Protein AF-0000000080572647 (afdb_homodimer)

Sequence (444 aa):
MIVVHHLNNSRSQRILWLLEELGLDYEIRKYQRDPKTMLAPPELRAVHPLGKSPVIQDGDTIVAESGAIVEYLVDRYGPALAPQPGTPERLRYTYFLHYAEGSAMPPLLLKLVFDEVEKSPAPFFVRPIAKAISNKVKSSYVLPQIRQHLAYLEGELGKHAWFAGDDFSAADIQISFPLEAAASRGGLDGQYPNLVAFLDKIHARPAYRRALERGGQYDFVKMIVVHHLNNSRSQRILWLLEELGLDYEIRKYQRDPKTMLAPPELRAVHPLGKSPVIQDGDTIVAESGAIVEYLVDRYGPALAPQPGTPERLRYTYFLHYAEGSAMPPLLLKLVFDEVEKSPAPFFVRPIAKAISNKVKSSYVLPQIRQHLAYLEGELGKHAWFAGDDFSAADIQISFPLEAAASRGGLDGQYPNLVAFLDKIHARPAYRRALERGGQYDFVK

Secondary structure (DSSP, 8-state):
-EEEEEETTSTHHHHHHHHHHHT--EEEEEE---TTT-PPPGGGGGTSTT--S-EEEETTEEEESHHHHHHHHHHHH-GGGSPPTTSHHHHHHHHHHHHIIIIIHHHHHHHHHHHHHHHS---TTTHHHHHHHHHHHIIIIIHHHHHHHHHHHHHHHHH-SBTTBSS--HHHHHHHHHHHHHHHHS--STT-HHHHHHHHHHHTSHHHHHHHHHH---TT--/-EEEEEETTSTHHHHHHHHHHHT--EEEEEE---TTT-PPPGGGGGTSTT--S-EEEETTEEEESHHHHHHHHHHHH-GGGSPPTTSHHHHHHHHHHHHIIIIIHHHHHHHHHHHHHHHS---TTTHHHHHHHHHHHIIIIIHHHHHHHHHHHHHHHHH-SBTTBSS--HHHHHHHHHHHHHHHHS--STT-HHHHHHHHHHHTSHHHHHHHHHH---TT--

InterPro domains:
  IPR004045 Glutathione S-transferase, N-terminal [PF02798] (2-74)
  IPR004045 Glutathione S-transferase, N-terminal [PS50404] (1-81)
  IPR004046 Glutathione S-transferase, C-terminal [PF00043] (140-206)
  IPR010987 Glutathione S-transferase, C-terminal-like [PS50405] (86-222)
  IPR036249 Thioredoxin-like superfamily [SSF52833] (2-78)
  IPR036282 Glutathione S-transferase, C-terminal domain superfamily [SSF47616] (79-214)
  IPR040079 Glutathione transferase family [SFLDS00019] (1-219)

Structure (mmCIF, N/CA/C/O backbone):
data_AF-0000000080572647-model_v1
#
loop_
_entity.id
_entity.type
_entity.pdbx_description
1 polymer 'glutathione transferase'
#
loop_
_atom_site.group_PDB
_atom_site.id
_atom_site.type_symbol
_atom_site.label_atom_id
_atom_site.label_alt_id
_atom_site.label_comp_id
_atom_site.label_asym_id
_atom_site.label_entity_id
_atom_site.label_seq_id
_atom_site.pdbx_PDB_ins_code
_atom_site.Cartn_x
_atom_site.Cartn_y
_atom_site.Cartn_z
_atom_site.occupancy
_atom_site.B_iso_or_equiv
_atom_site.auth_seq_id
_atom_site.auth_comp_id
_atom_site.auth_asym_id
_atom_site.auth_atom_id
_atom_site.pdbx_PDB_model_num
ATOM 1 N N . MET A 1 1 ? -2.238 -4.949 -28.281 1 92 1 MET A N 1
ATOM 2 C CA . MET A 1 1 ? -1.166 -4.02 -27.922 1 92 1 MET A CA 1
ATOM 3 C C . MET A 1 1 ? -1.413 -3.402 -26.547 1 92 1 MET A C 1
ATOM 5 O O . MET A 1 1 ? -2.537 -3.004 -26.234 1 92 1 MET A O 1
ATOM 9 N N . ILE A 1 2 ? -0.461 -3.404 -25.703 1 98.5 2 ILE A N 1
ATOM 10 C CA . ILE A 1 2 ? -0.572 -2.855 -24.359 1 98.5 2 ILE A CA 1
ATOM 11 C C . ILE A 1 2 ? -0.45 -1.334 -24.406 1 98.5 2 ILE A C 1
ATOM 13 O O . ILE A 1 2 ? 0.427 -0.797 -25.078 1 98.5 2 ILE A O 1
ATOM 17 N N . VAL A 1 3 ? -1.394 -0.625 -23.734 1 98.88 3 VAL A N 1
ATOM 18 C CA . VAL A 1 3 ? -1.324 0.824 -23.578 1 98.88 3 VAL A CA 1
ATOM 19 C C . VAL A 1 3 ? -1.032 1.171 -22.125 1 98.88 3 VAL A C 1
ATOM 21 O O . VAL A 1 3 ? -1.719 0.695 -21.219 1 98.88 3 VAL A O 1
ATOM 24 N N . VAL A 1 4 ? 0.001 1.925 -21.891 1 98.88 4 VAL A N 1
ATOM 25 C CA . VAL A 1 4 ? 0.292 2.451 -20.562 1 98.88 4 VAL A CA 1
ATOM 26 C C . VAL A 1 4 ? -0.189 3.898 -20.469 1 98.88 4 VAL A C 1
ATOM 28 O O . VAL A 1 4 ? 0.259 4.762 -21.219 1 98.88 4 VAL A O 1
ATOM 31 N N . HIS A 1 5 ? -1.097 4.168 -19.625 1 98.81 5 HIS A N 1
ATOM 32 C CA . HIS A 1 5 ? -1.479 5.543 -19.312 1 98.81 5 HIS A CA 1
ATOM 33 C C . HIS A 1 5 ? -0.512 6.168 -18.312 1 98.81 5 HIS A C 1
ATOM 35 O O . HIS A 1 5 ? -0.61 5.926 -17.109 1 98.81 5 HIS A O 1
ATOM 41 N N . HIS A 1 6 ? 0.389 6.973 -18.812 1 98.5 6 HIS A N 1
ATOM 42 C CA . HIS A 1 6 ? 1.604 7.414 -18.125 1 98.5 6 HIS A CA 1
ATOM 43 C C . HIS A 1 6 ? 1.475 8.859 -17.656 1 98.5 6 HIS A C 1
ATOM 45 O O . HIS A 1 6 ? 1.285 9.766 -18.469 1 98.5 6 HIS A O 1
ATOM 51 N N . LEU A 1 7 ? 1.469 9.062 -16.422 1 98.06 7 LEU A N 1
ATOM 52 C CA . LEU A 1 7 ? 1.528 10.383 -15.797 1 98.06 7 LEU A CA 1
ATOM 53 C C . LEU A 1 7 ? 2.963 10.742 -15.422 1 98.06 7 LEU A C 1
ATOM 55 O O . LEU A 1 7 ? 3.703 9.898 -14.906 1 98.06 7 LEU A O 1
ATOM 59 N N . ASN A 1 8 ? 3.369 11.992 -15.617 1 95.88 8 ASN A N 1
ATOM 60 C CA . ASN A 1 8 ? 4.734 12.375 -15.273 1 95.88 8 ASN A CA 1
ATOM 61 C C . ASN A 1 8 ? 5 12.227 -13.781 1 95.88 8 ASN A C 1
ATOM 63 O O . ASN A 1 8 ? 4.133 12.531 -12.961 1 95.88 8 ASN A O 1
ATOM 67 N N . ASN A 1 9 ? 6.246 11.758 -13.484 1 94.62 9 ASN A N 1
ATOM 68 C CA . ASN A 1 9 ? 6.719 11.602 -12.117 1 94.62 9 ASN A CA 1
ATOM 69 C C . ASN A 1 9 ? 5.754 10.758 -11.289 1 94.62 9 ASN A C 1
ATOM 71 O O . ASN A 1 9 ? 5.336 11.172 -10.203 1 94.62 9 ASN A O 1
ATOM 75 N N . SER A 1 10 ? 5.434 9.648 -11.906 1 96.56 10 SER A N 1
ATOM 76 C CA . SER A 1 10 ? 4.504 8.742 -11.242 1 96.56 10 SER A CA 1
ATOM 77 C C . SER A 1 10 ? 5.031 7.312 -11.25 1 96.56 10 SER A C 1
ATOM 79 O O . SER A 1 10 ? 6.082 7.035 -11.828 1 96.56 10 SER A O 1
ATOM 81 N N . ARG A 1 11 ? 4.344 6.406 -10.586 1 98 11 ARG A N 1
ATOM 82 C CA . ARG A 1 11 ? 4.66 4.984 -10.484 1 98 11 ARG A CA 1
ATOM 83 C C . ARG A 1 11 ? 4.551 4.305 -11.844 1 98 11 ARG A C 1
ATOM 85 O O . ARG A 1 11 ? 5.023 3.178 -12.023 1 98 11 ARG A O 1
ATOM 92 N N . SER A 1 12 ? 4.004 4.988 -12.859 1 98.62 12 SER A N 1
ATOM 93 C CA . SER A 1 12 ? 3.885 4.371 -14.172 1 98.62 12 SER A CA 1
ATOM 94 C C . SER A 1 12 ? 5.25 4.199 -14.828 1 98.62 12 SER A C 1
ATOM 96 O O . SER A 1 12 ? 5.398 3.418 -15.773 1 98.62 12 SER A O 1
ATOM 98 N N . GLN A 1 13 ? 6.23 4.922 -14.328 1 98.62 13 GLN A N 1
ATOM 99 C CA . GLN A 1 13 ? 7.578 4.793 -14.867 1 98.62 13 GLN A CA 1
ATOM 100 C C . GLN A 1 13 ? 8.102 3.373 -14.703 1 98.62 13 GLN A C 1
ATOM 102 O O . GLN A 1 13 ? 8.742 2.832 -15.609 1 98.62 13 GLN A O 1
ATOM 107 N N . ARG A 1 14 ? 7.824 2.76 -13.586 1 98.81 14 ARG A N 1
ATOM 108 C CA . ARG A 1 14 ? 8.352 1.415 -13.367 1 98.81 14 ARG A CA 1
ATOM 109 C C . ARG A 1 14 ? 7.602 0.393 -14.219 1 98.81 14 ARG A C 1
ATOM 111 O O . ARG A 1 14 ? 8.125 -0.691 -14.5 1 98.81 14 ARG A O 1
ATOM 118 N N . ILE A 1 15 ? 6.363 0.704 -14.648 1 98.94 15 ILE A N 1
ATOM 119 C CA . ILE A 1 15 ? 5.625 -0.182 -15.547 1 98.94 15 ILE A CA 1
ATOM 120 C C . ILE A 1 15 ? 6.242 -0.139 -16.938 1 98.94 15 ILE A C 1
ATOM 122 O O . ILE A 1 15 ? 6.371 -1.172 -17.609 1 98.94 15 ILE A O 1
ATOM 126 N N . LEU A 1 16 ? 6.66 1.075 -17.375 1 98.94 16 LEU A N 1
ATOM 127 C CA . LEU A 1 16 ? 7.402 1.166 -18.625 1 98.94 16 LEU A CA 1
ATOM 128 C C . LEU A 1 16 ? 8.664 0.314 -18.578 1 98.94 16 LEU A C 1
ATOM 130 O O . LEU A 1 16 ? 8.953 -0.432 -19.516 1 98.94 16 LEU A O 1
ATOM 134 N N . TRP A 1 17 ? 9.375 0.422 -17.469 1 98.94 17 TRP A N 1
ATOM 135 C CA . TRP A 1 17 ? 10.594 -0.357 -17.297 1 98.94 17 TRP A CA 1
ATOM 136 C C . TRP A 1 17 ? 10.305 -1.852 -17.375 1 98.94 17 TRP A C 1
ATOM 138 O O . TRP A 1 17 ? 11 -2.588 -18.078 1 98.94 17 TRP A O 1
ATOM 148 N N . LEU A 1 18 ? 9.258 -2.316 -16.703 1 98.94 18 LEU A N 1
ATOM 149 C CA . LEU A 1 18 ? 8.891 -3.727 -16.734 1 98.94 18 LEU A CA 1
ATOM 150 C C . LEU A 1 18 ? 8.609 -4.188 -18.156 1 98.94 18 LEU A C 1
ATOM 152 O O . LEU A 1 18 ? 9.062 -5.258 -18.578 1 98.94 18 LEU A O 1
ATOM 156 N N . LEU A 1 19 ? 7.875 -3.385 -18.906 1 98.94 19 LEU A N 1
ATOM 157 C CA . LEU A 1 19 ? 7.531 -3.746 -20.266 1 98.94 19 LEU A CA 1
ATOM 158 C C . LEU A 1 19 ? 8.789 -3.859 -21.125 1 98.94 19 LEU A C 1
ATOM 160 O O . LEU A 1 19 ? 8.883 -4.754 -21.969 1 98.94 19 LEU A O 1
ATOM 164 N N . GLU A 1 20 ? 9.727 -2.967 -20.906 1 98.94 20 GLU A N 1
ATOM 165 C CA . GLU A 1 20 ? 10.992 -3.033 -21.609 1 98.94 20 GLU A CA 1
ATOM 166 C C . GLU A 1 20 ? 11.773 -4.293 -21.25 1 98.94 20 GLU A C 1
ATOM 168 O O . GLU A 1 20 ? 12.375 -4.934 -22.109 1 98.94 20 GLU A O 1
ATOM 173 N N . GLU A 1 21 ? 11.805 -4.641 -19.969 1 98.94 21 GLU A N 1
ATOM 174 C CA . GLU A 1 21 ? 12.469 -5.867 -19.531 1 98.94 21 GLU A CA 1
ATOM 175 C C . GLU A 1 21 ? 11.852 -7.094 -20.188 1 98.94 21 GLU A C 1
ATOM 177 O O . GLU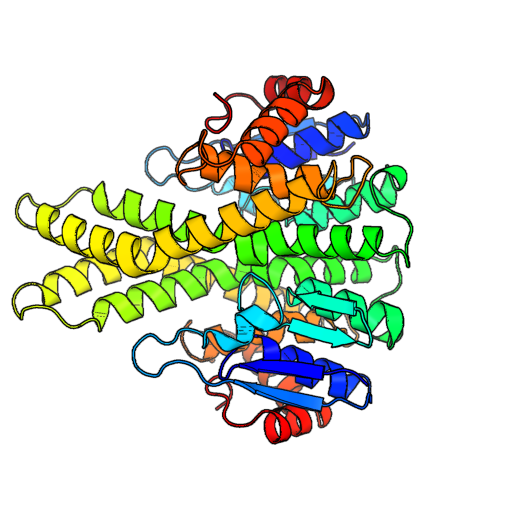 A 1 21 ? 12.547 -8.07 -20.484 1 98.94 21 GLU A O 1
ATOM 182 N N . LEU A 1 22 ? 10.562 -7.027 -20.391 1 98.81 22 LEU A N 1
ATOM 183 C CA . LEU A 1 22 ? 9.828 -8.164 -20.938 1 98.81 22 LEU A CA 1
ATOM 184 C C . LEU A 1 22 ? 9.93 -8.188 -22.469 1 98.81 22 LEU A C 1
ATOM 186 O O . LEU A 1 22 ? 9.539 -9.172 -23.094 1 98.81 22 LEU A O 1
ATOM 190 N N . GLY A 1 23 ? 10.398 -7.152 -23.062 1 98.5 23 GLY A N 1
ATOM 191 C CA . GLY A 1 23 ? 10.539 -7.074 -24.516 1 98.5 23 GLY A CA 1
ATOM 192 C C . GLY A 1 23 ? 9.203 -6.961 -25.234 1 98.5 23 GLY A C 1
ATOM 193 O O . GLY A 1 23 ? 9.055 -7.461 -26.344 1 98.5 23 GLY A O 1
ATOM 194 N N . LEU A 1 24 ? 8.258 -6.375 -24.547 1 98.56 24 LEU A N 1
ATOM 195 C CA . LEU A 1 24 ? 6.922 -6.258 -25.125 1 98.56 24 LEU A CA 1
ATOM 196 C C . LEU A 1 24 ? 6.754 -4.918 -25.828 1 98.56 24 LEU A C 1
ATOM 198 O O . LEU A 1 24 ? 7.254 -3.895 -25.359 1 98.56 24 LEU A O 1
ATOM 202 N N . ASP A 1 25 ? 6.07 -5.004 -26.891 1 98.19 25 ASP A N 1
ATOM 203 C CA . ASP A 1 25 ? 5.621 -3.762 -27.516 1 98.19 25 ASP A CA 1
ATOM 204 C C . ASP A 1 25 ? 4.504 -3.117 -26.688 1 98.19 25 ASP A C 1
ATOM 206 O O . ASP A 1 25 ? 3.633 -3.811 -26.156 1 98.19 25 ASP A O 1
ATOM 210 N N . TYR A 1 26 ? 4.551 -1.786 -26.625 1 98.81 26 TYR A N 1
ATOM 211 C CA . TYR A 1 26 ? 3.508 -1.053 -25.922 1 98.81 26 TYR A CA 1
ATOM 212 C C . TYR A 1 26 ? 3.395 0.375 -26.438 1 98.81 26 TYR A C 1
ATOM 214 O O . TYR A 1 26 ? 4.32 0.886 -27.078 1 98.81 26 TYR A O 1
ATOM 222 N N . GLU A 1 27 ? 2.262 0.942 -26.188 1 98.75 27 GLU A N 1
ATOM 223 C CA . GLU A 1 27 ? 1.986 2.35 -26.469 1 98.75 27 GLU A CA 1
ATOM 224 C C . GLU A 1 27 ? 1.902 3.154 -25.172 1 98.75 27 GLU A C 1
ATOM 226 O O . GLU A 1 27 ? 1.429 2.65 -24.156 1 98.75 27 GLU A O 1
ATOM 231 N N . ILE A 1 28 ? 2.379 4.379 -25.266 1 98.75 28 ILE A N 1
ATOM 232 C CA . ILE A 1 28 ? 2.287 5.273 -24.109 1 98.75 28 ILE A CA 1
ATOM 233 C C . ILE A 1 28 ? 1.271 6.375 -24.406 1 98.75 28 ILE A C 1
ATOM 235 O O . ILE A 1 28 ? 1.367 7.07 -25.406 1 98.75 28 ILE A O 1
ATOM 239 N N . ARG A 1 29 ? 0.303 6.465 -23.641 1 98.56 29 ARG A N 1
ATOM 240 C CA . ARG A 1 29 ? -0.539 7.652 -23.578 1 98.56 29 ARG A CA 1
ATOM 241 C C . ARG A 1 29 ? -0.11 8.57 -22.438 1 98.56 29 ARG A C 1
ATOM 243 O O . ARG A 1 29 ? -0.308 8.25 -21.266 1 98.56 29 ARG A O 1
ATOM 250 N N . LYS A 1 30 ? 0.392 9.688 -22.781 1 97.94 30 LYS A N 1
ATOM 251 C CA . LYS A 1 30 ? 1.021 10.57 -21.797 1 97.94 30 LYS A CA 1
ATOM 252 C C . LYS A 1 30 ? 0.009 11.539 -21.203 1 97.94 30 LYS A C 1
ATOM 254 O O . LYS A 1 30 ? -0.839 12.078 -21.906 1 97.94 30 LYS A O 1
ATOM 259 N N . TYR A 1 31 ? 0.028 11.727 -19.922 1 97.88 31 TYR A N 1
ATOM 260 C CA . TYR A 1 31 ? -0.72 12.711 -19.156 1 97.88 31 TYR A CA 1
ATOM 261 C C . TYR A 1 31 ? 0.22 13.609 -18.359 1 97.88 31 TYR A C 1
ATOM 263 O O . TYR A 1 31 ? 1.302 13.172 -17.953 1 97.88 31 TYR A O 1
ATOM 271 N N . GLN A 1 32 ? -0.198 14.82 -18.141 1 96.44 32 GLN A N 1
ATOM 272 C CA . GLN A 1 32 ? 0.601 15.766 -17.359 1 96.44 32 GLN A CA 1
ATOM 273 C C . GLN A 1 32 ? -0.164 16.25 -16.141 1 96.44 32 GLN A C 1
ATOM 275 O O . GLN A 1 32 ? -1.364 16.516 -16.219 1 96.44 32 GLN A O 1
ATOM 280 N N . ARG A 1 33 ? 0.57 16.297 -15.031 1 95.5 33 ARG A N 1
ATOM 281 C CA . ARG A 1 33 ? -0.007 16.859 -13.82 1 95.5 33 ARG A CA 1
ATOM 282 C C . ARG A 1 33 ? -0.336 18.344 -14.008 1 95.5 33 ARG A C 1
ATOM 284 O O . ARG A 1 33 ? 0.359 19.047 -14.742 1 95.5 33 ARG A O 1
ATOM 291 N N . ASP A 1 34 ? -1.461 18.688 -13.266 1 93.19 34 ASP A N 1
ATOM 292 C CA . ASP A 1 34 ? -1.695 20.125 -13.148 1 93.19 34 ASP A CA 1
ATOM 293 C C . ASP A 1 34 ? -0.548 20.812 -12.414 1 93.19 34 ASP A C 1
ATOM 295 O O . ASP A 1 34 ? -0.197 20.422 -11.297 1 93.19 34 ASP A O 1
ATOM 299 N N . PRO A 1 35 ? 0.033 21.766 -13.008 1 88.69 35 PRO A N 1
ATOM 300 C CA . PRO A 1 35 ? 1.236 22.344 -12.406 1 88.69 35 PRO A CA 1
ATOM 301 C C . PRO A 1 35 ? 0.955 23.031 -11.07 1 88.69 35 PRO A C 1
ATOM 303 O O . PRO A 1 35 ? 1.87 23.219 -10.266 1 88.69 35 PRO A O 1
ATOM 306 N N . LYS A 1 36 ? -0.278 23.453 -10.883 1 85.88 36 LYS A N 1
ATOM 307 C CA . LYS A 1 36 ? -0.626 24.141 -9.641 1 85.88 36 LYS A CA 1
ATOM 308 C C . LYS A 1 36 ? -1.014 23.141 -8.547 1 85.88 36 LYS A C 1
ATOM 310 O O . LYS A 1 36 ? -0.522 23.234 -7.422 1 85.88 36 LYS A O 1
ATOM 315 N N . THR A 1 37 ? -1.754 22.141 -8.906 1 86.94 37 THR A N 1
ATOM 316 C CA . THR A 1 37 ? -2.297 21.234 -7.898 1 86.94 37 THR A CA 1
ATOM 317 C C . THR A 1 37 ? -1.479 19.953 -7.82 1 86.94 37 THR A C 1
ATOM 319 O O . THR A 1 37 ? -1.614 19.172 -6.867 1 86.94 37 THR A O 1
ATOM 322 N N . MET A 1 38 ? -0.697 19.672 -8.836 1 88.25 38 MET A N 1
ATOM 323 C CA . MET A 1 38 ? 0.123 18.469 -8.953 1 88.25 38 MET A CA 1
ATOM 324 C C . MET A 1 38 ? -0.751 17.219 -9.094 1 88.25 38 MET A C 1
ATOM 326 O O . MET A 1 38 ? -0.263 16.094 -8.969 1 88.25 38 MET A O 1
ATOM 330 N N . LEU A 1 39 ? -2.029 17.453 -9.367 1 91.94 39 LEU A N 1
ATOM 331 C CA . LEU A 1 39 ? -2.959 16.344 -9.508 1 91.94 39 LEU A CA 1
ATOM 332 C C . LEU A 1 39 ? -3.033 15.875 -10.961 1 91.94 39 LEU A C 1
ATOM 334 O O . LEU A 1 39 ? -2.723 16.641 -11.875 1 91.94 39 LEU A O 1
ATOM 338 N N . ALA A 1 40 ? -3.361 14.586 -11.102 1 96.12 40 ALA A N 1
ATOM 339 C CA . ALA A 1 40 ? -3.596 14.047 -12.438 1 96.12 40 ALA A CA 1
ATOM 340 C C . ALA A 1 40 ? -4.766 14.742 -13.117 1 96.12 40 ALA A C 1
ATOM 342 O O . ALA A 1 40 ? -5.707 15.188 -12.453 1 96.12 40 ALA A O 1
ATOM 343 N N . PRO A 1 41 ? -4.715 14.859 -14.438 1 96.75 41 PRO A N 1
ATOM 344 C CA . PRO A 1 41 ? -5.832 15.484 -15.156 1 96.75 41 PRO A CA 1
ATOM 345 C C . PRO A 1 41 ? -7.086 14.617 -15.172 1 96.75 41 PRO A C 1
ATOM 347 O O . PRO A 1 41 ? -6.992 13.391 -15.039 1 96.75 41 PRO A O 1
ATOM 350 N N . PRO A 1 42 ? -8.25 15.203 -15.297 1 95.12 42 PRO A N 1
ATOM 351 C CA . PRO A 1 42 ? -9.508 14.461 -15.211 1 95.12 42 PRO A CA 1
ATOM 352 C C . PRO A 1 42 ? -9.664 13.422 -16.312 1 95.12 42 PRO A C 1
ATOM 354 O O . PRO A 1 42 ? -10.453 12.484 -16.188 1 95.12 42 PRO A O 1
ATOM 357 N N . GLU A 1 43 ? -8.898 13.523 -17.406 1 96.94 43 GLU A N 1
ATOM 358 C CA . GLU A 1 43 ? -8.984 12.602 -18.531 1 96.94 43 GLU A CA 1
ATOM 359 C C . GLU A 1 43 ? -8.656 11.172 -18.109 1 96.94 43 GLU A C 1
ATOM 361 O O . GLU A 1 43 ? -9.164 10.211 -18.688 1 96.94 43 GLU A O 1
ATOM 366 N N . LEU A 1 44 ? -7.855 11.094 -17.109 1 97.5 44 LEU A N 1
ATOM 367 C CA . LEU A 1 44 ? -7.457 9.766 -16.656 1 97.5 44 LEU A CA 1
ATOM 368 C C . LEU A 1 44 ? -8.641 9.008 -16.062 1 97.5 44 LEU A C 1
ATOM 370 O O . LEU A 1 44 ? -8.617 7.777 -15.984 1 97.5 44 LEU A O 1
ATOM 374 N N . ARG A 1 45 ? -9.656 9.711 -15.656 1 96.69 45 ARG A N 1
ATOM 375 C CA . ARG A 1 45 ? -10.844 9.078 -15.086 1 96.69 45 ARG A CA 1
ATOM 376 C C . ARG A 1 45 ? -11.625 8.32 -16.156 1 96.69 45 ARG A C 1
ATOM 378 O O . ARG A 1 45 ? -12.461 7.477 -15.828 1 96.69 45 ARG A O 1
ATOM 385 N N . ALA A 1 46 ? -11.367 8.617 -17.359 1 96.75 46 ALA A N 1
ATOM 386 C CA . ALA A 1 46 ? -12.016 7.898 -18.453 1 96.75 46 ALA A CA 1
ATOM 387 C C . ALA A 1 46 ? -11.477 6.473 -18.562 1 96.75 46 ALA A C 1
ATOM 389 O O . ALA A 1 46 ? -12.141 5.598 -19.125 1 96.75 46 ALA A O 1
ATOM 390 N N . VAL A 1 47 ? -10.281 6.289 -18.016 1 97.31 47 VAL A N 1
ATOM 391 C CA . VAL A 1 47 ? -9.648 4.977 -18.094 1 97.31 47 VAL A CA 1
ATOM 392 C C . VAL A 1 47 ? -10.031 4.145 -16.875 1 97.31 47 VAL A C 1
ATOM 394 O O . VAL A 1 47 ? -10.375 2.965 -17 1 97.31 47 VAL A O 1
ATOM 397 N N . HIS A 1 48 ? -10 4.777 -15.758 1 97.62 48 HIS A N 1
ATOM 398 C CA . HIS A 1 48 ? -10.359 4.164 -14.484 1 97.62 48 HIS A CA 1
ATOM 399 C C . HIS A 1 48 ? -10.984 5.184 -13.539 1 97.62 48 HIS A C 1
ATOM 401 O O . HIS A 1 48 ? -10.508 6.316 -13.438 1 97.62 48 HIS A O 1
ATOM 407 N N . PRO A 1 49 ? -11.945 4.785 -12.719 1 96.88 49 PRO A N 1
ATOM 408 C CA . PRO A 1 49 ? -12.727 5.75 -11.938 1 96.88 49 PRO A CA 1
ATOM 409 C C . PRO A 1 49 ? -11.875 6.535 -10.945 1 96.88 49 PRO A C 1
ATOM 411 O O . PRO A 1 49 ? -12.219 7.668 -10.594 1 96.88 49 PRO A O 1
ATOM 414 N N . LEU A 1 50 ? -10.781 6.035 -10.547 1 97.81 50 LEU A N 1
ATOM 415 C CA . LEU A 1 50 ? -9.953 6.715 -9.562 1 97.81 50 LEU A CA 1
ATOM 416 C C . LEU A 1 50 ? -9.047 7.742 -10.227 1 97.81 50 LEU A C 1
ATOM 418 O O . LEU A 1 50 ? -8.469 8.594 -9.555 1 97.81 50 LEU A O 1
ATOM 422 N N . GLY A 1 51 ? -8.922 7.672 -11.5 1 97.56 51 GLY A N 1
ATOM 423 C CA . GLY A 1 51 ? -8.203 8.688 -12.258 1 97.56 51 GLY A CA 1
ATOM 424 C C . GLY A 1 51 ? -6.742 8.789 -11.867 1 97.56 51 GLY A C 1
ATOM 425 O O . GLY A 1 51 ? -6.184 9.891 -11.82 1 97.56 51 GLY A O 1
ATOM 426 N N . LYS A 1 52 ? -6.145 7.637 -11.594 1 96.38 52 LYS A N 1
ATOM 427 C CA . LYS A 1 52 ? -4.75 7.633 -11.164 1 96.38 52 LYS A CA 1
ATOM 428 C C . LYS A 1 52 ? -3.877 6.848 -12.133 1 96.38 52 LYS A C 1
ATOM 430 O O . LYS A 1 52 ? -4.387 6.145 -13.008 1 96.38 52 LYS A O 1
ATOM 435 N N . SER A 1 53 ? -2.656 7.062 -12.062 1 97.88 53 SER A N 1
ATOM 436 C CA . SER A 1 53 ? -1.604 6.309 -12.742 1 97.88 53 SER A CA 1
ATOM 437 C C . SER A 1 53 ? -0.667 5.648 -11.734 1 97.88 53 SER A C 1
ATOM 439 O O . SER A 1 53 ? -0.308 6.254 -10.719 1 97.88 53 SER A O 1
ATOM 441 N N . PRO A 1 54 ? -0.342 4.375 -11.969 1 98.25 54 PRO A N 1
ATOM 442 C CA . PRO A 1 54 ? -0.349 3.654 -13.25 1 98.25 54 PRO A CA 1
ATOM 443 C C . PRO A 1 54 ? -1.672 2.939 -13.516 1 98.25 54 PRO A C 1
ATOM 445 O O . PRO A 1 54 ? -2.352 2.52 -12.578 1 98.25 54 PRO A O 1
ATOM 448 N N . VAL A 1 55 ? -2.016 2.855 -14.719 1 98.81 55 VAL A N 1
ATOM 449 C CA . VAL A 1 55 ? -3.094 2.031 -15.25 1 98.81 55 VAL A CA 1
ATOM 450 C C . VAL A 1 55 ? -2.771 1.623 -16.688 1 98.81 55 VAL A C 1
ATOM 452 O O . VAL A 1 55 ? -2.266 2.43 -17.469 1 98.81 55 VAL A O 1
ATOM 455 N N . ILE A 1 56 ? -2.977 0.331 -17 1 98.88 56 ILE A N 1
ATOM 456 C CA . ILE A 1 56 ? -2.705 -0.153 -18.359 1 98.88 56 ILE A CA 1
ATOM 457 C C . ILE A 1 56 ? -3.979 -0.741 -18.953 1 98.88 56 ILE A C 1
ATOM 459 O O . ILE A 1 56 ? -4.91 -1.094 -18.234 1 98.88 56 ILE A O 1
ATOM 463 N N . GLN A 1 57 ? -3.994 -0.775 -20.219 1 98.69 57 GLN A N 1
ATOM 464 C CA . GLN A 1 57 ? -5.008 -1.467 -21.016 1 98.69 57 GLN A CA 1
ATOM 465 C C . GLN A 1 57 ? -4.379 -2.531 -21.906 1 98.69 57 GLN A C 1
ATOM 467 O O . GLN A 1 57 ? -3.48 -2.234 -22.703 1 98.69 57 GLN A O 1
ATOM 472 N N . ASP A 1 58 ? -4.68 -3.75 -21.766 1 98.31 58 ASP A N 1
ATOM 473 C CA . ASP A 1 58 ? -4.301 -4.887 -22.594 1 98.31 58 ASP A CA 1
ATOM 474 C C . ASP A 1 58 ? -5.523 -5.523 -23.25 1 98.31 58 ASP A C 1
ATOM 476 O O . ASP A 1 58 ? -6.133 -6.434 -22.688 1 98.31 58 ASP A O 1
ATOM 480 N N . GLY A 1 59 ? -5.793 -5.152 -24.484 1 96.31 59 GLY A N 1
ATOM 481 C CA . GLY A 1 59 ? -7.094 -5.473 -25.062 1 96.31 59 GLY A CA 1
ATOM 482 C C . GLY A 1 59 ? -8.25 -4.867 -24.281 1 96.31 59 GLY A C 1
ATOM 483 O O . GLY A 1 59 ? -8.273 -3.658 -24.047 1 96.31 59 GLY A O 1
ATOM 484 N N . ASP A 1 60 ? -9.102 -5.695 -23.828 1 95.69 60 ASP A N 1
ATOM 485 C CA . ASP A 1 60 ? -10.273 -5.215 -23.094 1 95.69 60 ASP A CA 1
ATOM 486 C C . ASP A 1 60 ? -10.016 -5.184 -21.594 1 95.69 60 ASP A C 1
ATOM 488 O O . ASP A 1 60 ? -10.852 -4.723 -20.812 1 95.69 60 ASP A O 1
ATOM 492 N N . THR A 1 61 ? -8.852 -5.559 -21.25 1 97.5 61 THR A N 1
ATOM 493 C CA . THR A 1 61 ? -8.531 -5.664 -19.828 1 97.5 61 THR A CA 1
ATOM 494 C C . THR A 1 61 ? -7.848 -4.391 -19.328 1 97.5 61 THR A C 1
ATOM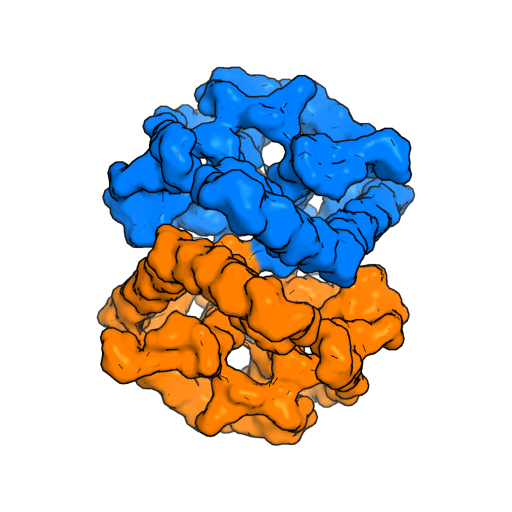 496 O O . THR A 1 61 ? -6.828 -3.977 -19.875 1 97.5 61 THR A O 1
ATOM 499 N N . ILE A 1 62 ? -8.43 -3.734 -18.312 1 98.25 62 ILE A N 1
ATOM 500 C CA . ILE A 1 62 ? -7.84 -2.584 -17.641 1 98.25 62 ILE A CA 1
ATOM 501 C C . ILE A 1 62 ? -7.289 -3.012 -16.281 1 98.25 62 ILE A C 1
ATOM 503 O O . ILE A 1 62 ? -7.992 -3.658 -15.492 1 98.25 62 ILE A O 1
ATOM 507 N N . VAL A 1 63 ? -6.066 -2.719 -16.016 1 98.56 63 VAL A N 1
ATOM 508 C CA . VAL A 1 63 ? -5.434 -3.084 -14.75 1 98.56 63 VAL A CA 1
ATOM 509 C C . VAL A 1 63 ? -4.793 -1.852 -14.117 1 98.56 63 VAL A C 1
ATOM 511 O O . VAL A 1 63 ? -3.988 -1.168 -14.75 1 98.56 63 VAL A O 1
ATOM 514 N N . ALA A 1 64 ? -5.172 -1.584 -12.883 1 98.44 64 ALA A N 1
ATOM 515 C CA . ALA A 1 64 ? -4.566 -0.515 -12.094 1 98.44 64 ALA A CA 1
ATOM 516 C C . ALA A 1 64 ? -3.789 -1.081 -10.906 1 98.44 64 ALA A C 1
ATOM 518 O O . ALA A 1 64 ? -3.777 -2.295 -10.688 1 98.44 64 ALA A O 1
ATOM 519 N N . GLU A 1 65 ? -3.201 -0.234 -10.125 1 98.31 65 GLU A N 1
ATOM 520 C CA . GLU A 1 65 ? -2.336 -0.621 -9.016 1 98.31 65 GLU A CA 1
ATOM 521 C C . GLU A 1 65 ? -1.018 -1.203 -9.523 1 98.31 65 GLU A C 1
ATOM 523 O O . GLU A 1 65 ? -1.01 -2.215 -10.227 1 98.31 65 GLU A O 1
ATOM 528 N N . SER A 1 66 ? 0.116 -0.58 -9.086 1 98.56 66 SER A N 1
ATOM 529 C CA . SER A 1 66 ? 1.426 -0.983 -9.594 1 98.56 66 SER A CA 1
ATOM 530 C C . SER A 1 66 ? 1.68 -2.467 -9.344 1 98.56 66 SER A C 1
ATOM 532 O O . SER A 1 66 ? 2.049 -3.199 -10.266 1 98.56 66 SER A O 1
ATOM 534 N N . GLY A 1 67 ? 1.423 -2.938 -8.094 1 98.75 67 GLY A N 1
ATOM 535 C CA . GLY A 1 67 ? 1.649 -4.34 -7.781 1 98.75 67 GLY A CA 1
ATOM 536 C C . GLY A 1 67 ? 0.797 -5.281 -8.609 1 98.75 67 GLY A C 1
ATOM 537 O O . GLY A 1 67 ? 1.278 -6.316 -9.07 1 98.75 67 GLY A O 1
ATOM 538 N N . ALA A 1 68 ? -0.464 -4.938 -8.852 1 98.88 68 ALA A N 1
ATOM 539 C CA . ALA A 1 68 ? -1.372 -5.758 -9.648 1 98.88 68 ALA A CA 1
ATOM 540 C C . ALA A 1 68 ? -0.937 -5.789 -11.117 1 98.88 68 ALA A C 1
ATOM 542 O O . ALA A 1 68 ? -1.008 -6.836 -11.766 1 98.88 68 ALA A O 1
ATOM 543 N N . ILE A 1 69 ? -0.51 -4.648 -11.641 1 98.94 69 ILE A N 1
ATOM 544 C CA . ILE A 1 69 ? -0.039 -4.574 -13.016 1 98.94 69 ILE A CA 1
ATOM 545 C C . ILE A 1 69 ? 1.188 -5.465 -13.195 1 98.94 69 ILE A C 1
ATOM 547 O O . ILE A 1 69 ? 1.285 -6.215 -14.172 1 98.94 69 ILE A O 1
ATOM 551 N N . VAL A 1 70 ? 2.1 -5.371 -12.227 1 98.94 70 VAL A N 1
ATOM 552 C CA . VAL A 1 70 ? 3.316 -6.176 -12.281 1 98.94 70 VAL A CA 1
ATOM 553 C C . VAL A 1 70 ? 2.957 -7.66 -12.289 1 98.94 70 VAL A C 1
ATOM 555 O O . VAL A 1 70 ? 3.451 -8.422 -13.133 1 98.94 70 VAL A O 1
ATOM 558 N N . GLU A 1 71 ? 2.068 -8.055 -11.375 1 98.75 71 GLU A N 1
ATOM 559 C CA . GLU A 1 71 ? 1.664 -9.461 -11.336 1 98.75 71 GLU A CA 1
ATOM 560 C C . GLU A 1 71 ? 0.99 -9.875 -12.641 1 98.75 71 GLU A C 1
ATOM 562 O O . GLU A 1 71 ? 1.27 -10.945 -13.18 1 98.75 71 GLU A O 1
ATOM 567 N N . TYR A 1 72 ? 0.145 -9.039 -13.148 1 98.69 72 TYR A N 1
ATOM 568 C CA . TYR A 1 72 ? -0.566 -9.32 -14.391 1 98.69 72 TYR A CA 1
ATOM 569 C C . TYR A 1 72 ? 0.411 -9.547 -15.539 1 98.69 72 TYR A C 1
ATOM 571 O O . TYR A 1 72 ? 0.338 -10.562 -16.234 1 98.69 72 TYR A O 1
ATOM 579 N N . LEU A 1 73 ? 1.338 -8.672 -15.734 1 98.88 73 LEU A N 1
ATOM 580 C CA . LEU A 1 73 ? 2.268 -8.719 -16.859 1 98.88 73 LEU A CA 1
ATOM 581 C C . LEU A 1 73 ? 3.234 -9.883 -16.719 1 98.88 73 LEU A C 1
ATOM 583 O O . LEU A 1 73 ? 3.533 -10.57 -17.703 1 98.88 73 LEU A O 1
ATOM 587 N N . VAL A 1 74 ? 3.715 -10.109 -15.531 1 98.75 74 VAL A N 1
ATOM 588 C CA . VAL A 1 74 ? 4.68 -11.18 -15.305 1 98.75 74 VAL A CA 1
ATOM 589 C C . VAL A 1 74 ? 4.004 -12.531 -15.523 1 98.75 74 VAL A C 1
ATOM 591 O O . VAL A 1 74 ? 4.562 -13.414 -16.188 1 98.75 74 VAL A O 1
ATOM 594 N N . ASP A 1 75 ? 2.797 -12.695 -14.969 1 97.62 75 ASP A N 1
ATOM 595 C CA . ASP A 1 75 ? 2.082 -13.961 -15.109 1 97.62 75 ASP A CA 1
ATOM 596 C C . ASP A 1 75 ? 1.807 -14.273 -16.578 1 97.62 75 ASP A C 1
ATOM 598 O O . ASP A 1 75 ? 1.899 -15.43 -17 1 97.62 75 ASP A O 1
ATOM 602 N N . ARG A 1 76 ? 1.553 -13.32 -17.328 1 97.44 76 ARG A N 1
ATOM 603 C CA . ARG A 1 76 ? 1.083 -13.531 -18.688 1 97.44 76 ARG A CA 1
ATOM 604 C C . ARG A 1 76 ? 2.25 -13.562 -19.672 1 97.44 76 ARG A C 1
ATOM 606 O O . ARG A 1 76 ? 2.234 -14.328 -20.641 1 97.44 76 ARG A O 1
ATOM 613 N N . TYR A 1 77 ? 3.291 -12.727 -19.391 1 98.06 77 TYR A N 1
ATOM 614 C CA . TYR A 1 77 ? 4.234 -12.492 -20.484 1 98.06 77 TYR A CA 1
ATOM 615 C C . TYR A 1 77 ? 5.656 -12.828 -20.047 1 98.06 77 TYR A C 1
ATOM 617 O O . TYR A 1 77 ? 6.555 -12.961 -20.891 1 98.06 77 TYR A O 1
ATOM 625 N N . GLY A 1 78 ? 5.902 -12.945 -18.797 1 97.94 78 GLY A N 1
ATOM 626 C CA . GLY A 1 78 ? 7.277 -13.141 -18.375 1 97.94 78 GLY A CA 1
ATOM 627 C C . GLY A 1 78 ? 7.398 -13.82 -17.016 1 97.94 78 GLY A C 1
ATOM 628 O O . GLY A 1 78 ? 7.992 -13.273 -16.094 1 97.94 78 GLY A O 1
ATOM 629 N N . PRO A 1 79 ? 6.867 -15.062 -16.922 1 96.19 79 PRO A N 1
ATOM 630 C CA . PRO A 1 79 ? 6.895 -15.773 -15.641 1 96.19 79 PRO A CA 1
ATOM 631 C C . PRO A 1 79 ? 8.305 -15.953 -15.094 1 96.19 79 PRO A C 1
ATOM 633 O O . PRO A 1 79 ? 8.484 -16.203 -13.898 1 96.19 79 PRO A O 1
ATOM 636 N N . ALA A 1 80 ? 9.328 -15.75 -15.938 1 97.38 80 ALA A N 1
ATOM 637 C CA . ALA A 1 80 ? 10.719 -15.914 -15.523 1 97.38 80 ALA A CA 1
ATOM 638 C C . ALA A 1 80 ? 11.148 -14.781 -14.586 1 97.38 80 ALA A C 1
ATOM 640 O O . ALA A 1 80 ? 12.172 -14.883 -13.914 1 97.38 80 ALA A O 1
ATOM 641 N N . LEU A 1 81 ? 10.391 -13.68 -14.547 1 98.69 81 LEU A N 1
ATOM 642 C CA . LEU A 1 81 ? 10.719 -12.547 -13.688 1 98.69 81 LEU A CA 1
ATOM 643 C C . LEU A 1 81 ? 10.148 -12.75 -12.289 1 98.69 81 LEU A C 1
ATOM 645 O O . LEU A 1 81 ? 10.258 -11.859 -11.438 1 98.69 81 LEU A O 1
ATOM 649 N N . ALA A 1 82 ? 9.539 -13.852 -12.023 1 98.69 82 ALA A N 1
ATOM 650 C CA . ALA A 1 82 ? 9.117 -14.258 -10.688 1 98.69 82 ALA A CA 1
ATOM 651 C C . ALA A 1 82 ? 9.812 -15.547 -10.266 1 98.69 82 ALA A C 1
ATOM 653 O O . ALA A 1 82 ? 9.938 -16.484 -11.062 1 98.69 82 ALA A O 1
ATOM 654 N N . PRO A 1 83 ? 10.273 -15.594 -8.992 1 98.56 83 PRO A N 1
ATOM 655 C CA . PRO A 1 83 ? 10.828 -16.859 -8.508 1 98.56 83 PRO A CA 1
ATOM 656 C C . PRO A 1 83 ? 9.812 -17.984 -8.523 1 98.56 83 PRO A C 1
ATOM 658 O O . PRO A 1 83 ? 8.609 -17.75 -8.562 1 98.56 83 PRO A O 1
ATOM 661 N N . GLN A 1 84 ? 10.305 -19.203 -8.469 1 97.38 84 GLN A N 1
ATOM 662 C CA . GLN A 1 84 ? 9.461 -20.391 -8.5 1 97.38 84 GLN A CA 1
ATOM 663 C C . GLN A 1 84 ? 8.523 -20.438 -7.297 1 97.38 84 GLN A C 1
ATOM 665 O O . GLN A 1 84 ? 8.938 -20.141 -6.176 1 97.38 84 GLN A O 1
ATOM 670 N N . PRO A 1 85 ? 7.227 -20.781 -7.59 1 95.19 85 PRO A N 1
ATOM 671 C CA . PRO A 1 85 ? 6.289 -20.906 -6.469 1 95.19 85 PRO A CA 1
ATOM 672 C C . PRO A 1 85 ? 6.777 -21.891 -5.406 1 95.19 85 PRO A C 1
ATOM 674 O O . PRO A 1 85 ? 7.387 -22.906 -5.738 1 95.19 85 PRO A O 1
ATOM 677 N N . GLY A 1 86 ? 6.516 -21.609 -4.207 1 94.38 86 GLY A N 1
ATOM 678 C CA . GLY A 1 86 ? 6.828 -22.516 -3.117 1 94.38 86 GLY A CA 1
ATOM 679 C C . GLY A 1 86 ? 8.234 -22.328 -2.57 1 94.38 86 GLY A C 1
ATOM 680 O O . GLY A 1 86 ? 8.625 -23.016 -1.621 1 94.38 86 GLY A O 1
ATOM 681 N N . THR A 1 87 ? 9.016 -21.422 -3.143 1 97.25 87 THR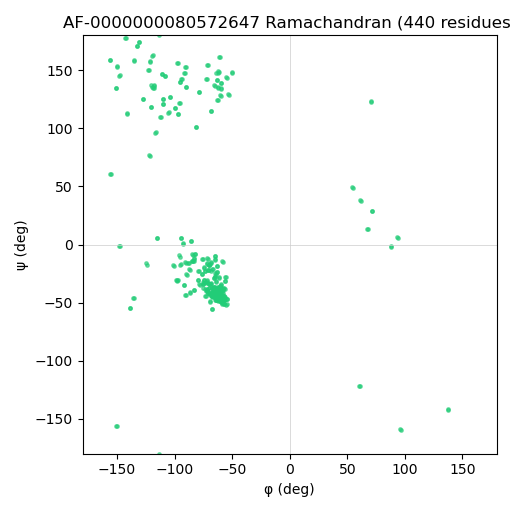 A N 1
ATOM 682 C CA . THR A 1 87 ? 10.375 -21.172 -2.686 1 97.25 87 THR A CA 1
ATOM 683 C C . THR A 1 87 ? 10.422 -19.984 -1.739 1 97.25 87 THR A C 1
ATOM 685 O O . THR A 1 87 ? 9.516 -19.141 -1.747 1 97.25 87 THR A O 1
ATOM 688 N N . PRO A 1 88 ? 11.43 -19.906 -0.878 1 97.12 88 PRO A N 1
ATOM 689 C CA . PRO A 1 88 ? 11.609 -18.719 -0.057 1 97.12 88 PRO A CA 1
ATOM 690 C C . PRO A 1 88 ? 11.734 -17.438 -0.89 1 97.12 88 PRO A C 1
ATOM 692 O O . PRO A 1 88 ? 11.289 -16.375 -0.465 1 97.12 88 PRO A O 1
ATOM 695 N N . GLU A 1 89 ? 12.305 -17.594 -2.088 1 98.5 89 GLU A N 1
ATOM 696 C CA . GLU A 1 89 ? 12.453 -16.453 -2.988 1 98.5 89 GLU A CA 1
ATOM 697 C C . GLU A 1 89 ? 11.102 -15.938 -3.459 1 98.5 89 GLU A C 1
ATOM 699 O O . GLU A 1 89 ? 10.898 -14.727 -3.592 1 98.5 89 GLU A O 1
ATOM 704 N N . ARG A 1 90 ? 10.18 -16.891 -3.703 1 98.56 90 ARG A N 1
ATOM 705 C CA . ARG A 1 90 ? 8.836 -16.484 -4.109 1 98.56 90 ARG A CA 1
ATOM 706 C C . ARG A 1 90 ? 8.125 -15.734 -2.988 1 98.56 90 ARG A C 1
ATOM 708 O O . ARG A 1 90 ? 7.391 -14.781 -3.242 1 98.56 90 ARG A O 1
ATOM 715 N N . LEU A 1 91 ? 8.352 -16.156 -1.769 1 98.38 91 LEU A N 1
ATOM 716 C CA . LEU A 1 91 ? 7.766 -15.477 -0.619 1 98.38 91 LEU A CA 1
ATOM 717 C C . LEU A 1 91 ? 8.297 -14.055 -0.502 1 98.38 91 LEU A C 1
ATOM 719 O O . LEU A 1 91 ? 7.531 -13.109 -0.274 1 98.38 91 LEU A O 1
ATOM 723 N N . ARG A 1 92 ? 9.602 -13.891 -0.682 1 98.62 92 ARG A N 1
ATOM 724 C CA . ARG A 1 92 ? 10.211 -12.562 -0.665 1 98.62 92 ARG A CA 1
ATOM 725 C C . ARG A 1 92 ? 9.664 -11.695 -1.789 1 98.62 92 ARG A C 1
ATOM 727 O O . ARG A 1 92 ? 9.352 -10.523 -1.576 1 98.62 92 ARG A O 1
ATOM 734 N N . TYR A 1 93 ? 9.547 -12.328 -2.93 1 98.88 93 TYR A N 1
ATOM 735 C CA . TYR A 1 93 ? 8.984 -11.656 -4.098 1 98.88 93 TYR A CA 1
ATOM 736 C C . TYR A 1 93 ? 7.609 -11.078 -3.795 1 98.88 93 TYR A C 1
ATOM 738 O O . TYR A 1 93 ? 7.375 -9.883 -3.979 1 98.88 93 TYR A O 1
ATOM 746 N N . THR A 1 94 ? 6.734 -11.891 -3.262 1 98.88 94 THR A N 1
ATOM 747 C CA . THR A 1 94 ? 5.375 -11.477 -2.932 1 98.88 94 THR A CA 1
ATOM 748 C C . THR A 1 94 ? 5.387 -10.398 -1.852 1 98.88 94 THR A C 1
ATOM 750 O O . THR A 1 94 ? 4.66 -9.406 -1.95 1 98.88 94 THR A O 1
ATOM 753 N N . TYR A 1 95 ? 6.238 -10.586 -0.872 1 98.81 95 TYR A N 1
ATOM 754 C CA . TYR A 1 95 ? 6.371 -9.617 0.207 1 98.81 95 TYR A CA 1
ATOM 755 C C . TYR A 1 95 ? 6.707 -8.234 -0.343 1 98.81 95 TYR A C 1
ATOM 757 O O . TYR A 1 95 ? 6.039 -7.25 -0.019 1 98.81 95 TYR A O 1
ATOM 765 N N . PHE A 1 96 ? 7.672 -8.141 -1.224 1 98.94 96 PHE A N 1
ATOM 766 C CA . PHE A 1 96 ? 8.172 -6.848 -1.671 1 98.94 96 PHE A CA 1
ATOM 767 C C . PHE A 1 96 ? 7.199 -6.203 -2.654 1 98.94 96 PHE A C 1
ATOM 769 O O . PHE A 1 96 ? 7.133 -4.977 -2.76 1 98.94 96 PHE A O 1
ATOM 776 N N . LEU A 1 97 ? 6.387 -7.039 -3.363 1 98.94 97 LEU A N 1
ATOM 777 C CA . LEU A 1 97 ? 5.328 -6.484 -4.199 1 98.94 97 LEU A CA 1
ATOM 778 C C . LEU A 1 97 ? 4.316 -5.719 -3.359 1 98.94 97 LEU A C 1
ATOM 780 O O . LEU A 1 97 ? 3.838 -4.656 -3.771 1 98.94 97 LEU A O 1
ATOM 784 N N . HIS A 1 98 ? 4.027 -6.242 -2.191 1 98.94 98 HIS A N 1
ATOM 785 C CA . HIS A 1 98 ? 3.076 -5.574 -1.308 1 98.94 98 HIS A CA 1
ATOM 786 C C . HIS A 1 98 ? 3.754 -4.477 -0.498 1 98.94 98 HIS A C 1
ATOM 788 O O . HIS A 1 98 ? 3.182 -3.398 -0.307 1 98.94 98 HIS A O 1
ATOM 794 N N . TYR A 1 99 ? 4.992 -4.715 -0.035 1 98.88 99 TYR A N 1
ATOM 795 C CA . TYR A 1 99 ? 5.758 -3.84 0.842 1 98.88 99 TYR A CA 1
ATOM 796 C C . TYR A 1 99 ? 5.949 -2.465 0.21 1 98.88 99 TYR A C 1
ATOM 798 O O . TYR A 1 99 ? 5.895 -1.444 0.9 1 98.88 99 TYR A O 1
ATOM 806 N N . ALA A 1 100 ? 6.145 -2.463 -1.079 1 98.88 100 ALA A N 1
ATOM 807 C CA . ALA A 1 100 ? 6.465 -1.222 -1.781 1 98.88 100 ALA A CA 1
ATOM 808 C C . ALA A 1 100 ? 5.41 -0.152 -1.506 1 98.88 100 ALA A C 1
ATOM 810 O O . ALA A 1 100 ? 5.746 0.971 -1.119 1 98.88 100 ALA A O 1
ATOM 811 N N . GLU A 1 101 ? 4.172 -0.583 -1.62 1 98.69 101 GLU A N 1
ATOM 812 C CA . GLU A 1 101 ? 3.092 0.388 -1.46 1 98.69 101 GLU A CA 1
ATOM 813 C C . GLU A 1 101 ? 2.521 0.351 -0.045 1 98.69 101 GLU A C 1
ATOM 815 O O . GLU A 1 101 ? 2.061 1.371 0.471 1 98.69 101 GLU A O 1
ATOM 820 N N . GLY A 1 102 ? 2.57 -0.83 0.577 1 98.56 102 GLY A N 1
ATOM 821 C CA . GLY A 1 102 ? 1.935 -1.005 1.873 1 98.56 102 GLY A CA 1
ATOM 822 C C . GLY A 1 102 ? 2.758 -0.453 3.021 1 98.56 102 GLY A C 1
ATOM 823 O O . GLY A 1 102 ? 2.217 -0.12 4.078 1 98.56 102 GLY A O 1
ATOM 824 N N . SER A 1 103 ? 4.078 -0.318 2.811 1 98.69 103 SER A N 1
ATOM 825 C CA . SER A 1 103 ? 4.941 0.051 3.928 1 98.69 103 SER A CA 1
ATOM 826 C C . SER A 1 103 ? 5.945 1.124 3.52 1 98.69 103 SER A C 1
ATOM 828 O O . SER A 1 103 ? 6.094 2.139 4.207 1 98.69 103 SER A O 1
ATOM 830 N N . ALA A 1 104 ? 6.598 0.982 2.398 1 98.75 104 ALA A N 1
ATOM 831 C CA . ALA A 1 104 ? 7.688 1.873 2.012 1 98.75 104 ALA A CA 1
ATOM 832 C C . ALA A 1 104 ? 7.156 3.25 1.624 1 98.75 104 ALA A C 1
ATOM 834 O O . ALA A 1 104 ? 7.734 4.273 2.004 1 98.75 104 ALA A O 1
ATOM 835 N N . MET A 1 105 ? 6.047 3.324 0.929 1 98.75 105 MET A N 1
ATOM 836 C CA . MET A 1 105 ? 5.59 4.566 0.315 1 98.75 105 MET A CA 1
ATOM 837 C C . MET A 1 105 ? 4.906 5.465 1.344 1 98.75 105 MET A C 1
ATOM 839 O O . MET A 1 105 ? 5 6.691 1.265 1 98.75 105 MET A O 1
ATOM 843 N N . PRO A 1 106 ? 4.234 4.895 2.418 1 98.56 106 PRO A N 1
ATOM 844 C CA . PRO A 1 106 ? 3.432 5.762 3.287 1 98.56 106 PRO A CA 1
ATOM 845 C C . PRO A 1 106 ? 4.262 6.848 3.967 1 98.56 106 PRO A C 1
ATOM 847 O O . PRO A 1 106 ? 3.914 8.031 3.896 1 98.56 106 PRO A O 1
ATOM 850 N N . PRO A 1 107 ? 5.441 6.562 4.609 1 98.69 107 PRO A N 1
ATOM 851 C CA . PRO A 1 107 ? 6.191 7.672 5.203 1 98.69 107 PRO A CA 1
ATOM 852 C C . PRO A 1 107 ? 6.723 8.648 4.156 1 98.69 107 PRO A C 1
ATOM 854 O O . PRO A 1 107 ? 6.852 9.844 4.43 1 98.69 107 PRO A O 1
ATOM 857 N N . LEU A 1 108 ? 6.984 8.188 2.979 1 98.62 108 LEU A N 1
ATOM 858 C CA . LEU A 1 108 ? 7.445 9.062 1.906 1 98.62 108 LEU A CA 1
ATOM 859 C C . LEU A 1 108 ? 6.328 9.992 1.443 1 98.62 108 LEU A C 1
ATOM 861 O O . LEU A 1 108 ? 6.582 11.148 1.095 1 98.62 108 LEU A O 1
ATOM 865 N N . LEU A 1 109 ? 5.121 9.484 1.413 1 98.19 109 LEU A N 1
ATOM 866 C CA . LEU A 1 109 ? 3.961 10.305 1.085 1 98.19 109 LEU A CA 1
ATOM 867 C C . LEU A 1 109 ? 3.73 11.367 2.152 1 98.19 109 LEU A C 1
ATOM 869 O O . LEU A 1 109 ? 3.484 12.531 1.829 1 98.19 109 LEU A O 1
ATOM 873 N N . LEU A 1 110 ? 3.818 10.945 3.424 1 98.31 110 LEU A N 1
ATOM 874 C CA . LEU A 1 110 ? 3.664 11.906 4.512 1 98.31 110 LEU A CA 1
ATOM 875 C C . LEU A 1 110 ? 4.711 13.016 4.414 1 98.31 110 LEU A C 1
ATOM 877 O O . LEU A 1 110 ? 4.395 14.195 4.578 1 98.31 110 LEU A O 1
ATOM 881 N N . LYS A 1 111 ? 5.914 12.617 4.137 1 98.31 111 LYS A N 1
ATOM 882 C CA . LYS A 1 111 ? 6.973 13.609 3.971 1 98.31 111 LYS A CA 1
ATOM 883 C C . LYS A 1 111 ? 6.629 14.602 2.861 1 98.31 111 LYS A C 1
ATOM 885 O O . LYS A 1 111 ? 6.793 15.812 3.031 1 98.31 111 LYS A O 1
ATOM 890 N N . LEU A 1 112 ? 6.199 14.086 1.758 1 96.62 112 LEU A N 1
ATOM 891 C CA . LEU A 1 112 ? 5.836 14.93 0.625 1 96.62 112 LEU A CA 1
ATOM 892 C C . LEU A 1 112 ? 4.734 15.906 1.01 1 96.62 112 LEU A C 1
ATOM 894 O O . LEU A 1 112 ? 4.824 17.094 0.705 1 96.62 112 LEU A O 1
ATOM 898 N N . VAL A 1 113 ? 3.709 15.438 1.667 1 96.75 113 VAL A N 1
ATOM 899 C CA . VAL A 1 113 ? 2.553 16.25 2.023 1 96.75 113 VAL A CA 1
ATOM 900 C C . VAL A 1 113 ? 2.979 17.359 2.986 1 96.75 113 VAL A C 1
ATOM 902 O O . VAL A 1 113 ? 2.596 18.516 2.816 1 96.75 113 VAL A O 1
ATOM 905 N N . PHE A 1 114 ? 3.811 17.047 3.982 1 97.44 114 PHE A N 1
ATOM 906 C CA . PHE A 1 114 ? 4.215 18.047 4.965 1 97.44 114 PHE A CA 1
ATOM 907 C C . PHE A 1 114 ? 5.23 19.016 4.363 1 97.44 114 PHE A C 1
ATOM 909 O O . PHE A 1 114 ? 5.258 20.188 4.727 1 97.44 114 PHE A O 1
ATOM 916 N N . ASP A 1 115 ? 6.043 18.547 3.406 1 96.25 115 ASP A N 1
ATOM 917 C CA . ASP A 1 115 ? 6.875 19.469 2.645 1 96.25 115 ASP A CA 1
ATOM 918 C C . ASP A 1 115 ? 6.02 20.484 1.881 1 96.25 115 ASP A C 1
ATOM 920 O O . ASP A 1 115 ? 6.344 21.672 1.837 1 96.25 115 ASP A O 1
ATOM 924 N N . GLU A 1 116 ? 4.965 20.016 1.291 1 93.56 116 GLU A N 1
ATOM 925 C CA . GLU A 1 116 ? 4.074 20.875 0.519 1 93.56 116 GLU A CA 1
ATOM 926 C C . GLU A 1 116 ? 3.34 21.859 1.422 1 93.56 116 GLU A C 1
ATOM 928 O O . GLU A 1 116 ? 3.072 23 1.023 1 93.56 116 GLU A O 1
ATOM 933 N N . VAL A 1 117 ? 2.959 21.406 2.619 1 94.12 117 VAL A N 1
ATOM 934 C CA . VAL A 1 117 ? 2.328 22.297 3.598 1 94.12 117 VAL A CA 1
ATOM 935 C C . VAL A 1 117 ? 3.256 23.453 3.914 1 94.12 117 VAL A C 1
ATOM 937 O O . VAL A 1 117 ? 2.812 24.609 3.996 1 94.12 117 VAL A O 1
ATOM 940 N N . GLU A 1 118 ? 4.508 23.203 4.047 1 93.38 118 GLU A N 1
ATOM 941 C CA . GLU A 1 118 ? 5.496 24.219 4.355 1 93.38 118 GLU A CA 1
ATOM 942 C C . GLU A 1 118 ? 5.613 25.234 3.223 1 93.38 118 GLU A C 1
ATOM 944 O O . GLU A 1 118 ? 5.914 26.406 3.459 1 93.38 118 GLU A O 1
ATOM 949 N N . LYS A 1 119 ? 5.324 24.844 2.092 1 90.56 119 LYS A N 1
ATOM 950 C CA . LYS A 1 119 ? 5.52 25.672 0.915 1 90.56 119 LYS A CA 1
ATOM 951 C C . LYS A 1 119 ? 4.234 26.422 0.545 1 90.56 119 LYS A C 1
ATOM 953 O O . LYS A 1 119 ? 4.254 27.344 -0.272 1 90.56 119 LYS A O 1
ATOM 958 N N . SER A 1 120 ? 3.172 25.938 1.085 1 87.81 120 SER A N 1
ATOM 959 C CA . SER A 1 120 ? 1.879 26.516 0.72 1 87.81 120 SER A CA 1
ATOM 960 C C . SER A 1 120 ? 1.814 28 1.049 1 87.81 120 SER A C 1
ATOM 962 O O . SER A 1 120 ? 2.316 28.438 2.088 1 87.81 120 SER A O 1
ATOM 964 N N . PRO A 1 121 ? 1.224 28.734 0.114 1 87.12 121 PRO A N 1
ATOM 965 C CA . PRO A 1 121 ? 1.103 30.156 0.386 1 87.12 121 PRO A CA 1
ATOM 966 C C . PRO A 1 121 ? 0.295 30.453 1.647 1 87.12 121 PRO A C 1
ATOM 968 O O . PRO A 1 121 ? -0.747 29.844 1.878 1 87.12 121 PRO A O 1
ATOM 971 N N . ALA A 1 122 ? 0.812 31.266 2.598 1 87.94 122 ALA A N 1
ATOM 972 C CA . ALA A 1 122 ? 0.167 31.688 3.844 1 87.94 122 ALA A CA 1
ATOM 973 C C . ALA A 1 122 ? 0.649 33.062 4.281 1 87.94 122 ALA A C 1
ATOM 975 O O . ALA A 1 122 ? 1.722 33.5 3.871 1 87.94 122 ALA A O 1
ATOM 976 N N . PRO A 1 123 ? -0.227 33.75 5.023 1 89.88 123 PRO A N 1
ATOM 977 C CA . PRO A 1 123 ? 0.229 35.031 5.582 1 89.88 123 PRO A CA 1
ATOM 978 C C . PRO A 1 123 ? 1.567 34.906 6.305 1 89.88 123 PRO A C 1
ATOM 980 O O . PRO A 1 123 ? 1.876 33.844 6.875 1 89.88 123 PRO A O 1
ATOM 983 N N . PHE A 1 124 ? 2.338 35.969 6.27 1 89.12 124 PHE A N 1
ATOM 984 C CA . PHE A 1 124 ? 3.711 36 6.758 1 89.12 124 PHE A CA 1
ATOM 985 C C . PHE A 1 124 ? 3.777 35.562 8.219 1 89.12 124 PHE A C 1
ATOM 987 O O . PHE A 1 124 ? 4.762 34.969 8.641 1 89.12 124 PHE A O 1
ATOM 994 N N . PHE A 1 125 ? 2.713 35.781 8.953 1 88.5 125 PHE A N 1
ATOM 995 C CA . PHE A 1 125 ? 2.742 35.469 10.375 1 88.5 125 PHE A CA 1
ATOM 996 C C . PHE A 1 125 ? 2.334 34.031 10.625 1 88.5 125 PHE A C 1
ATOM 998 O O . PHE A 1 125 ? 2.541 33.5 11.719 1 88.5 125 PHE A O 1
ATOM 1005 N N . VAL A 1 126 ? 1.72 33.375 9.656 1 89.5 126 VAL A N 1
ATOM 1006 C CA . VAL A 1 126 ? 1.262 31.984 9.758 1 89.5 126 VAL A CA 1
ATOM 1007 C C . VAL A 1 126 ? 2.373 31.031 9.312 1 89.5 126 VAL A C 1
ATOM 1009 O O . VAL A 1 126 ? 2.48 29.922 9.812 1 89.5 126 VAL A O 1
ATOM 1012 N N . ARG A 1 127 ? 3.217 31.484 8.492 1 92.38 127 ARG A N 1
ATOM 1013 C CA . ARG A 1 127 ? 4.219 30.672 7.82 1 92.38 127 ARG A CA 1
ATOM 1014 C C . ARG A 1 127 ? 5.164 30.031 8.828 1 92.38 127 ARG A C 1
ATOM 1016 O O . ARG A 1 127 ? 5.438 28.828 8.758 1 92.38 127 ARG A O 1
ATOM 1023 N N . PRO A 1 128 ? 5.629 30.797 9.742 1 92.38 128 PRO A N 1
ATOM 1024 C CA . PRO A 1 128 ? 6.535 30.172 10.711 1 92.38 128 PRO A CA 1
ATOM 1025 C C . PRO A 1 128 ? 5.848 29.094 11.555 1 92.38 128 PRO A C 1
ATOM 1027 O O . PRO A 1 128 ? 6.484 28.109 11.953 1 92.38 128 PRO A O 1
ATOM 1030 N N . ILE A 1 129 ? 4.664 29.25 11.797 1 92.06 129 ILE A N 1
ATOM 1031 C CA . ILE A 1 129 ? 3.916 28.297 12.609 1 92.06 129 ILE A CA 1
ATOM 1032 C C . ILE A 1 129 ? 3.664 27.031 11.805 1 92.06 129 ILE A C 1
ATOM 1034 O O . ILE A 1 129 ? 3.84 25.922 12.312 1 92.06 129 ILE A O 1
ATOM 1038 N N . ALA A 1 130 ? 3.279 27.203 10.562 1 92.75 130 ALA A N 1
ATOM 1039 C CA . ALA A 1 130 ? 3.104 26.062 9.664 1 92.75 130 ALA A CA 1
ATOM 1040 C C . ALA A 1 130 ? 4.391 25.25 9.547 1 92.75 130 ALA A C 1
ATOM 1042 O O . ALA A 1 130 ? 4.363 24.031 9.586 1 92.75 130 ALA A O 1
ATOM 1043 N N . LYS A 1 131 ? 5.438 25.922 9.406 1 95.56 131 LYS A N 1
ATOM 1044 C CA . LYS A 1 131 ? 6.742 25.266 9.312 1 95.56 131 LYS A CA 1
ATOM 1045 C C . LYS A 1 131 ? 7.074 24.516 10.602 1 95.56 131 LYS A C 1
ATOM 1047 O O . LYS A 1 131 ? 7.609 23.406 10.562 1 95.56 131 LYS A O 1
ATOM 1052 N N . ALA A 1 132 ? 6.785 25.094 11.68 1 94.19 132 ALA A N 1
ATOM 1053 C CA . ALA A 1 132 ? 7.082 24.484 12.969 1 94.19 132 ALA A CA 1
ATOM 1054 C C . ALA A 1 132 ? 6.273 23.203 13.172 1 94.19 132 ALA A C 1
ATOM 1056 O O . ALA A 1 132 ? 6.801 22.188 13.648 1 94.19 132 ALA A O 1
ATOM 1057 N N . ILE A 1 133 ? 5.055 23.281 12.852 1 93.75 133 ILE A N 1
ATOM 1058 C CA . ILE A 1 133 ? 4.176 22.125 12.977 1 93.75 133 ILE A CA 1
ATOM 1059 C C . ILE A 1 133 ? 4.656 21 12.055 1 93.75 133 ILE A C 1
ATOM 1061 O O . ILE A 1 133 ? 4.773 19.844 12.484 1 93.75 133 ILE A O 1
ATOM 1065 N N . SER A 1 134 ? 4.934 21.344 10.82 1 96.25 134 SER A N 1
ATOM 1066 C CA . SER A 1 134 ? 5.426 20.375 9.852 1 96.25 134 SER A CA 1
ATOM 1067 C C . SER A 1 134 ? 6.73 19.734 10.32 1 96.25 134 SER A C 1
ATOM 1069 O O . SER A 1 134 ? 6.887 18.516 10.266 1 96.25 134 SER A O 1
ATOM 1071 N N . ASN A 1 135 ? 7.613 20.562 10.766 1 96.06 135 ASN A N 1
ATOM 1072 C CA . ASN A 1 135 ? 8.898 20.062 11.227 1 96.06 135 ASN A CA 1
ATOM 1073 C C . ASN A 1 135 ? 8.742 19.109 12.422 1 96.06 135 ASN A C 1
ATOM 1075 O O . ASN A 1 135 ? 9.477 18.141 12.547 1 96.06 135 ASN A O 1
ATOM 1079 N N . LYS A 1 136 ? 7.836 19.422 13.25 1 94.5 136 LYS A N 1
ATOM 1080 C CA . LYS A 1 136 ? 7.602 18.578 14.422 1 94.5 136 LYS A CA 1
ATOM 1081 C C . LYS A 1 136 ? 7.105 17.203 14.008 1 94.5 136 LYS A C 1
ATOM 1083 O O . LYS A 1 136 ? 7.613 16.188 14.484 1 94.5 136 LYS A O 1
ATOM 1088 N N . VAL A 1 137 ? 6.129 17.141 13.133 1 95.44 137 VAL A N 1
ATOM 1089 C CA . VAL A 1 137 ? 5.594 15.867 12.656 1 95.44 137 VAL A CA 1
ATOM 1090 C C . VAL A 1 137 ? 6.688 15.094 11.922 1 95.44 137 VAL A C 1
ATOM 1092 O O . VAL A 1 137 ? 6.875 13.898 12.164 1 95.44 137 VAL A O 1
ATOM 1095 N N . LYS A 1 138 ? 7.391 15.766 11.062 1 97.62 138 LYS A N 1
ATOM 1096 C CA . LYS A 1 138 ? 8.438 15.117 10.281 1 97.62 138 LYS A CA 1
ATOM 1097 C C . LYS A 1 138 ? 9.531 14.555 11.195 1 97.62 138 LYS A C 1
ATOM 1099 O O . LYS A 1 138 ? 9.914 13.391 11.062 1 97.62 138 LYS A O 1
ATOM 1104 N N . SER A 1 139 ? 9.977 15.289 12.141 1 97 139 SER A N 1
ATOM 1105 C CA . SER A 1 139 ? 11.094 14.875 12.977 1 97 139 SER A CA 1
ATOM 1106 C C . SER A 1 139 ? 10.672 13.805 13.977 1 97 139 SER A C 1
ATOM 1108 O O . SER A 1 139 ? 11.461 12.938 14.344 1 97 139 SER A O 1
ATOM 1110 N N . SER A 1 140 ? 9.43 13.867 14.453 1 94.38 140 SER A N 1
ATOM 1111 C CA . SER A 1 140 ? 8.992 12.969 15.523 1 94.38 140 SER A CA 1
ATOM 1112 C C . SER A 1 140 ? 8.484 11.648 14.961 1 94.38 140 SER A C 1
ATOM 1114 O O . SER A 1 140 ? 8.516 10.625 15.648 1 94.38 140 SER A O 1
ATOM 1116 N N . TYR A 1 141 ? 8.094 11.633 13.703 1 95.12 141 TYR A N 1
ATOM 1117 C CA . TYR A 1 141 ? 7.434 10.43 13.211 1 95.12 141 TYR A CA 1
ATOM 1118 C C . TYR A 1 141 ? 7.918 10.07 11.812 1 95.12 141 TYR A C 1
ATOM 1120 O O . TYR A 1 141 ? 8.484 9 11.602 1 95.12 141 TYR A O 1
ATOM 1128 N N . VAL A 1 142 ? 7.836 10.977 10.875 1 98.06 142 VAL A N 1
ATOM 1129 C CA . VAL A 1 142 ? 7.992 10.68 9.453 1 98.06 142 VAL A CA 1
ATOM 1130 C C . VAL A 1 142 ? 9.438 10.266 9.172 1 98.06 142 VAL A C 1
ATOM 1132 O O . VAL A 1 142 ? 9.688 9.18 8.633 1 98.06 142 VAL A O 1
ATOM 1135 N N . LEU A 1 143 ? 10.367 11.109 9.531 1 98.25 143 LEU A N 1
ATOM 1136 C CA . LEU A 1 143 ? 11.766 10.867 9.203 1 98.25 143 LEU A CA 1
ATOM 1137 C C . LEU A 1 143 ? 12.297 9.641 9.93 1 98.25 143 LEU A C 1
ATOM 1139 O O . LEU A 1 143 ? 13.023 8.836 9.344 1 98.25 143 LEU A O 1
ATOM 1143 N N . PRO A 1 144 ? 11.953 9.43 11.195 1 97.31 144 PRO A N 1
ATOM 1144 C CA . PRO A 1 144 ? 12.367 8.18 11.844 1 97.31 144 PRO A CA 1
ATOM 1145 C C . PRO A 1 144 ? 11.836 6.945 11.117 1 97.31 144 PRO A C 1
ATOM 1147 O O . PRO A 1 144 ? 12.547 5.945 10.992 1 97.31 144 PRO A O 1
ATOM 1150 N N . GLN A 1 145 ? 10.617 6.984 10.633 1 97.81 145 GLN A N 1
ATOM 1151 C CA . GLN A 1 145 ? 10.07 5.871 9.859 1 97.81 145 GLN A CA 1
ATOM 1152 C C . GLN A 1 145 ? 10.867 5.648 8.578 1 97.81 145 GLN A C 1
ATOM 1154 O O . GLN A 1 145 ? 11.203 4.512 8.234 1 97.81 145 GLN A O 1
ATOM 1159 N N . ILE A 1 146 ? 11.117 6.723 7.848 1 98.69 146 ILE A N 1
ATOM 1160 C CA . ILE A 1 146 ? 11.867 6.602 6.602 1 98.69 146 ILE A CA 1
ATOM 1161 C C . ILE A 1 146 ? 13.227 5.977 6.875 1 98.69 146 ILE A C 1
ATOM 1163 O O . ILE A 1 146 ? 13.648 5.055 6.172 1 98.69 146 ILE A O 1
ATOM 1167 N N . ARG A 1 147 ? 13.914 6.418 7.914 1 98.44 147 ARG A N 1
ATOM 1168 C CA . ARG A 1 147 ? 15.227 5.879 8.266 1 98.44 147 ARG A CA 1
ATOM 1169 C C . ARG A 1 147 ? 15.133 4.395 8.602 1 98.44 147 ARG A C 1
ATOM 1171 O O . ARG A 1 147 ? 16 3.609 8.227 1 98.44 147 ARG A O 1
ATOM 1178 N N . GLN A 1 148 ? 14.133 4.016 9.328 1 98.06 148 GLN A N 1
ATOM 1179 C CA . GLN A 1 148 ? 13.93 2.611 9.672 1 98.06 148 GLN A CA 1
ATOM 1180 C C . GLN A 1 148 ? 13.758 1.757 8.422 1 98.06 148 GLN A C 1
ATOM 1182 O O . GLN A 1 148 ? 14.32 0.666 8.328 1 98.06 148 GLN A O 1
ATOM 1187 N N . HIS A 1 149 ? 12.992 2.221 7.496 1 98.75 149 HIS A N 1
ATOM 1188 C CA . HIS A 1 149 ? 12.766 1.482 6.258 1 98.75 149 HIS A CA 1
ATOM 1189 C C . HIS A 1 149 ? 14.039 1.41 5.422 1 98.75 149 HIS A C 1
ATOM 1191 O O . HIS A 1 149 ? 14.344 0.368 4.836 1 98.75 149 HIS A O 1
ATOM 1197 N N . LEU A 1 150 ? 14.734 2.543 5.316 1 98.81 150 LEU A N 1
ATOM 1198 C CA . LEU A 1 150 ? 15.984 2.531 4.574 1 98.81 150 LEU A CA 1
ATOM 1199 C C . LEU A 1 150 ? 16.984 1.563 5.203 1 98.81 150 LEU A C 1
ATOM 1201 O O . LEU A 1 150 ? 17.656 0.811 4.496 1 98.81 150 LEU A O 1
ATOM 1205 N N . ALA A 1 151 ? 17.047 1.552 6.496 1 98.75 151 ALA A N 1
ATOM 1206 C CA . ALA A 1 151 ? 17.938 0.627 7.195 1 98.75 151 ALA A CA 1
ATOM 1207 C C . ALA A 1 151 ? 17.547 -0.822 6.922 1 98.75 151 ALA A C 1
ATOM 1209 O O . ALA A 1 151 ? 18.406 -1.672 6.695 1 98.75 151 ALA A O 1
ATOM 1210 N N . TYR A 1 152 ? 16.312 -1.119 7.008 1 98.75 152 TYR A N 1
ATOM 1211 C CA . TYR A 1 152 ? 15.805 -2.461 6.734 1 98.75 152 TYR A CA 1
ATOM 1212 C C . TYR A 1 152 ? 16.188 -2.912 5.332 1 98.75 152 TYR A C 1
ATOM 1214 O O . TYR A 1 152 ? 16.766 -3.988 5.156 1 98.75 152 TYR A O 1
ATOM 1222 N N . LEU A 1 153 ? 15.906 -2.059 4.316 1 98.88 153 LEU A N 1
ATOM 1223 C CA . LEU A 1 153 ? 16.188 -2.391 2.922 1 98.88 153 LEU A CA 1
ATOM 1224 C C . LEU A 1 153 ? 17.688 -2.518 2.682 1 98.88 153 LEU A C 1
ATOM 1226 O O . LEU A 1 153 ? 18.125 -3.387 1.925 1 98.88 153 LEU A O 1
ATOM 1230 N N . GLU A 1 154 ? 18.422 -1.623 3.314 1 98.88 154 GLU A N 1
ATOM 1231 C CA . GLU A 1 154 ? 19.875 -1.711 3.254 1 98.88 154 GLU A CA 1
ATOM 1232 C C . GLU A 1 154 ? 20.359 -3.07 3.742 1 98.88 154 GLU A C 1
ATOM 1234 O O . GLU A 1 154 ? 21.234 -3.682 3.119 1 98.88 154 GLU A O 1
ATOM 1239 N N . GLY A 1 155 ? 19.812 -3.514 4.855 1 98.62 155 GLY A N 1
ATOM 1240 C CA . GLY A 1 155 ? 20.156 -4.816 5.402 1 98.62 155 GLY A CA 1
ATOM 1241 C C . GLY A 1 155 ? 19.781 -5.965 4.477 1 98.62 155 GLY A C 1
ATOM 1242 O O . GLY A 1 155 ? 20.547 -6.926 4.344 1 98.62 155 GLY A O 1
ATOM 1243 N N . GLU A 1 156 ? 18.641 -5.91 3.836 1 98.5 156 GLU A N 1
ATOM 1244 C CA . GLU A 1 156 ? 18.203 -6.965 2.928 1 98.5 156 GLU A CA 1
ATOM 1245 C C . GLU A 1 156 ? 19.172 -7.117 1.752 1 98.5 156 GLU A C 1
ATOM 1247 O O . GLU A 1 156 ? 19.5 -8.242 1.354 1 98.5 156 GLU A O 1
ATOM 1252 N N . LEU A 1 157 ? 19.594 -6.012 1.199 1 98.69 157 LEU A N 1
ATOM 1253 C CA . LEU A 1 157 ? 20.484 -6.051 0.045 1 98.69 157 LEU A CA 1
ATOM 1254 C C . LEU A 1 157 ? 21.906 -6.422 0.463 1 98.69 157 LEU A C 1
ATOM 1256 O O . LEU A 1 157 ? 22.766 -6.676 -0.388 1 98.69 157 LEU A O 1
ATOM 1260 N N . GLY A 1 158 ? 22.156 -6.391 1.755 1 98.25 158 GLY A N 1
ATOM 1261 C CA . GLY A 1 158 ? 23.391 -6.949 2.268 1 98.25 158 GLY A CA 1
ATOM 1262 C C . GLY A 1 158 ? 23.406 -8.469 2.277 1 98.25 158 GLY A C 1
ATOM 1263 O O . GLY A 1 158 ? 24.469 -9.086 2.262 1 98.25 158 GLY A O 1
ATOM 1264 N N . LYS A 1 159 ? 22.266 -9.086 2.24 1 97.69 159 LYS A N 1
ATOM 1265 C CA . LYS A 1 159 ? 22.109 -10.531 2.332 1 97.69 159 LYS A CA 1
ATOM 1266 C C . LYS A 1 159 ? 21.953 -11.156 0.948 1 97.69 159 LYS A C 1
ATOM 1268 O O . LYS A 1 159 ? 22.297 -12.32 0.742 1 97.69 159 LYS A O 1
ATOM 1273 N N . HIS A 1 160 ? 21.359 -10.422 0.032 1 97.56 160 HIS A N 1
ATOM 1274 C CA . HIS A 1 160 ? 21.047 -10.914 -1.306 1 97.56 160 HIS A CA 1
ATOM 1275 C C . HIS A 1 160 ? 21.422 -9.883 -2.371 1 97.56 160 HIS A C 1
ATOM 1277 O O . HIS A 1 160 ? 21.438 -8.68 -2.102 1 97.56 160 HIS A O 1
ATOM 1283 N N . ALA A 1 161 ? 21.609 -10.383 -3.572 1 97.94 161 ALA A N 1
ATOM 1284 C CA . ALA A 1 161 ? 21.953 -9.5 -4.68 1 97.94 161 ALA A CA 1
ATOM 1285 C C . ALA A 1 161 ? 20.75 -8.656 -5.105 1 97.94 161 ALA A C 1
ATOM 1287 O O . ALA A 1 161 ? 20.922 -7.539 -5.598 1 97.94 161 ALA A O 1
ATOM 1288 N N . TRP A 1 162 ? 19.609 -9.258 -4.977 1 98.81 162 TRP A N 1
ATOM 1289 C CA . TRP A 1 162 ? 18.344 -8.617 -5.312 1 98.81 162 TRP A CA 1
ATOM 1290 C C . TRP A 1 162 ? 17.328 -8.828 -4.207 1 98.81 162 TRP A C 1
ATOM 1292 O O . TRP A 1 162 ? 17.562 -9.578 -3.26 1 98.81 162 TRP A O 1
ATOM 1302 N N . PHE A 1 163 ? 16.203 -8.188 -4.242 1 98.81 163 PHE A N 1
ATOM 1303 C CA . PHE A 1 163 ? 15.273 -8.18 -3.125 1 98.81 163 PHE A CA 1
ATOM 1304 C C . PHE A 1 163 ? 14.602 -9.539 -2.967 1 98.81 163 PHE A C 1
ATOM 1306 O O . PHE A 1 163 ? 14.312 -9.969 -1.849 1 98.81 163 PHE A O 1
ATOM 1313 N N . ALA A 1 164 ? 14.375 -10.211 -4.074 1 98.62 164 ALA A N 1
ATOM 1314 C CA . ALA A 1 164 ? 13.727 -11.516 -3.965 1 98.62 164 ALA A CA 1
ATOM 1315 C C . ALA A 1 164 ? 14.758 -12.641 -3.91 1 98.62 164 ALA A C 1
ATOM 1317 O O . ALA A 1 164 ? 14.406 -13.82 -3.961 1 98.62 164 ALA A O 1
ATOM 1318 N N . GLY A 1 165 ? 16.047 -12.328 -3.842 1 97.88 165 GLY A N 1
ATOM 1319 C CA . GLY A 1 165 ? 17.094 -13.336 -3.816 1 97.88 165 GLY A CA 1
ATOM 1320 C C . GLY A 1 165 ? 18.281 -12.992 -4.703 1 97.88 165 GLY A C 1
ATOM 1321 O O . GLY A 1 165 ? 18.672 -11.828 -4.797 1 97.88 165 GLY A O 1
ATOM 1322 N N . ASP A 1 166 ? 18.812 -14 -5.312 1 97.25 166 ASP A N 1
ATOM 1323 C CA . ASP A 1 166 ? 20.078 -13.812 -6.027 1 97.25 166 ASP A CA 1
ATOM 1324 C C . ASP A 1 166 ? 19.828 -13.406 -7.48 1 97.25 166 ASP A C 1
ATOM 1326 O O . ASP A 1 166 ? 20.75 -12.945 -8.164 1 97.25 166 ASP A O 1
ATOM 1330 N N . ASP A 1 167 ? 18.641 -13.586 -7.941 1 98.06 167 ASP A N 1
ATOM 1331 C CA . ASP A 1 167 ? 18.328 -13.25 -9.32 1 98.06 167 ASP A CA 1
ATOM 1332 C C . ASP A 1 167 ? 17.391 -12.047 -9.391 1 98.06 167 ASP A C 1
ATOM 1334 O O . ASP A 1 167 ? 16.516 -11.875 -8.531 1 98.06 167 ASP A O 1
ATOM 1338 N N . PHE A 1 168 ? 17.578 -11.234 -10.461 1 98.69 168 PHE A N 1
ATOM 1339 C CA . PHE A 1 168 ? 16.703 -10.109 -10.758 1 98.69 168 PHE A CA 1
ATOM 1340 C C . PHE A 1 168 ? 15.266 -10.586 -10.961 1 98.69 168 PHE A C 1
ATOM 1342 O O . PHE A 1 168 ? 15.031 -11.617 -11.594 1 98.69 168 PHE A O 1
ATOM 1349 N N . SER A 1 169 ? 14.352 -9.945 -10.391 1 98.88 169 SER A N 1
ATOM 1350 C CA . SER A 1 169 ? 12.93 -10.234 -10.555 1 98.88 169 SER A CA 1
ATOM 1351 C C . SER A 1 169 ? 12.102 -8.953 -10.594 1 98.88 169 SER A C 1
ATOM 1353 O O . SER A 1 169 ? 12.633 -7.859 -10.414 1 98.88 169 SER A O 1
ATOM 1355 N N . ALA A 1 170 ? 10.797 -9.086 -10.781 1 98.94 170 ALA A N 1
ATOM 1356 C CA . ALA A 1 170 ? 9.906 -7.93 -10.836 1 98.94 170 ALA A CA 1
ATOM 1357 C C . ALA A 1 170 ? 9.742 -7.297 -9.453 1 98.94 170 ALA A C 1
ATOM 1359 O O . ALA A 1 170 ? 9.227 -6.184 -9.336 1 98.94 170 ALA A O 1
ATOM 1360 N N . ALA A 1 171 ? 10.18 -7.965 -8.375 1 98.94 171 ALA A N 1
ATOM 1361 C CA . ALA A 1 171 ? 10.227 -7.324 -7.062 1 98.94 171 ALA A CA 1
ATOM 1362 C C . ALA A 1 171 ? 11.156 -6.113 -7.078 1 98.94 171 ALA A C 1
ATOM 1364 O O . ALA A 1 171 ? 10.875 -5.098 -6.438 1 98.94 171 ALA A O 1
ATOM 1365 N N . ASP A 1 172 ? 12.234 -6.199 -7.805 1 98.94 172 ASP A N 1
ATOM 1366 C CA . ASP A 1 172 ? 13.203 -5.109 -7.914 1 98.94 172 ASP A CA 1
ATOM 1367 C C . ASP A 1 172 ? 12.617 -3.934 -8.695 1 98.94 172 ASP A C 1
ATOM 1369 O O . ASP A 1 172 ? 12.898 -2.773 -8.391 1 98.94 172 ASP A O 1
ATOM 1373 N N . ILE A 1 173 ? 11.805 -4.238 -9.641 1 98.94 173 ILE A N 1
ATOM 1374 C CA . ILE A 1 173 ? 11.117 -3.207 -10.406 1 98.94 173 ILE A CA 1
ATOM 1375 C C . ILE A 1 173 ? 10.086 -2.504 -9.523 1 98.94 173 ILE A C 1
ATOM 1377 O O . ILE A 1 173 ? 10.008 -1.273 -9.508 1 98.94 173 ILE A O 1
ATOM 1381 N N . GLN A 1 174 ? 9.391 -3.289 -8.766 1 98.94 174 GLN A N 1
ATOM 1382 C CA . GLN A 1 174 ? 8.359 -2.758 -7.887 1 98.94 174 GLN A CA 1
ATOM 1383 C C . GLN A 1 174 ? 8.953 -1.816 -6.844 1 98.94 174 GLN A C 1
ATOM 1385 O O . GLN A 1 174 ? 8.383 -0.758 -6.562 1 98.94 174 GLN A O 1
ATOM 1390 N N . ILE A 1 175 ? 10.102 -2.117 -6.309 1 98.81 175 ILE A N 1
ATOM 1391 C CA . ILE A 1 175 ? 10.688 -1.374 -5.199 1 98.81 175 ILE A CA 1
ATOM 1392 C C . ILE A 1 175 ? 11.453 -0.162 -5.734 1 98.81 175 ILE A C 1
ATOM 1394 O O . ILE A 1 175 ? 11.82 0.733 -4.973 1 98.81 175 ILE A O 1
ATOM 1398 N N . SER A 1 176 ? 11.617 -0.066 -7.012 1 98.75 176 SER A N 1
ATOM 1399 C CA . SER A 1 176 ? 12.438 0.983 -7.605 1 98.75 176 SER A CA 1
ATOM 1400 C C . SER A 1 176 ? 11.883 2.367 -7.285 1 98.75 176 SER A C 1
ATOM 1402 O O . SER A 1 176 ? 12.633 3.258 -6.871 1 98.75 176 SER A O 1
ATOM 1404 N N . PHE A 1 177 ? 10.602 2.5 -7.352 1 98.62 177 PHE A N 1
ATOM 1405 C CA . PHE A 1 177 ? 10.016 3.828 -7.211 1 98.62 177 PHE A CA 1
ATOM 1406 C C . PHE A 1 177 ? 10.18 4.344 -5.785 1 98.62 177 PHE A C 1
ATOM 1408 O O . PHE A 1 177 ? 10.648 5.465 -5.574 1 98.62 177 PHE A O 1
ATOM 1415 N N . PRO A 1 178 ? 9.836 3.541 -4.777 1 98.62 178 PRO A N 1
ATOM 1416 C CA . PRO A 1 178 ? 10.07 4.035 -3.42 1 98.62 178 PRO A CA 1
ATOM 1417 C C . PRO A 1 178 ? 11.531 4.418 -3.172 1 98.62 178 PRO A C 1
ATOM 1419 O O . PRO A 1 178 ? 11.805 5.402 -2.48 1 98.62 178 PRO A O 1
ATOM 1422 N N . LEU A 1 179 ? 12.414 3.688 -3.697 1 98.75 179 LEU A N 1
ATOM 1423 C CA . LEU A 1 179 ? 13.828 3.977 -3.457 1 98.75 179 LEU A CA 1
ATOM 1424 C C . LEU A 1 179 ? 14.258 5.234 -4.207 1 98.75 179 LEU A C 1
ATOM 1426 O O . LEU A 1 179 ? 15.039 6.031 -3.686 1 98.75 179 LEU A O 1
ATOM 1430 N N . GLU A 1 180 ? 13.766 5.414 -5.387 1 98.62 180 GLU A N 1
ATOM 1431 C CA . GLU A 1 180 ? 14.07 6.633 -6.133 1 98.62 180 GLU A CA 1
ATOM 1432 C C . GLU A 1 180 ? 13.453 7.855 -5.461 1 98.62 180 GLU A C 1
ATOM 1434 O O . GLU A 1 180 ? 14.07 8.922 -5.398 1 98.62 180 GLU A O 1
ATOM 1439 N N . ALA A 1 181 ? 12.242 7.68 -4.984 1 98.12 181 ALA A N 1
ATOM 1440 C CA . ALA A 1 181 ? 11.609 8.75 -4.223 1 98.12 181 ALA A CA 1
ATOM 1441 C C . ALA A 1 181 ? 12.414 9.086 -2.971 1 98.12 181 ALA A C 1
ATOM 1443 O O . ALA A 1 181 ? 12.594 10.258 -2.641 1 98.12 181 ALA A O 1
ATOM 1444 N N . ALA A 1 182 ? 12.891 8.055 -2.266 1 98.44 182 ALA A N 1
ATOM 1445 C CA . ALA A 1 182 ? 13.695 8.258 -1.063 1 98.44 182 ALA A CA 1
ATOM 1446 C C . ALA A 1 182 ? 15 8.977 -1.392 1 98.44 182 ALA A C 1
ATOM 1448 O O . ALA A 1 182 ? 15.477 9.797 -0.606 1 98.44 182 ALA A O 1
ATOM 1449 N N . ALA A 1 183 ? 15.555 8.648 -2.525 1 98.12 183 ALA A N 1
ATOM 1450 C CA . ALA A 1 183 ? 16.781 9.312 -2.955 1 98.12 183 ALA A CA 1
ATOM 1451 C C . ALA A 1 183 ? 16.516 10.781 -3.297 1 98.12 183 ALA A C 1
ATOM 1453 O O . ALA A 1 183 ? 17.375 11.641 -3.068 1 98.12 183 ALA A O 1
ATOM 1454 N N . SER A 1 184 ? 15.383 11.07 -3.805 1 96.62 184 SER A N 1
ATOM 1455 C CA . SER A 1 184 ? 15.023 12.422 -4.223 1 96.62 184 SER A CA 1
ATOM 1456 C C . SER A 1 184 ? 14.641 13.289 -3.025 1 96.62 184 SER A C 1
ATOM 1458 O O . SER A 1 184 ? 15 14.461 -2.959 1 96.62 184 SER A O 1
ATOM 1460 N N . ARG A 1 185 ? 13.992 12.617 -2.008 1 93.38 185 ARG A N 1
ATOM 1461 C CA . ARG A 1 185 ? 13.438 13.5 -0.986 1 93.38 185 ARG A CA 1
ATOM 1462 C C . ARG A 1 185 ? 13.477 12.836 0.389 1 93.38 185 ARG A C 1
ATOM 1464 O O . ARG A 1 185 ? 13.141 13.461 1.395 1 93.38 185 ARG A O 1
ATOM 1471 N N . GLY A 1 186 ? 13.961 11.586 0.46 1 92.81 186 GLY A N 1
ATOM 1472 C CA . GLY A 1 186 ? 13.773 10.852 1.7 1 92.81 186 GLY A CA 1
ATOM 1473 C C . GLY A 1 186 ? 15.078 10.539 2.408 1 92.81 186 GLY A C 1
ATOM 1474 O O . GLY A 1 186 ? 15.125 9.68 3.291 1 92.81 186 GLY A O 1
ATOM 1475 N N . GLY A 1 187 ? 16.125 11.039 1.89 1 94.56 187 GLY A N 1
ATOM 1476 C CA . GLY A 1 187 ? 17.359 10.898 2.646 1 94.56 187 GLY A CA 1
ATOM 1477 C C . GLY A 1 187 ? 18.156 9.68 2.258 1 94.56 187 GLY A C 1
ATOM 1478 O O . GLY A 1 187 ? 19.109 9.312 2.951 1 94.56 187 GLY A O 1
ATOM 1479 N N . LEU A 1 188 ? 17.734 8.984 1.239 1 97.62 188 LEU A N 1
ATOM 1480 C CA . LEU A 1 188 ? 18.609 7.93 0.723 1 97.62 188 LEU A CA 1
ATOM 1481 C C . LEU A 1 188 ? 19.844 8.523 0.076 1 97.62 188 LEU A C 1
ATOM 1483 O O . LEU A 1 188 ? 19.766 9.172 -0.969 1 97.62 188 LEU A O 1
ATOM 1487 N N . ASP A 1 189 ? 20.984 8.211 0.711 1 96.88 189 ASP A N 1
ATOM 1488 C CA . ASP A 1 189 ? 22.266 8.75 0.257 1 96.88 189 ASP A CA 1
ATOM 1489 C C . ASP A 1 189 ? 23.406 7.789 0.576 1 96.88 189 ASP A C 1
ATOM 1491 O O . ASP A 1 189 ? 23.203 6.574 0.648 1 96.88 189 ASP A O 1
ATOM 1495 N N . GLY A 1 190 ? 24.609 8.352 0.666 1 96.94 190 GLY A N 1
ATOM 1496 C CA . GLY A 1 190 ? 25.812 7.539 0.814 1 96.94 190 GLY A CA 1
ATOM 1497 C C . GLY A 1 190 ? 25.844 6.773 2.123 1 96.94 190 GLY A C 1
ATOM 1498 O O . GLY A 1 190 ? 26.641 5.844 2.279 1 96.94 190 GLY A O 1
ATOM 1499 N N . GLN A 1 191 ? 25 7.066 3.086 1 97.94 191 GLN A N 1
ATOM 1500 C CA . GLN A 1 191 ? 24.906 6.324 4.34 1 97.94 191 GLN A CA 1
ATOM 1501 C C . GLN A 1 191 ? 24.359 4.918 4.102 1 97.94 191 GLN A C 1
ATOM 1503 O O . GLN A 1 191 ? 24.469 4.051 4.969 1 97.94 191 GLN A O 1
ATOM 1508 N N . TYR A 1 192 ? 23.781 4.75 2.926 1 98.75 192 TYR A N 1
ATOM 1509 C CA . TYR A 1 192 ? 23.203 3.467 2.537 1 98.75 192 TYR A CA 1
ATOM 1510 C C . TYR A 1 192 ? 23.859 2.941 1.261 1 98.75 192 TYR A C 1
ATOM 1512 O O . TYR A 1 192 ? 23.219 2.895 0.207 1 98.75 192 TYR A O 1
ATOM 1520 N N . PRO A 1 193 ? 25 2.441 1.385 1 98.75 193 PRO A N 1
ATOM 1521 C CA . PRO A 1 193 ? 25.766 2.107 0.186 1 98.75 193 PRO A CA 1
ATOM 1522 C C . PRO A 1 193 ? 25.125 0.992 -0.637 1 98.75 193 PRO A C 1
ATOM 1524 O O . PRO A 1 193 ? 25.219 0.994 -1.867 1 98.75 193 PRO A O 1
ATOM 1527 N N . ASN A 1 194 ? 24.516 -0.017 -0.024 1 98.88 194 ASN A N 1
ATOM 1528 C CA . ASN A 1 194 ? 23.859 -1.08 -0.78 1 98.88 194 ASN A CA 1
ATOM 1529 C C . ASN A 1 194 ? 22.703 -0.547 -1.603 1 98.88 194 ASN A C 1
ATOM 1531 O O . ASN A 1 194 ? 22.484 -0.965 -2.744 1 98.88 194 ASN A O 1
ATOM 1535 N N . LEU A 1 195 ? 21.969 0.363 -1.022 1 98.88 195 LEU A N 1
ATOM 1536 C CA . LEU A 1 195 ? 20.828 0.926 -1.723 1 98.88 195 LEU A CA 1
ATOM 1537 C C . LEU A 1 195 ? 21.281 1.826 -2.869 1 98.88 195 LEU A C 1
ATOM 1539 O O . LEU A 1 195 ? 20.672 1.823 -3.941 1 98.88 195 LEU A O 1
ATOM 1543 N N . VAL A 1 196 ? 22.297 2.617 -2.594 1 98.56 196 VAL A N 1
ATOM 1544 C CA . VAL A 1 196 ? 22.844 3.457 -3.654 1 98.56 196 VAL A CA 1
ATOM 1545 C C . VAL A 1 196 ? 23.344 2.58 -4.805 1 98.56 196 VAL A C 1
ATOM 1547 O O . VAL A 1 196 ? 23.031 2.844 -5.969 1 98.56 196 VAL A O 1
ATOM 1550 N N . ALA A 1 197 ? 24.031 1.54 -4.488 1 98.69 197 ALA A N 1
ATOM 1551 C CA . ALA A 1 197 ? 24.531 0.614 -5.496 1 98.69 197 ALA A CA 1
ATOM 1552 C C . ALA A 1 197 ? 23.391 -0.041 -6.262 1 98.69 197 ALA A C 1
ATOM 1554 O O . ALA A 1 197 ? 23.484 -0.258 -7.473 1 98.69 197 ALA A O 1
ATOM 1555 N N . PHE A 1 198 ? 22.375 -0.389 -5.594 1 98.81 198 PHE A N 1
ATOM 1556 C CA . PHE A 1 198 ? 21.203 -0.981 -6.211 1 98.81 198 PHE A CA 1
ATOM 1557 C C . PHE A 1 198 ? 20.594 -0.032 -7.238 1 98.81 198 PHE A C 1
ATOM 1559 O O . PHE A 1 198 ? 20.281 -0.438 -8.359 1 98.81 198 PHE A O 1
ATOM 1566 N N . LEU A 1 199 ? 20.391 1.242 -6.809 1 98.69 199 LEU A N 1
ATOM 1567 C CA . LEU A 1 199 ? 19.828 2.229 -7.727 1 98.69 199 LEU A CA 1
ATOM 1568 C C . LEU A 1 199 ? 20.719 2.398 -8.953 1 98.69 199 LEU A C 1
ATOM 1570 O O . LEU A 1 199 ? 20.234 2.449 -10.078 1 98.69 199 LEU A O 1
ATOM 1574 N N . ASP A 1 200 ? 22.016 2.482 -8.734 1 98.38 200 ASP A N 1
ATOM 1575 C CA . ASP A 1 200 ? 22.953 2.566 -9.852 1 98.38 200 ASP A CA 1
ATOM 1576 C C . ASP A 1 200 ? 22.812 1.363 -10.781 1 98.38 200 ASP A C 1
ATOM 1578 O O . ASP A 1 200 ? 22.812 1.513 -12 1 98.38 200 ASP A O 1
ATOM 1582 N N . LYS A 1 201 ? 22.719 0.224 -10.195 1 98.5 201 LYS A N 1
ATOM 1583 C CA . LYS A 1 201 ? 22.625 -1.042 -10.914 1 98.5 201 LYS A CA 1
ATOM 1584 C C . LYS A 1 201 ? 21.359 -1.083 -11.781 1 98.5 201 LYS A C 1
ATOM 1586 O O . LYS A 1 201 ? 21.422 -1.48 -12.953 1 98.5 201 LYS A O 1
ATOM 1591 N N . ILE A 1 202 ? 20.234 -0.682 -11.25 1 98.56 202 ILE A N 1
ATOM 1592 C CA . ILE A 1 202 ? 19 -0.769 -12.031 1 98.56 202 ILE A CA 1
ATOM 1593 C C . ILE A 1 202 ? 18.984 0.347 -13.07 1 98.56 202 ILE A C 1
ATOM 1595 O O . ILE A 1 202 ? 18.469 0.157 -14.18 1 98.56 202 ILE A O 1
ATOM 1599 N N . HIS A 1 203 ? 19.531 1.519 -12.773 1 98.38 203 HIS A N 1
ATOM 1600 C CA . HIS A 1 203 ? 19.547 2.631 -13.719 1 98.38 203 HIS A CA 1
ATOM 1601 C C . HIS A 1 203 ? 20.469 2.336 -14.898 1 98.38 203 HIS A C 1
ATOM 1603 O O . HIS A 1 203 ? 20.312 2.918 -15.969 1 98.38 203 HIS A O 1
ATOM 1609 N N . ALA A 1 204 ? 21.406 1.465 -14.727 1 98.31 204 ALA A N 1
ATOM 1610 C CA . ALA A 1 204 ? 22.375 1.123 -15.766 1 98.31 204 ALA A CA 1
ATOM 1611 C C . ALA A 1 204 ? 21.797 0.082 -16.719 1 98.31 204 ALA A C 1
ATOM 1613 O O . ALA A 1 204 ? 22.359 -0.168 -17.797 1 98.31 204 ALA A O 1
ATOM 1614 N N . ARG A 1 205 ? 20.734 -0.568 -16.391 1 98.62 205 ARG A N 1
ATOM 1615 C CA . ARG A 1 205 ? 20.141 -1.585 -17.25 1 98.62 205 ARG A CA 1
ATOM 1616 C C . ARG A 1 205 ? 19.625 -0.968 -18.547 1 98.62 205 ARG A C 1
ATOM 1618 O O . ARG A 1 205 ? 18.922 0.044 -18.516 1 98.62 205 ARG A O 1
ATOM 1625 N N . PRO A 1 206 ? 19.859 -1.595 -19.672 1 98.75 206 PRO A N 1
ATOM 1626 C CA . PRO A 1 206 ? 19.422 -1.033 -20.953 1 98.75 206 PRO A CA 1
ATOM 1627 C C . PRO A 1 206 ? 17.906 -0.853 -21.031 1 98.75 206 PRO A C 1
ATOM 1629 O O . PRO A 1 206 ? 17.422 0.154 -21.547 1 98.75 206 PRO A O 1
ATOM 1632 N N . ALA A 1 207 ? 17.156 -1.79 -20.516 1 98.81 207 ALA A N 1
ATOM 1633 C CA . ALA A 1 207 ? 15.703 -1.706 -20.531 1 98.81 207 ALA A CA 1
ATOM 1634 C C . ALA A 1 207 ? 15.219 -0.498 -19.734 1 98.81 207 ALA A C 1
ATOM 1636 O O . ALA A 1 207 ? 14.258 0.17 -20.125 1 98.81 207 ALA A O 1
ATOM 1637 N N . TYR A 1 208 ? 15.898 -0.214 -18.641 1 98.75 208 TYR A N 1
ATOM 1638 C CA . TYR A 1 208 ? 15.555 0.946 -17.828 1 98.75 208 TYR A CA 1
ATOM 1639 C C . TYR A 1 208 ? 15.773 2.24 -18.594 1 98.75 208 TYR A C 1
ATOM 1641 O O . TYR A 1 208 ? 14.914 3.131 -18.578 1 98.75 208 TYR A O 1
ATOM 1649 N N . ARG A 1 209 ? 16.844 2.328 -19.25 1 98.38 209 ARG A N 1
ATOM 1650 C CA . ARG A 1 209 ? 17.188 3.525 -20 1 98.38 209 ARG A CA 1
ATOM 1651 C C . ARG A 1 209 ? 16.203 3.754 -21.141 1 98.38 209 ARG A C 1
ATOM 1653 O O . ARG A 1 209 ? 15.805 4.887 -21.406 1 98.38 209 ARG A O 1
ATOM 1660 N N . ARG A 1 210 ? 15.844 2.674 -21.797 1 98.62 210 ARG A N 1
ATOM 1661 C CA . ARG A 1 210 ? 14.852 2.799 -22.859 1 98.62 210 ARG A CA 1
ATOM 1662 C C . ARG A 1 210 ? 13.523 3.305 -22.312 1 98.62 210 ARG A C 1
ATOM 1664 O O . ARG A 1 210 ? 12.859 4.129 -22.938 1 98.62 210 ARG A O 1
ATOM 1671 N N . ALA A 1 211 ? 13.156 2.781 -21.156 1 98.75 211 ALA A N 1
ATOM 1672 C CA . ALA A 1 211 ? 11.906 3.203 -20.531 1 98.75 211 ALA A CA 1
ATOM 1673 C C . ALA A 1 211 ? 11.938 4.691 -20.188 1 98.75 211 ALA A C 1
ATOM 1675 O O . ALA A 1 211 ? 10.938 5.395 -20.375 1 98.75 211 ALA A O 1
ATOM 1676 N N . LEU A 1 212 ? 13.07 5.156 -19.672 1 97.88 212 LEU A N 1
ATOM 1677 C CA . LEU A 1 212 ? 13.227 6.57 -19.344 1 97.88 212 LEU A CA 1
ATOM 1678 C C . LEU A 1 212 ? 13.094 7.434 -20.594 1 97.88 212 LEU A C 1
ATOM 1680 O O . LEU A 1 212 ? 12.406 8.461 -20.578 1 97.88 212 LEU A O 1
ATOM 1684 N N . GLU A 1 213 ? 13.758 6.984 -21.594 1 97.56 213 GLU A N 1
ATOM 1685 C CA . GLU A 1 213 ? 13.719 7.73 -22.844 1 97.56 213 GLU A CA 1
ATOM 1686 C C . GLU A 1 213 ? 12.297 7.82 -23.391 1 97.56 213 GLU A C 1
ATOM 1688 O O . GLU A 1 213 ? 11.852 8.891 -23.812 1 97.56 213 GLU A O 1
ATOM 1693 N N . ARG A 1 214 ? 11.602 6.785 -23.344 1 97.94 214 ARG A N 1
ATOM 1694 C CA . ARG A 1 214 ? 10.258 6.734 -23.906 1 97.94 214 ARG A CA 1
ATOM 1695 C C . ARG A 1 214 ? 9.266 7.469 -23.016 1 97.94 214 ARG A C 1
ATOM 1697 O O . ARG A 1 214 ? 8.312 8.078 -23.5 1 97.94 214 ARG A O 1
ATOM 1704 N N . GLY A 1 215 ? 9.453 7.355 -21.703 1 97.38 215 GLY A N 1
ATOM 1705 C CA . GLY A 1 215 ? 8.531 7.926 -20.75 1 97.38 215 GLY A CA 1
ATOM 1706 C C . GLY A 1 215 ? 8.602 9.438 -20.672 1 97.38 215 GLY A C 1
ATOM 1707 O O . GLY A 1 215 ? 7.621 10.094 -20.312 1 97.38 215 GLY A O 1
ATOM 1708 N N . GLY A 1 216 ? 9.781 9.969 -20.922 1 94.94 216 GLY A N 1
ATOM 1709 C CA . GLY A 1 216 ? 9.961 11.406 -20.828 1 94.94 216 GLY A CA 1
ATOM 1710 C C . GLY A 1 216 ? 10.523 11.852 -19.5 1 94.94 216 GLY A C 1
ATOM 1711 O O . GLY A 1 216 ? 11.172 11.07 -18.797 1 94.94 216 GLY A O 1
ATOM 1712 N N . GLN A 1 217 ? 10.297 13.164 -19.219 1 89.38 217 GLN A N 1
ATOM 1713 C CA . GLN A 1 217 ? 10.867 13.773 -18.016 1 89.38 217 GLN A CA 1
ATOM 1714 C C . GLN A 1 217 ? 10.5 12.977 -16.766 1 89.38 217 GLN A C 1
ATOM 1716 O O . GLN A 1 217 ? 9.336 12.609 -16.578 1 89.38 217 GLN A O 1
ATOM 1721 N N . TYR A 1 218 ? 11.469 12.672 -15.992 1 94.75 218 TYR A N 1
ATOM 1722 C CA . TYR A 1 218 ? 11.344 11.922 -14.742 1 94.75 218 TYR A CA 1
ATOM 1723 C C . TYR A 1 218 ? 12.281 12.484 -13.68 1 94.75 218 TYR A C 1
ATOM 1725 O O . TYR A 1 218 ? 13.5 12.305 -13.758 1 94.75 218 TYR A O 1
ATOM 1733 N N . ASP A 1 219 ? 11.711 13.055 -12.648 1 92.62 219 ASP A N 1
ATOM 1734 C CA . ASP A 1 219 ? 12.461 13.891 -11.719 1 92.62 219 ASP A CA 1
ATOM 1735 C C . ASP A 1 219 ? 13.195 13.047 -10.688 1 92.62 219 ASP A C 1
ATOM 1737 O O . ASP A 1 219 ? 14.062 13.547 -9.969 1 92.62 219 ASP A O 1
ATOM 1741 N N . PHE A 1 220 ? 12.945 11.773 -10.648 1 92.5 220 PHE A N 1
ATOM 1742 C CA . PHE A 1 220 ? 13.453 10.969 -9.547 1 92.5 220 PHE A CA 1
ATOM 1743 C C . PHE A 1 220 ? 14.766 10.289 -9.938 1 92.5 220 PHE A C 1
ATOM 1745 O O . PHE A 1 220 ? 15.391 9.617 -9.117 1 92.5 220 PHE A O 1
ATOM 1752 N N . VAL A 1 221 ? 15.047 10.391 -11.125 1 84.25 221 VAL A N 1
ATOM 1753 C CA . VAL A 1 221 ? 16.344 9.906 -11.578 1 84.25 221 VAL A CA 1
ATOM 1754 C C . VAL A 1 221 ? 17.203 11.078 -12.039 1 84.25 221 VAL A C 1
ATOM 1756 O O . VAL A 1 221 ? 16.797 11.844 -12.914 1 84.25 221 VAL A O 1
ATOM 1759 N N . LYS A 1 222 ? 18.234 11.344 -11.234 1 67.94 222 LYS A N 1
ATOM 1760 C CA . LYS A 1 222 ? 19.125 12.438 -11.609 1 67.94 222 LYS A CA 1
ATOM 1761 C C . LYS A 1 222 ? 20.312 11.922 -12.414 1 67.94 222 LYS A C 1
ATOM 1763 O O . LYS A 1 222 ? 20.766 10.797 -12.211 1 67.94 222 LYS A O 1
ATOM 1768 N N . MET B 1 1 ? 2.293 -24.719 14.109 1 92.12 1 MET B N 1
ATOM 1769 C CA . MET B 1 1 ? 1.231 -23.844 14.602 1 92.12 1 MET B CA 1
ATOM 1770 C C . MET B 1 1 ? 1.485 -22.406 14.195 1 92.12 1 MET B C 1
ATOM 1772 O O . MET B 1 1 ? 2.613 -21.922 14.289 1 92.12 1 MET B O 1
ATOM 1776 N N . ILE B 1 2 ? 0.532 -21.75 13.656 1 98.5 2 ILE B N 1
ATOM 1777 C CA . ILE B 1 2 ? 0.652 -20.375 13.211 1 98.5 2 ILE B CA 1
ATOM 1778 C C . ILE B 1 2 ? 0.544 -19.422 14.414 1 98.5 2 ILE B C 1
ATOM 1780 O O . ILE B 1 2 ? -0.329 -19.594 15.266 1 98.5 2 ILE B O 1
ATOM 1784 N N . VAL B 1 3 ? 1.492 -18.469 14.516 1 98.88 3 VAL B N 1
ATOM 1785 C CA . VAL B 1 3 ? 1.436 -17.406 15.523 1 98.88 3 VAL B CA 1
ATOM 1786 C C . VAL B 1 3 ? 1.151 -16.078 14.852 1 98.88 3 VAL B C 1
ATOM 1788 O O . VAL B 1 3 ? 1.838 -15.688 13.906 1 98.88 3 VAL B O 1
ATOM 1791 N N . VAL B 1 4 ? 0.125 -15.406 15.289 1 98.94 4 VAL B N 1
ATOM 1792 C CA . VAL B 1 4 ? -0.157 -14.055 14.844 1 98.94 4 VAL B CA 1
ATOM 1793 C C . VAL B 1 4 ? 0.334 -13.047 15.883 1 98.94 4 VAL B C 1
ATOM 1795 O O . VAL B 1 4 ? -0.11 -13.07 17.031 1 98.94 4 VAL B O 1
ATOM 1798 N N . HIS B 1 5 ? 1.244 -12.234 15.539 1 98.81 5 HIS B N 1
ATOM 1799 C CA . HIS B 1 5 ? 1.637 -11.117 16.391 1 98.81 5 HIS B CA 1
ATOM 1800 C C . HIS B 1 5 ? 0.678 -9.938 16.234 1 98.81 5 HIS B C 1
ATOM 1802 O O . HIS B 1 5 ? 0.779 -9.172 15.273 1 98.81 5 HIS B O 1
ATOM 1808 N N . HIS B 1 6 ? -0.214 -9.789 17.172 1 98.56 6 HIS B N 1
ATOM 1809 C CA . HIS B 1 6 ? -1.423 -8.984 17.078 1 98.56 6 HIS B CA 1
ATOM 1810 C C . HIS B 1 6 ? -1.283 -7.691 17.891 1 98.56 6 HIS B C 1
ATOM 1812 O O . HIS B 1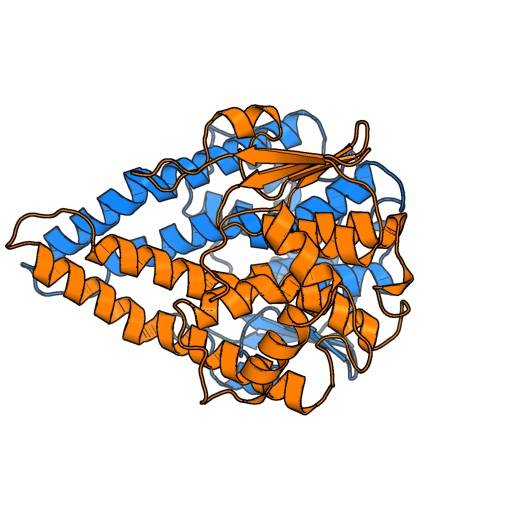 6 ? -1.097 -7.73 19.109 1 98.56 6 HIS B O 1
ATOM 1818 N N . LEU B 1 7 ? -1.261 -6.609 17.25 1 98.12 7 LEU B N 1
ATOM 1819 C CA . LEU B 1 7 ? -1.305 -5.285 17.859 1 98.12 7 LEU B CA 1
ATOM 1820 C C . LEU B 1 7 ? -2.732 -4.75 17.891 1 98.12 7 LEU B C 1
ATOM 1822 O O . LEU B 1 7 ? -3.475 -4.883 16.922 1 98.12 7 LEU B O 1
ATOM 1826 N N . ASN B 1 8 ? -3.135 -4.098 18.984 1 96 8 ASN B N 1
ATOM 1827 C CA . ASN B 1 8 ? -4.492 -3.574 19.047 1 96 8 ASN B CA 1
ATOM 1828 C C . ASN B 1 8 ? -4.746 -2.52 17.984 1 96 8 ASN B C 1
ATOM 1830 O O . ASN B 1 8 ? -3.865 -1.71 17.688 1 96 8 ASN B O 1
ATOM 1834 N N . ASN B 1 9 ? -5.992 -2.586 17.422 1 94.81 9 ASN B N 1
ATOM 1835 C CA . ASN B 1 9 ? -6.453 -1.635 16.422 1 94.81 9 ASN B CA 1
ATOM 1836 C C . ASN B 1 9 ? -5.496 -1.56 15.242 1 94.81 9 ASN B C 1
ATOM 1838 O O . ASN B 1 9 ? -5.059 -0.472 14.859 1 94.81 9 ASN B O 1
ATOM 1842 N N . SER B 1 10 ? -5.184 -2.742 14.789 1 96.69 10 SER B N 1
ATOM 1843 C CA . SER B 1 10 ? -4.266 -2.832 13.664 1 96.69 10 SER B CA 1
ATOM 1844 C C . SER B 1 10 ? -4.809 -3.76 12.578 1 96.69 10 SER B C 1
ATOM 1846 O O . SER B 1 10 ? -5.863 -4.375 12.758 1 96.69 10 SER B O 1
ATOM 1848 N N . ARG B 1 11 ? -4.141 -3.838 11.453 1 98.06 11 ARG B N 1
ATOM 1849 C CA . ARG B 1 11 ? -4.477 -4.676 10.305 1 98.06 11 ARG B CA 1
ATOM 1850 C C . ARG B 1 11 ? -4.371 -6.156 10.656 1 98.06 11 ARG B C 1
ATOM 1852 O O . ARG B 1 11 ? -4.855 -7.012 9.914 1 98.06 11 ARG B O 1
ATOM 1859 N N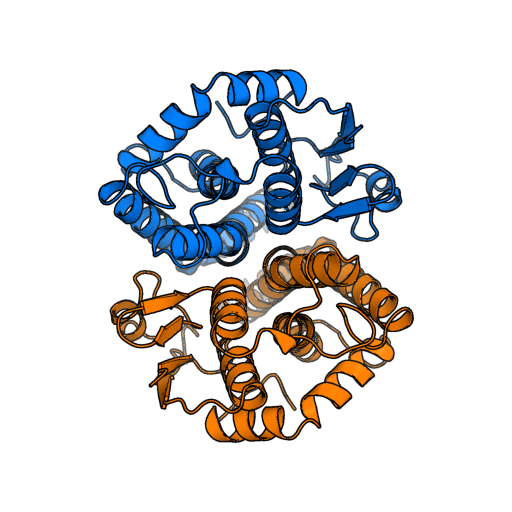 . SER B 1 12 ? -3.811 -6.492 11.828 1 98.62 12 SER B N 1
ATOM 1860 C CA . SER B 1 12 ? -3.703 -7.898 12.203 1 98.62 12 SER B CA 1
ATOM 1861 C C . SER B 1 12 ? -5.074 -8.5 12.508 1 98.62 12 SER B C 1
ATOM 1863 O O . SER B 1 12 ? -5.234 -9.719 12.516 1 98.62 12 SER B O 1
ATOM 1865 N N . GLN B 1 13 ? -6.051 -7.637 12.734 1 98.62 13 GLN B N 1
ATOM 1866 C CA . GLN B 1 13 ? -7.402 -8.117 12.992 1 98.62 13 GLN B CA 1
ATOM 1867 C C . GLN B 1 13 ? -7.945 -8.906 11.805 1 98.62 13 GLN B C 1
ATOM 1869 O O . GLN B 1 13 ? -8.586 -9.945 11.977 1 98.62 13 GLN B O 1
ATOM 1874 N N . ARG B 1 14 ? -7.664 -8.453 10.609 1 98.81 14 ARG B N 1
ATOM 1875 C CA . ARG B 1 14 ? -8.195 -9.156 9.453 1 98.81 14 ARG B CA 1
ATOM 1876 C C . ARG B 1 14 ? -7.465 -10.469 9.219 1 98.81 14 ARG B C 1
ATOM 1878 O O . ARG B 1 14 ? -7.996 -11.375 8.57 1 98.81 14 ARG B O 1
ATOM 1885 N N . ILE B 1 15 ? -6.227 -10.602 9.719 1 98.94 15 ILE B N 1
ATOM 1886 C CA . ILE B 1 15 ? -5.496 -11.859 9.609 1 98.94 15 ILE B CA 1
ATOM 1887 C C . ILE B 1 15 ? -6.121 -12.898 10.547 1 98.94 15 ILE B C 1
ATOM 1889 O O . ILE B 1 15 ? -6.262 -14.07 10.18 1 98.94 15 ILE B O 1
ATOM 1893 N N . LEU B 1 16 ? -6.527 -12.445 11.766 1 98.94 16 LEU B N 1
ATOM 1894 C CA . LEU B 1 16 ? -7.273 -13.344 12.641 1 98.94 16 LEU B CA 1
ATOM 1895 C C . LEU B 1 16 ? -8.547 -13.836 11.961 1 98.94 16 LEU B C 1
ATOM 1897 O O . LEU B 1 16 ? -8.844 -15.031 11.992 1 98.94 16 LEU B O 1
ATOM 1901 N N . TRP B 1 17 ? -9.25 -12.922 11.336 1 98.94 17 TRP B N 1
ATOM 1902 C CA . TRP B 1 17 ? -10.477 -13.281 10.633 1 98.94 17 TRP B CA 1
ATOM 1903 C C . TRP B 1 17 ? -10.203 -14.305 9.539 1 98.94 17 TRP B C 1
ATOM 1905 O O . TRP B 1 17 ? -10.906 -15.312 9.438 1 98.94 17 TRP B O 1
ATOM 1915 N N . LEU B 1 18 ? -9.164 -14.102 8.742 1 98.94 18 LEU B N 1
ATOM 1916 C CA . LEU B 1 18 ? -8.805 -15.031 7.684 1 98.94 18 LEU B CA 1
ATOM 1917 C C . LEU B 1 18 ? -8.523 -16.422 8.25 1 98.94 18 LEU B C 1
ATOM 1919 O O . LEU B 1 18 ? -8.992 -17.422 7.699 1 98.94 18 LEU B O 1
ATOM 1923 N N . LEU B 1 19 ? -7.785 -16.469 9.336 1 98.94 19 LEU B N 1
ATOM 1924 C CA . LEU B 1 19 ? -7.449 -17.75 9.938 1 98.94 19 LEU B CA 1
ATOM 1925 C C . LEU B 1 19 ? -8.703 -18.484 10.414 1 98.94 19 LEU B C 1
ATOM 1927 O O . LEU B 1 19 ? -8.812 -19.703 10.273 1 98.94 19 LEU B O 1
ATOM 1931 N N . GLU B 1 20 ? -9.641 -17.719 10.953 1 98.94 20 GLU B N 1
ATOM 1932 C CA . GLU B 1 20 ? -10.914 -18.297 11.367 1 98.94 20 GLU B CA 1
ATOM 1933 C C . GLU B 1 20 ? -11.695 -18.828 10.164 1 98.94 20 GLU B C 1
ATOM 1935 O O . GLU B 1 20 ? -12.305 -19.891 10.234 1 98.94 20 GLU B O 1
ATOM 1940 N N . GLU B 1 21 ? -11.727 -18.062 9.07 1 98.94 21 GLU B N 1
ATOM 1941 C CA . GLU B 1 21 ? -12.406 -18.516 7.859 1 98.94 21 GLU B CA 1
ATOM 1942 C C . GLU B 1 21 ? -11.797 -19.812 7.336 1 98.94 21 GLU B C 1
ATOM 1944 O O . GLU B 1 21 ? -12.5 -20.656 6.789 1 98.94 21 GLU B O 1
ATOM 1949 N N . LEU B 1 22 ? -10.5 -19.938 7.512 1 98.81 22 LEU B N 1
ATOM 1950 C CA . LEU B 1 22 ? -9.781 -21.094 6.996 1 98.81 22 LEU B CA 1
ATOM 1951 C C . LEU B 1 22 ? -9.891 -22.281 7.953 1 98.81 22 LEU B C 1
ATOM 1953 O O . LEU B 1 22 ? -9.508 -23.406 7.613 1 98.81 22 LEU B O 1
ATOM 1957 N N . GLY B 1 23 ? -10.352 -22.062 9.133 1 98.5 23 GLY B N 1
ATOM 1958 C CA . GLY B 1 23 ? -10.492 -23.125 10.125 1 98.5 23 GLY B CA 1
ATOM 1959 C C . GLY B 1 23 ? -9.156 -23.609 10.672 1 98.5 23 GLY B C 1
ATOM 1960 O O . GLY B 1 23 ? -9.016 -24.781 11 1 98.5 23 GLY B O 1
ATOM 1961 N N . LEU B 1 24 ? -8.211 -22.719 10.68 1 98.56 24 LEU B N 1
ATOM 1962 C CA . LEU B 1 24 ? -6.879 -23.094 11.133 1 98.56 24 LEU B CA 1
ATOM 1963 C C . LEU B 1 24 ? -6.699 -22.781 12.617 1 98.56 24 LEU B C 1
ATOM 1965 O O . LEU B 1 24 ? -7.188 -21.75 13.094 1 98.56 24 LEU B O 1
ATOM 1969 N N . ASP B 1 25 ? -6.023 -23.656 13.227 1 98.19 25 ASP B N 1
ATOM 1970 C CA . ASP B 1 25 ? -5.562 -23.328 14.57 1 98.19 25 ASP B CA 1
ATOM 1971 C C . ASP B 1 25 ? -4.434 -22.297 14.539 1 98.19 25 ASP B C 1
ATOM 1973 O O . ASP B 1 25 ? -3.57 -22.359 13.656 1 98.19 25 ASP B O 1
ATOM 1977 N N . TYR B 1 26 ? -4.469 -21.391 15.523 1 98.81 26 TYR B N 1
ATOM 1978 C CA . TYR B 1 26 ? -3.416 -20.375 15.617 1 98.81 26 TYR B CA 1
ATOM 1979 C C . TYR B 1 26 ? -3.289 -19.859 17.047 1 98.81 26 TYR B C 1
ATOM 1981 O O . TYR B 1 26 ? -4.215 -20.016 17.844 1 98.81 26 TYR B O 1
ATOM 1989 N N . GLU B 1 27 ? -2.156 -19.312 17.312 1 98.75 27 GLU B N 1
ATOM 1990 C CA . GLU B 1 27 ? -1.869 -18.625 18.562 1 98.75 27 GLU B CA 1
ATOM 1991 C C . GLU B 1 27 ? -1.776 -17.109 18.344 1 98.75 27 GLU B C 1
ATOM 1993 O O . GLU B 1 27 ? -1.304 -16.656 17.297 1 98.75 27 GLU B O 1
ATOM 1998 N N . ILE B 1 28 ? -2.236 -16.391 19.344 1 98.75 28 ILE B N 1
ATOM 1999 C CA . ILE B 1 28 ? -2.137 -14.938 19.281 1 98.75 28 ILE B CA 1
ATOM 2000 C C . ILE B 1 28 ? -1.112 -14.453 20.312 1 98.75 28 ILE B C 1
ATOM 2002 O O . ILE B 1 28 ? -1.201 -14.789 21.484 1 98.75 28 ILE B O 1
ATOM 2006 N N . ARG B 1 29 ? -0.14 -13.812 19.891 1 98.56 29 ARG B N 1
ATOM 2007 C CA . ARG B 1 29 ? 0.711 -13.008 20.75 1 98.56 29 ARG B CA 1
ATOM 2008 C C . ARG B 1 29 ? 0.29 -11.547 20.719 1 98.56 29 ARG B C 1
ATOM 2010 O O . ARG B 1 29 ? 0.495 -10.852 19.719 1 98.56 29 ARG B O 1
ATOM 2017 N N . LYS B 1 30 ? -0.208 -11.086 21.797 1 97.94 30 LYS B N 1
ATOM 2018 C CA . LYS B 1 30 ? -0.83 -9.766 21.844 1 97.94 30 LYS B CA 1
ATOM 2019 C C . LYS B 1 30 ? 0.189 -8.688 22.203 1 97.94 30 LYS B C 1
ATOM 2021 O O . LYS B 1 30 ? 1.038 -8.898 23.078 1 97.94 30 LYS B O 1
ATOM 2026 N N . TYR B 1 31 ? 0.172 -7.59 21.531 1 97.88 31 TYR B N 1
ATOM 2027 C CA . TYR B 1 31 ? 0.93 -6.371 21.797 1 97.88 31 TYR B CA 1
ATOM 2028 C C . TYR B 1 31 ? -0.001 -5.176 21.953 1 97.88 31 TYR B C 1
ATOM 2030 O O . TYR B 1 31 ? -1.083 -5.133 21.375 1 97.88 31 TYR B O 1
ATOM 2038 N N . GLN B 1 32 ? 0.418 -4.23 22.75 1 96.56 32 GLN B N 1
ATOM 2039 C CA . GLN B 1 32 ? -0.368 -3.02 22.984 1 96.56 32 GLN B CA 1
ATOM 2040 C C . GLN B 1 32 ? 0.406 -1.775 22.562 1 96.56 32 GLN B C 1
ATOM 2042 O O . GLN B 1 32 ? 1.609 -1.672 22.797 1 96.56 32 GLN B O 1
ATOM 2047 N N . ARG B 1 33 ? -0.308 -0.901 21.875 1 95.69 33 ARG B N 1
ATOM 2048 C CA . ARG B 1 33 ? 0.279 0.388 21.531 1 95.69 33 ARG B CA 1
ATOM 2049 C C . ARG B 1 33 ? 0.618 1.192 22.781 1 95.69 33 ARG B C 1
ATOM 2051 O O . ARG B 1 33 ? -0.075 1.094 23.797 1 95.69 33 ARG B O 1
ATOM 2058 N N . ASP B 1 34 ? 1.741 1.985 22.562 1 93.44 34 ASP B N 1
ATOM 2059 C CA . ASP B 1 34 ? 1.987 2.998 23.594 1 93.44 34 ASP B CA 1
ATOM 2060 C C . ASP B 1 34 ? 0.847 4.012 23.641 1 93.44 34 ASP B C 1
ATOM 2062 O O . ASP B 1 34 ? 0.501 4.617 22.625 1 93.44 34 ASP B O 1
ATOM 2066 N N . PRO B 1 35 ? 0.263 4.18 24.75 1 88.88 35 PRO B N 1
ATOM 2067 C CA . PRO B 1 35 ? -0.934 5.023 24.812 1 88.88 35 PRO B CA 1
ATOM 2068 C C . PRO B 1 35 ? -0.642 6.484 24.469 1 88.88 35 PRO B C 1
ATOM 2070 O O . PRO B 1 35 ? -1.551 7.227 24.094 1 88.88 35 PRO B O 1
ATOM 2073 N N . LYS B 1 36 ? 0.598 6.891 24.672 1 86.06 36 LYS B N 1
ATOM 2074 C CA . LYS B 1 36 ? 0.956 8.281 24.406 1 86.06 36 LYS B CA 1
ATOM 2075 C C . LYS B 1 36 ? 1.346 8.477 22.938 1 86.06 36 LYS B C 1
ATOM 2077 O O . LYS B 1 36 ? 0.858 9.391 22.281 1 86.06 36 LYS B O 1
ATOM 2082 N N . THR B 1 37 ? 2.082 7.539 22.406 1 87.19 37 THR B N 1
ATOM 2083 C CA . THR B 1 37 ? 2.623 7.734 21.062 1 87.19 37 THR B CA 1
ATOM 2084 C C . THR B 1 37 ? 1.796 6.973 20.031 1 87.19 37 THR B C 1
ATOM 2086 O O . THR B 1 37 ? 1.932 7.199 18.828 1 87.19 37 THR B O 1
ATOM 2089 N N . MET B 1 38 ? 1.013 6.016 20.469 1 88.56 38 MET B N 1
ATOM 2090 C CA . MET B 1 38 ? 0.182 5.156 19.625 1 88.56 38 MET B CA 1
ATOM 2091 C C . MET B 1 38 ? 1.045 4.238 18.766 1 88.56 38 MET B C 1
ATOM 2093 O O . MET B 1 38 ? 0.547 3.604 17.844 1 88.56 38 MET B O 1
ATOM 2097 N N . LEU B 1 39 ? 2.322 4.176 19.109 1 92.25 39 LEU B N 1
ATOM 2098 C CA . LEU B 1 39 ? 3.242 3.342 18.344 1 92.25 39 LEU B CA 1
ATOM 2099 C C . LEU B 1 39 ? 3.303 1.932 18.922 1 92.25 39 LEU B C 1
ATOM 2101 O O . LEU B 1 39 ? 2.988 1.722 20.094 1 92.25 39 LEU B O 1
ATOM 2105 N N . ALA B 1 40 ? 3.627 0.988 18.031 1 96.31 40 ALA B N 1
ATOM 2106 C CA . ALA B 1 40 ? 3.852 -0.386 18.484 1 96.31 40 ALA B CA 1
ATOM 2107 C C . ALA B 1 40 ? 5.027 -0.464 19.453 1 96.31 40 ALA B C 1
ATOM 2109 O O . ALA B 1 40 ? 5.969 0.326 19.359 1 96.31 40 ALA B O 1
ATOM 2110 N N . PRO B 1 41 ? 4.973 -1.404 20.375 1 96.88 41 PRO B N 1
ATOM 2111 C CA . PRO B 1 41 ? 6.09 -1.558 21.312 1 96.88 41 PRO B CA 1
ATOM 2112 C C . PRO B 1 41 ? 7.336 -2.143 20.656 1 96.88 41 PRO B C 1
ATOM 2114 O O . PRO B 1 41 ? 7.234 -2.826 19.641 1 96.88 41 PRO B O 1
ATOM 2117 N N . PRO B 1 42 ? 8.508 -1.872 21.188 1 95.25 42 PRO B N 1
ATOM 2118 C CA . PRO B 1 42 ? 9.766 -2.293 20.562 1 95.25 42 PRO B CA 1
ATOM 2119 C C . PRO B 1 42 ? 9.898 -3.812 20.484 1 95.25 42 PRO B C 1
ATOM 2121 O O . PRO B 1 42 ? 10.68 -4.32 19.672 1 95.25 42 PRO B O 1
ATOM 2124 N N . GLU B 1 43 ? 9.141 -4.57 21.25 1 97 43 GLU B N 1
ATOM 2125 C CA . GLU B 1 43 ? 9.211 -6.027 21.281 1 97 43 GLU B CA 1
ATOM 2126 C C . GLU B 1 43 ? 8.867 -6.617 19.906 1 97 43 GLU B C 1
ATOM 2128 O O . GLU B 1 43 ? 9.359 -7.684 19.547 1 97 43 GLU B O 1
ATOM 2133 N N . LEU B 1 44 ? 8.062 -5.895 19.219 1 97.56 44 LEU B N 1
ATOM 2134 C CA . LEU B 1 44 ? 7.656 -6.402 17.906 1 97.56 44 LEU B CA 1
ATOM 2135 C C . LEU B 1 44 ? 8.836 -6.449 16.938 1 97.56 44 LEU B C 1
ATOM 2137 O O . LEU B 1 44 ? 8.805 -7.18 15.953 1 97.56 44 LEU B O 1
ATOM 2141 N N . ARG B 1 45 ? 9.859 -5.688 17.219 1 96.75 45 ARG B N 1
ATOM 2142 C CA . ARG B 1 45 ? 11.047 -5.668 16.359 1 96.75 45 ARG B CA 1
ATOM 2143 C C . ARG B 1 45 ? 11.812 -6.977 16.469 1 96.75 45 ARG B C 1
ATOM 2145 O O . ARG B 1 45 ? 12.641 -7.285 15.602 1 96.75 45 ARG B O 1
ATOM 2152 N N . ALA B 1 46 ? 11.562 -7.703 17.469 1 96.81 46 ALA B N 1
ATOM 2153 C CA . ALA B 1 46 ? 12.195 -9.008 17.625 1 96.81 46 ALA B CA 1
ATOM 2154 C C . ALA B 1 46 ? 11.648 -10.008 16.609 1 96.81 46 ALA B C 1
ATOM 2156 O O . ALA B 1 46 ? 12.297 -11.008 16.297 1 96.81 46 ALA B O 1
ATOM 2157 N N . VAL B 1 47 ? 10.445 -9.695 16.125 1 97.38 47 VAL B N 1
ATOM 2158 C CA . VAL B 1 47 ? 9.797 -10.594 15.172 1 97.38 47 VAL B CA 1
ATOM 2159 C C . VAL B 1 47 ? 10.18 -10.203 13.742 1 97.38 47 VAL B C 1
ATOM 2161 O O . VAL B 1 47 ? 10.516 -11.062 12.922 1 97.38 47 VAL B O 1
ATOM 2164 N N . HIS B 1 48 ? 10.156 -8.945 13.5 1 97.69 48 HIS B N 1
ATOM 2165 C CA . HIS B 1 48 ? 10.516 -8.367 12.211 1 97.69 48 HIS B CA 1
ATOM 2166 C C . HIS B 1 48 ? 11.156 -6.996 12.383 1 97.69 48 HIS B C 1
ATOM 2168 O O . HIS B 1 48 ? 10.688 -6.18 13.18 1 97.69 48 HIS B O 1
ATOM 2174 N N . PRO B 1 49 ? 12.117 -6.637 11.539 1 97 49 PRO B N 1
ATOM 2175 C CA . PRO B 1 49 ? 12.914 -5.43 11.773 1 97 49 PRO B CA 1
ATOM 2176 C C . PRO B 1 49 ? 12.07 -4.152 11.742 1 97 49 PRO B C 1
ATOM 2178 O O . PRO B 1 49 ? 12.422 -3.16 12.383 1 97 49 PRO B O 1
ATOM 2181 N N . LEU B 1 50 ? 10.977 -4.156 11.102 1 97.88 50 LEU B N 1
ATOM 2182 C CA . LEU B 1 50 ? 10.156 -2.953 10.992 1 97.88 50 LEU B CA 1
ATOM 2183 C C . LEU B 1 50 ? 9.25 -2.801 12.211 1 97.88 50 LEU B C 1
ATOM 2185 O O . LEU B 1 50 ? 8.68 -1.731 12.43 1 97.88 50 LEU B O 1
ATOM 2189 N N . GLY B 1 51 ? 9.125 -3.816 12.977 1 97.62 51 GLY B N 1
ATOM 2190 C CA . GLY B 1 51 ? 8.406 -3.74 14.242 1 97.62 51 GLY B CA 1
ATOM 2191 C C . GLY B 1 51 ? 6.945 -3.367 14.078 1 97.62 51 GLY B C 1
ATOM 2192 O O . GLY B 1 51 ? 6.395 -2.625 14.891 1 97.62 51 GLY B O 1
ATOM 2193 N N . LYS B 1 52 ? 6.344 -3.898 13.023 1 96.56 52 LYS B N 1
ATOM 2194 C CA . LYS B 1 52 ? 4.953 -3.559 12.75 1 96.56 52 LYS B CA 1
ATOM 2195 C C . LYS B 1 52 ? 4.066 -4.801 12.781 1 96.56 52 LYS B C 1
ATOM 2197 O O . LYS B 1 52 ? 4.566 -5.926 12.805 1 96.56 52 LYS B O 1
ATOM 2202 N N . SER B 1 53 ? 2.855 -4.598 12.891 1 98 53 SER B N 1
ATOM 2203 C CA . SER B 1 53 ? 1.793 -5.586 12.758 1 98 53 SER B CA 1
ATOM 2204 C C . SER B 1 53 ? 0.853 -5.23 11.609 1 98 53 SER B C 1
ATOM 2206 O O . SER B 1 53 ? 0.504 -4.062 11.422 1 98 53 SER B O 1
ATOM 2208 N N . PRO B 1 54 ? 0.514 -6.234 10.781 1 98.31 54 PRO B N 1
ATOM 2209 C CA . PRO B 1 54 ? 0.515 -7.676 11.039 1 98.31 54 PRO B CA 1
ATOM 2210 C C . PRO B 1 54 ? 1.835 -8.344 10.664 1 98.31 54 PRO B C 1
ATOM 2212 O O . PRO B 1 54 ? 2.52 -7.895 9.742 1 98.31 54 PRO B O 1
ATOM 2215 N N . VAL B 1 55 ? 2.17 -9.328 11.375 1 98.81 55 VAL B N 1
ATOM 2216 C CA . VAL B 1 55 ? 3.24 -10.273 11.078 1 98.81 55 VAL B CA 1
ATOM 2217 C C . VAL B 1 55 ? 2.91 -11.633 11.688 1 98.81 55 VAL B C 1
ATOM 2219 O O . VAL B 1 55 ? 2.41 -11.711 12.812 1 98.81 55 VAL B O 1
ATOM 2222 N N . ILE B 1 56 ? 3.109 -12.711 10.906 1 98.88 56 ILE B N 1
ATOM 2223 C CA . ILE B 1 56 ? 2.83 -14.055 11.406 1 98.88 56 ILE B CA 1
ATOM 2224 C C . ILE B 1 56 ? 4.098 -14.906 11.344 1 98.88 56 ILE B C 1
ATOM 2226 O O . ILE B 1 56 ? 5.027 -14.586 10.602 1 98.88 56 ILE B O 1
ATOM 2230 N N . GLN B 1 57 ? 4.109 -15.891 12.133 1 98.69 57 GLN B N 1
ATOM 2231 C CA . GLN B 1 57 ? 5.117 -16.953 12.102 1 98.69 57 GLN B CA 1
ATOM 2232 C C . GLN B 1 57 ? 4.477 -18.312 11.867 1 98.69 57 GLN B C 1
ATOM 2234 O O . GLN B 1 57 ? 3.574 -18.719 12.602 1 98.69 57 GLN B O 1
ATOM 2239 N N . ASP B 1 58 ? 4.77 -19 10.844 1 98.38 58 ASP B N 1
ATOM 2240 C CA . ASP B 1 58 ? 4.379 -20.359 10.508 1 98.38 58 ASP B CA 1
ATOM 2241 C C . ASP B 1 58 ? 5.598 -21.281 10.43 1 98.38 58 ASP B C 1
ATOM 2243 O O . ASP B 1 58 ? 6.203 -21.422 9.367 1 98.38 58 ASP B O 1
ATOM 2247 N N . GLY B 1 59 ? 5.875 -21.984 11.516 1 96.38 59 GLY B N 1
ATOM 2248 C CA . GLY B 1 59 ? 7.172 -22.641 11.625 1 96.38 59 GLY B CA 1
ATOM 2249 C C . GLY B 1 59 ? 8.328 -21.656 11.586 1 96.38 59 GLY B C 1
ATOM 2250 O O . GLY B 1 59 ? 8.359 -20.688 12.352 1 96.38 59 GLY B O 1
ATOM 2251 N N . ASP B 1 60 ? 9.18 -21.844 10.656 1 95.69 60 ASP B N 1
ATOM 2252 C CA . ASP B 1 60 ? 10.359 -20.984 10.547 1 95.69 60 ASP B CA 1
ATOM 2253 C C . ASP B 1 60 ? 10.094 -19.812 9.602 1 95.69 60 ASP B C 1
ATOM 2255 O O . ASP B 1 60 ? 10.938 -18.922 9.453 1 95.69 60 ASP B O 1
ATOM 2259 N N . THR B 1 61 ? 8.93 -19.781 9.109 1 97.56 61 THR B N 1
ATOM 2260 C CA . THR B 1 61 ? 8.609 -18.766 8.117 1 97.56 61 THR B CA 1
ATOM 2261 C C . THR B 1 61 ? 7.938 -17.562 8.773 1 97.56 61 THR B C 1
ATOM 2263 O O . THR B 1 61 ? 6.918 -17.703 9.453 1 97.56 61 THR B O 1
ATOM 2266 N N . ILE B 1 62 ? 8.531 -16.359 8.617 1 98.31 62 ILE B N 1
ATOM 2267 C CA . ILE B 1 62 ? 7.949 -15.102 9.062 1 98.31 62 ILE B CA 1
ATOM 2268 C C . ILE B 1 62 ? 7.398 -14.336 7.867 1 98.31 62 ILE B C 1
ATOM 2270 O O . ILE B 1 62 ? 8.094 -14.148 6.863 1 98.31 62 ILE B O 1
ATOM 2274 N N . VAL B 1 63 ? 6.164 -13.938 7.93 1 98.62 63 VAL B N 1
ATOM 2275 C CA . VAL B 1 63 ? 5.535 -13.203 6.836 1 98.62 63 VAL B CA 1
ATOM 2276 C C . VAL B 1 63 ? 4.906 -11.922 7.375 1 98.62 63 VAL B C 1
ATOM 2278 O O . VAL B 1 63 ? 4.109 -11.953 8.312 1 98.62 63 VAL B O 1
ATOM 2281 N N . ALA B 1 64 ? 5.293 -10.797 6.781 1 98.44 64 ALA B N 1
ATOM 2282 C CA . ALA B 1 64 ? 4.695 -9.5 7.094 1 98.44 64 ALA B CA 1
ATOM 2283 C C . ALA B 1 64 ? 3.92 -8.953 5.902 1 98.44 64 ALA B C 1
ATOM 2285 O O . ALA B 1 64 ? 3.887 -9.57 4.836 1 98.44 64 ALA B O 1
ATOM 2286 N N . GLU B 1 65 ? 3.338 -7.797 6.051 1 98.44 65 GLU B N 1
ATOM 2287 C CA . GLU B 1 65 ? 2.469 -7.191 5.043 1 98.44 65 GLU B CA 1
ATOM 2288 C C . GLU B 1 65 ? 1.145 -7.941 4.938 1 98.44 65 GLU B C 1
ATOM 2290 O O . GLU B 1 65 ? 1.123 -9.133 4.617 1 98.44 65 GLU B O 1
ATOM 2295 N N . SER B 1 66 ? 0.023 -7.203 5.129 1 98.62 66 SER B N 1
ATOM 2296 C CA . SER B 1 66 ? -1.292 -7.836 5.145 1 98.62 66 SER B CA 1
ATOM 2297 C C . SER B 1 66 ? -1.554 -8.602 3.854 1 98.62 66 SER B C 1
ATOM 2299 O O . SER B 1 66 ? -1.929 -9.773 3.887 1 98.62 66 SER B O 1
ATOM 2301 N N . GLY B 1 67 ? -1.294 -7.957 2.691 1 98.81 67 GLY B N 1
ATOM 2302 C CA . GLY B 1 67 ? -1.531 -8.617 1.418 1 98.81 67 GLY B CA 1
ATOM 2303 C C . GLY B 1 67 ? -0.689 -9.867 1.229 1 98.81 67 GLY B C 1
ATOM 2304 O O . GLY B 1 67 ? -1.179 -10.883 0.733 1 98.81 67 GLY B O 1
ATOM 2305 N N . ALA B 1 68 ? 0.574 -9.836 1.635 1 98.88 68 ALA B N 1
ATOM 2306 C CA . ALA B 1 68 ? 1.473 -10.984 1.521 1 98.88 68 ALA B CA 1
ATOM 2307 C C . ALA B 1 68 ? 1.031 -12.117 2.439 1 98.88 68 ALA B C 1
ATOM 2309 O O . ALA B 1 68 ? 1.095 -13.289 2.061 1 98.88 68 ALA B O 1
ATOM 2310 N N . ILE B 1 69 ? 0.608 -11.781 3.654 1 98.94 69 ILE B N 1
ATOM 2311 C CA . ILE B 1 69 ? 0.134 -12.781 4.602 1 98.94 69 ILE B CA 1
ATOM 2312 C C . ILE B 1 69 ? -1.101 -13.477 4.035 1 98.94 69 ILE B C 1
ATOM 2314 O O . ILE B 1 69 ? -1.206 -14.711 4.09 1 98.94 69 ILE B O 1
ATOM 2318 N N . VAL B 1 70 ? -2.006 -12.68 3.486 1 98.94 70 VAL B N 1
ATOM 2319 C CA . VAL B 1 70 ? -3.229 -13.227 2.912 1 98.94 70 VAL B CA 1
ATOM 2320 C C . VAL B 1 70 ? -2.881 -14.195 1.783 1 98.94 70 VAL B C 1
ATOM 2322 O O . VAL B 1 70 ? -3.381 -15.32 1.744 1 98.94 70 VAL B O 1
ATOM 2325 N N . GLU B 1 71 ? -1.996 -13.758 0.886 1 98.81 71 GLU B N 1
ATOM 2326 C CA . GLU B 1 71 ? -1.6 -14.633 -0.212 1 98.81 71 GLU B CA 1
ATOM 2327 C C . GLU B 1 71 ? -0.936 -15.906 0.308 1 98.81 71 GLU B C 1
ATOM 2329 O O . GLU B 1 71 ? -1.228 -17 -0.168 1 98.81 71 GLU B O 1
ATOM 2334 N N . TYR B 1 72 ? -0.084 -15.766 1.266 1 98.69 72 TYR B N 1
ATOM 2335 C CA . TYR B 1 72 ? 0.622 -16.891 1.851 1 98.69 72 TYR B CA 1
ATOM 2336 C C . TYR B 1 72 ? -0.36 -17.906 2.424 1 98.69 72 TYR B C 1
ATOM 2338 O O . TYR B 1 72 ? -0.297 -19.094 2.094 1 98.69 72 TYR B O 1
ATOM 2346 N N . LEU B 1 73 ? -1.276 -17.5 3.219 1 98.88 73 LEU B N 1
ATOM 2347 C CA . LEU B 1 73 ? -2.209 -18.375 3.916 1 98.88 73 LEU B CA 1
ATOM 2348 C C . LEU B 1 73 ? -3.186 -19.016 2.936 1 98.88 73 LEU B C 1
ATOM 2350 O O . LEU B 1 73 ? -3.49 -20.203 3.047 1 98.88 73 LEU B O 1
ATOM 2354 N N . VAL B 1 74 ? -3.666 -18.25 1.999 1 98.75 74 VAL B N 1
ATOM 2355 C CA . VAL B 1 74 ? -4.637 -18.766 1.038 1 98.75 74 VAL B CA 1
ATOM 2356 C C . VAL B 1 74 ? -3.975 -19.797 0.137 1 98.75 74 VAL B C 1
ATOM 2358 O O . VAL B 1 74 ? -4.539 -20.859 -0.111 1 98.75 74 VAL B O 1
ATOM 2361 N N . ASP B 1 75 ? -2.766 -19.484 -0.346 1 97.62 75 ASP B N 1
ATOM 2362 C CA . ASP B 1 75 ? -2.062 -20.406 -1.228 1 97.62 75 ASP B CA 1
ATOM 2363 C C . ASP B 1 75 ? -1.792 -21.734 -0.526 1 97.62 75 ASP B C 1
ATOM 2365 O O . ASP B 1 75 ? -1.896 -22.797 -1.14 1 97.62 75 ASP B O 1
ATOM 2369 N N . ARG B 1 76 ? -1.532 -21.688 0.683 1 97.44 76 ARG B N 1
ATOM 2370 C CA . ARG B 1 76 ? -1.065 -22.875 1.399 1 97.44 76 ARG B CA 1
ATOM 2371 C C . ARG B 1 76 ? -2.232 -23.641 2.012 1 97.44 76 ARG B C 1
ATOM 2373 O O . ARG B 1 76 ? -2.225 -24.875 2.043 1 97.44 76 ARG B O 1
ATOM 2380 N N . TYR B 1 77 ? -3.27 -22.891 2.477 1 98.06 77 TYR B N 1
ATOM 2381 C CA . TYR B 1 77 ? -4.215 -23.562 3.359 1 98.06 77 TYR B CA 1
ATOM 2382 C C . TYR B 1 77 ? -5.637 -23.453 2.826 1 98.06 77 TYR B C 1
ATOM 2384 O O . TYR B 1 77 ? -6.531 -24.172 3.266 1 98.06 77 TYR B O 1
ATOM 2392 N N . GLY B 1 78 ? -5.875 -22.562 1.94 1 97.94 78 GLY B N 1
ATOM 2393 C CA . GLY B 1 78 ? -7.254 -22.344 1.523 1 97.94 78 GLY B CA 1
ATOM 2394 C C . GLY B 1 78 ? -7.371 -21.75 0.133 1 97.94 78 GLY B C 1
ATOM 2395 O O . GLY B 1 78 ? -7.961 -20.688 -0.044 1 97.94 78 GLY B O 1
ATOM 2396 N N . PRO B 1 79 ? -6.852 -22.484 -0.882 1 96.25 79 PRO B N 1
ATOM 2397 C CA . PRO B 1 79 ? -6.875 -21.953 -2.25 1 96.25 79 PRO B CA 1
ATOM 2398 C C . PRO B 1 79 ? -8.289 -21.656 -2.738 1 96.25 79 PRO B C 1
ATOM 2400 O O . PRO B 1 79 ? -8.461 -20.891 -3.691 1 96.25 79 PRO B O 1
ATOM 2403 N N . ALA B 1 80 ? -9.305 -22.156 -2.045 1 97.44 80 ALA B N 1
ATOM 2404 C CA . ALA B 1 80 ? -10.695 -21.922 -2.436 1 97.44 80 ALA B CA 1
ATOM 2405 C C . ALA B 1 80 ? -11.117 -20.484 -2.168 1 97.44 80 ALA B C 1
ATOM 2407 O O . ALA B 1 80 ? -12.141 -20.031 -2.674 1 97.44 80 ALA B O 1
ATOM 2408 N N . LEU B 1 81 ? -10.352 -19.75 -1.354 1 98.69 81 LEU B N 1
ATOM 2409 C CA . LEU B 1 81 ? -10.664 -18.359 -1.038 1 98.69 81 LEU B CA 1
ATOM 2410 C C . LEU B 1 81 ? -10.094 -17.422 -2.094 1 98.69 81 LEU B C 1
ATOM 2412 O O . LEU B 1 81 ? -10.188 -16.203 -1.958 1 98.69 81 LEU B O 1
ATOM 2416 N N . ALA B 1 82 ? -9.492 -17.922 -3.111 1 98.69 82 ALA B N 1
ATOM 2417 C CA . ALA B 1 82 ? -9.07 -17.172 -4.285 1 98.69 82 ALA B CA 1
ATOM 2418 C C . ALA B 1 82 ? -9.773 -17.672 -5.543 1 98.69 82 ALA B C 1
ATOM 2420 O O . ALA B 1 82 ? -9.898 -18.875 -5.746 1 98.69 82 ALA B O 1
ATOM 2421 N N . PRO B 1 83 ? -10.234 -16.719 -6.383 1 98.56 83 PRO B N 1
ATOM 2422 C CA . PRO B 1 83 ? -10.797 -17.156 -7.664 1 98.56 83 PRO B CA 1
ATOM 2423 C C . PRO B 1 83 ? -9.781 -17.906 -8.531 1 98.56 83 PRO B C 1
ATOM 2425 O O . PRO B 1 83 ? -8.57 -17.781 -8.32 1 98.56 83 PRO B O 1
ATOM 2428 N N . GLN B 1 84 ? -10.281 -18.641 -9.5 1 97.38 84 GLN B N 1
ATOM 2429 C CA . GLN B 1 84 ? -9.445 -19.438 -10.391 1 97.38 84 GLN B CA 1
ATOM 2430 C C . GLN B 1 84 ? -8.5 -18.547 -11.203 1 97.38 84 GLN B C 1
ATOM 2432 O O . GLN B 1 84 ? -8.906 -17.484 -11.695 1 97.38 84 GLN B O 1
ATOM 2437 N N . PRO B 1 85 ? -7.207 -18.984 -11.266 1 95.25 85 PRO B N 1
ATOM 2438 C CA . PRO B 1 85 ? -6.27 -18.219 -12.094 1 95.25 85 PRO B CA 1
ATOM 2439 C C . PRO B 1 85 ? -6.758 -18.047 -13.523 1 95.25 85 PRO B C 1
ATOM 2441 O O . PRO B 1 85 ? -7.367 -18.953 -14.094 1 95.25 85 PRO B O 1
ATOM 2444 N N . GLY B 1 86 ? -6.504 -16.953 -14.086 1 94.44 86 GLY B N 1
ATOM 2445 C CA . GLY B 1 86 ? -6.82 -16.703 -15.484 1 94.44 86 GLY B CA 1
ATOM 2446 C C . GLY B 1 86 ? -8.219 -16.156 -15.688 1 94.44 86 GLY B C 1
ATOM 2447 O O . GLY B 1 86 ? -8.617 -15.859 -16.812 1 94.44 86 GLY B O 1
ATOM 2448 N N . THR B 1 87 ? -8.992 -16 -14.625 1 97.25 87 THR B N 1
ATOM 2449 C CA . THR B 1 87 ? -10.352 -15.484 -14.727 1 97.25 87 THR B CA 1
ATOM 2450 C C . THR B 1 87 ? -10.391 -13.984 -14.414 1 97.25 87 THR B C 1
ATOM 2452 O O . THR B 1 87 ? -9.477 -13.461 -13.773 1 97.25 87 THR B O 1
ATOM 2455 N N . PRO B 1 88 ? -11.391 -13.273 -14.914 1 97.06 88 PRO B N 1
ATOM 2456 C CA . PRO B 1 88 ? -11.562 -11.875 -14.523 1 97.06 88 PRO B CA 1
ATOM 2457 C C . PRO B 1 88 ? -11.688 -11.688 -13.008 1 97.06 88 PRO B C 1
ATOM 2459 O O . PRO B 1 88 ? -11.234 -10.68 -12.469 1 97.06 88 PRO B O 1
ATOM 2462 N N . GLU B 1 89 ? -12.258 -12.703 -12.352 1 98.5 89 GLU B N 1
ATOM 2463 C CA . GLU B 1 89 ? -12.406 -12.656 -10.898 1 98.5 89 GLU B CA 1
ATOM 2464 C C . GLU B 1 89 ? -11.047 -12.695 -10.203 1 98.5 89 GLU B C 1
ATOM 2466 O O . GLU B 1 89 ? -10.844 -12.016 -9.195 1 98.5 89 GLU B O 1
ATOM 2471 N N . ARG B 1 90 ? -10.141 -13.5 -10.781 1 98.5 90 ARG B N 1
ATOM 2472 C CA . ARG B 1 90 ? -8.797 -13.555 -10.211 1 98.5 90 ARG B CA 1
ATOM 2473 C C . ARG B 1 90 ? -8.078 -12.219 -10.367 1 98.5 90 ARG B C 1
ATOM 2475 O O . ARG B 1 90 ? -7.332 -11.805 -9.477 1 98.5 90 ARG B O 1
ATOM 2482 N N . LEU B 1 91 ? -8.297 -11.555 -11.469 1 98.38 91 LEU B N 1
ATOM 2483 C CA . LEU B 1 91 ? -7.707 -10.242 -11.695 1 98.38 91 LEU B CA 1
ATOM 2484 C C . LEU B 1 91 ? -8.227 -9.234 -10.672 1 98.38 91 LEU B C 1
ATOM 2486 O O . LEU B 1 91 ? -7.457 -8.461 -10.109 1 98.38 91 LEU B O 1
ATOM 2490 N N . ARG B 1 92 ? -9.531 -9.258 -10.43 1 98.62 92 ARG B N 1
ATOM 2491 C CA . ARG B 1 92 ? -10.133 -8.391 -9.422 1 98.62 92 ARG B CA 1
ATOM 2492 C C . ARG B 1 92 ? -9.578 -8.695 -8.031 1 98.62 92 ARG B C 1
ATOM 2494 O O . ARG B 1 92 ? -9.25 -7.777 -7.273 1 98.62 92 ARG B O 1
ATOM 2501 N N . TYR B 1 93 ? -9.469 -9.977 -7.789 1 98.88 93 TYR B N 1
ATOM 2502 C CA . TYR B 1 93 ? -8.914 -10.445 -6.527 1 98.88 93 TYR B CA 1
ATOM 2503 C C . TYR B 1 93 ? -7.527 -9.852 -6.285 1 98.88 93 TYR B C 1
ATOM 2505 O O . TYR B 1 93 ? -7.285 -9.227 -5.25 1 98.88 93 TYR B O 1
ATOM 2513 N N . THR B 1 94 ? -6.652 -9.977 -7.246 1 98.81 94 THR B N 1
ATOM 2514 C CA . THR B 1 94 ? -5.289 -9.461 -7.145 1 98.81 94 THR B CA 1
ATOM 2515 C C . THR B 1 94 ? -5.289 -7.945 -7.012 1 98.81 94 THR B C 1
ATOM 2517 O O . THR B 1 94 ? -4.559 -7.387 -6.191 1 98.81 94 THR B O 1
ATOM 2520 N N . TYR B 1 95 ? -6.145 -7.312 -7.785 1 98.81 95 TYR B N 1
ATOM 2521 C CA . TYR B 1 95 ? -6.266 -5.859 -7.734 1 98.81 95 TYR B CA 1
ATOM 2522 C C . TYR B 1 95 ? -6.594 -5.391 -6.32 1 98.81 95 TYR B C 1
ATOM 2524 O O . TYR B 1 95 ? -5.914 -4.512 -5.781 1 98.81 95 TYR B O 1
ATOM 2532 N N . PHE B 1 96 ? -7.555 -6.004 -5.688 1 98.94 96 PHE B N 1
ATOM 2533 C CA . PHE B 1 96 ? -8.047 -5.508 -4.406 1 98.94 96 PHE B CA 1
ATOM 2534 C C . PHE B 1 96 ? -7.07 -5.855 -3.285 1 98.94 96 PHE B C 1
ATOM 2536 O O . PHE B 1 96 ? -7 -5.148 -2.277 1 98.94 96 PHE B O 1
ATOM 2543 N N . LEU B 1 97 ? -6.27 -6.934 -3.473 1 98.94 97 LEU B N 1
ATOM 2544 C CA . LEU B 1 97 ? -5.211 -7.223 -2.512 1 98.94 97 LEU B CA 1
ATOM 2545 C C . LEU B 1 97 ? -4.188 -6.094 -2.469 1 98.94 97 LEU B C 1
ATOM 2547 O O . LEU B 1 97 ? -3.705 -5.73 -1.396 1 98.94 97 LEU B O 1
ATOM 2551 N N . HIS B 1 98 ? -3.9 -5.535 -3.615 1 98.94 98 HIS B N 1
ATOM 2552 C CA . HIS B 1 98 ? -2.941 -4.441 -3.68 1 98.94 98 HIS B CA 1
ATOM 2553 C C . HIS B 1 98 ? -3.605 -3.105 -3.357 1 98.94 98 HIS B C 1
ATOM 2555 O O . HIS B 1 98 ? -3.027 -2.271 -2.656 1 98.94 98 HIS B O 1
ATOM 2561 N N . TYR B 1 99 ? -4.84 -2.895 -3.842 1 98.88 99 TYR B N 1
ATOM 2562 C CA . TYR B 1 99 ? -5.598 -1.654 -3.732 1 98.88 99 TYR B CA 1
ATOM 2563 C C . TYR B 1 99 ? -5.777 -1.251 -2.273 1 98.88 99 TYR B C 1
ATOM 2565 O O . TYR B 1 99 ? -5.711 -0.066 -1.938 1 98.88 99 TYR B O 1
ATOM 2573 N N . ALA B 1 100 ? -5.984 -2.234 -1.439 1 98.88 100 ALA B N 1
ATOM 2574 C CA . ALA B 1 100 ? -6.297 -1.969 -0.038 1 98.88 100 ALA B CA 1
ATOM 2575 C C . ALA B 1 100 ? -5.238 -1.078 0.602 1 98.88 100 ALA B C 1
ATOM 2577 O O . ALA B 1 100 ? -5.559 -0.055 1.21 1 98.88 100 ALA B O 1
ATOM 2578 N N . GLU B 1 101 ? -3.998 -1.46 0.347 1 98.69 101 GLU B N 1
ATOM 2579 C CA . GLU B 1 101 ? -2.91 -0.725 0.985 1 98.69 101 GLU B CA 1
ATOM 2580 C C . GLU B 1 101 ? -2.336 0.335 0.049 1 98.69 101 GLU B C 1
ATOM 2582 O O . GLU B 1 101 ? -1.875 1.385 0.501 1 98.69 101 GLU B O 1
ATOM 2587 N N . GLY B 1 102 ? -2.383 0.057 -1.254 1 98.56 102 GLY B N 1
ATOM 2588 C CA . GLY B 1 102 ? -1.739 0.936 -2.217 1 98.56 102 GLY B CA 1
ATOM 2589 C C . GLY B 1 102 ? -2.557 2.174 -2.533 1 98.56 102 GLY B C 1
ATOM 2590 O O . GLY B 1 102 ? -2.008 3.197 -2.951 1 98.56 102 GLY B O 1
ATOM 2591 N N . SER B 1 103 ? -3.877 2.109 -2.303 1 98.62 103 SER B N 1
ATOM 2592 C CA . SER B 1 103 ? -4.734 3.207 -2.738 1 98.62 103 SER B CA 1
ATOM 2593 C C . SER B 1 103 ? -5.73 3.594 -1.653 1 98.62 103 SER B C 1
ATOM 2595 O O . SER B 1 103 ? -5.879 4.773 -1.328 1 98.62 103 SER B O 1
ATOM 2597 N N . ALA B 1 104 ? -6.383 2.652 -1.029 1 98.75 104 ALA B N 1
ATOM 2598 C CA . ALA B 1 104 ? -7.469 2.941 -0.097 1 98.75 104 ALA B CA 1
ATOM 2599 C C . ALA B 1 104 ? -6.934 3.521 1.208 1 98.75 104 ALA B C 1
ATOM 2601 O O . ALA B 1 104 ? -7.496 4.477 1.748 1 98.75 104 ALA B O 1
ATOM 2602 N N . MET B 1 105 ? -5.832 3.021 1.711 1 98.69 105 MET B N 1
ATOM 2603 C CA . MET B 1 105 ? -5.367 3.344 3.059 1 98.69 105 MET B CA 1
ATOM 2604 C C . MET B 1 105 ? -4.672 4.699 3.086 1 98.69 105 MET B C 1
ATOM 2606 O O . MET B 1 105 ? -4.754 5.426 4.078 1 98.69 105 MET B O 1
ATOM 2610 N N . PRO B 1 106 ? -3.996 5.156 1.951 1 98.56 106 PRO B N 1
ATOM 2611 C CA . PRO B 1 106 ? -3.184 6.371 2.053 1 98.56 106 PRO B CA 1
ATOM 2612 C C . PRO B 1 106 ? -4.004 7.594 2.449 1 98.56 106 PRO B C 1
ATOM 2614 O O . PRO B 1 106 ? -3.65 8.297 3.396 1 98.56 106 PRO B O 1
ATOM 2617 N N . PRO B 1 107 ? -5.184 7.914 1.821 1 98.69 107 PRO B N 1
ATOM 2618 C CA . PRO B 1 107 ? -5.926 9.086 2.295 1 98.69 107 PRO B CA 1
ATOM 2619 C C . PRO B 1 107 ? -6.457 8.914 3.715 1 98.69 107 PRO B C 1
ATOM 2621 O O . PRO B 1 107 ? -6.574 9.898 4.457 1 98.69 107 PRO B O 1
ATOM 2624 N N . LEU B 1 108 ? -6.723 7.715 4.117 1 98.56 108 LEU B N 1
ATOM 2625 C CA . LEU B 1 108 ? -7.188 7.457 5.477 1 98.56 108 LEU B CA 1
ATOM 2626 C C . LEU B 1 108 ? -6.066 7.695 6.484 1 98.56 108 LEU B C 1
ATOM 2628 O O . LEU B 1 108 ? -6.312 8.172 7.594 1 98.56 108 LEU B O 1
ATOM 2632 N N . LEU B 1 109 ? -4.855 7.344 6.113 1 98.19 109 LEU B N 1
ATOM 2633 C CA . LEU B 1 109 ? -3.695 7.617 6.953 1 98.19 109 LEU B CA 1
ATOM 2634 C C . LEU B 1 109 ? -3.453 9.117 7.082 1 98.19 109 LEU B C 1
ATOM 2636 O O . LEU B 1 109 ? -3.203 9.617 8.18 1 98.19 109 LEU B O 1
ATOM 2640 N N . LEU B 1 110 ? -3.539 9.82 5.938 1 98.31 110 LEU B N 1
ATOM 2641 C CA . LEU B 1 110 ? -3.375 11.266 5.973 1 98.31 110 LEU B CA 1
ATOM 2642 C C . LEU B 1 110 ? -4.418 11.914 6.883 1 98.31 110 LEU B C 1
ATOM 2644 O O . LEU B 1 110 ? -4.094 12.797 7.676 1 98.31 110 LEU B O 1
ATOM 2648 N N . LYS B 1 111 ? -5.621 11.453 6.766 1 98.31 111 LYS B N 1
ATOM 2649 C CA . LYS B 1 111 ? -6.676 11.969 7.633 1 98.31 111 LYS B CA 1
ATOM 2650 C C . LYS B 1 111 ? -6.332 11.75 9.102 1 98.31 111 LYS B C 1
ATOM 2652 O O . LYS B 1 111 ? -6.484 12.664 9.922 1 98.31 111 LYS B O 1
ATOM 2657 N N . LEU B 1 112 ? -5.914 10.578 9.414 1 96.56 112 LEU B N 1
ATOM 2658 C CA . LEU B 1 112 ? -5.551 10.25 10.789 1 96.56 112 LEU B CA 1
ATOM 2659 C C . LEU B 1 112 ? -4.441 11.164 11.297 1 96.56 112 LEU B C 1
ATOM 2661 O O . LEU B 1 112 ? -4.523 11.695 12.406 1 96.56 112 LEU B O 1
ATOM 2665 N N . VAL B 1 113 ? -3.402 11.359 10.516 1 96.75 113 VAL B N 1
ATOM 2666 C CA . VAL B 1 113 ? -2.238 12.141 10.906 1 96.75 113 VAL B CA 1
ATOM 2667 C C . VAL B 1 113 ? -2.652 13.594 11.133 1 96.75 113 VAL B C 1
ATOM 2669 O O . VAL B 1 113 ? -2.262 14.211 12.133 1 96.75 113 VAL B O 1
ATOM 2672 N N . PHE B 1 114 ? -3.484 14.164 10.25 1 97.38 114 PHE B N 1
ATOM 2673 C CA . PHE B 1 114 ? -3.883 15.562 10.383 1 97.38 114 PHE B CA 1
ATOM 2674 C C . PHE B 1 114 ? -4.887 15.727 11.516 1 97.38 114 PHE B C 1
ATOM 2676 O O . PHE B 1 114 ? -4.91 16.766 12.188 1 97.38 114 PHE B O 1
ATOM 2683 N N . ASP B 1 115 ? -5.707 14.695 11.773 1 96.19 115 ASP B N 1
ATOM 2684 C CA . ASP B 1 115 ? -6.539 14.719 12.977 1 96.19 115 ASP B CA 1
ATOM 2685 C C . ASP B 1 115 ? -5.68 14.773 14.234 1 96.19 115 ASP B C 1
ATOM 2687 O O . ASP B 1 115 ? -5.992 15.508 15.172 1 96.19 115 ASP B O 1
ATOM 2691 N N . GLU B 1 116 ? -4.629 14.016 14.266 1 93.5 116 GLU B N 1
ATOM 2692 C CA . GLU B 1 116 ? -3.736 13.969 15.414 1 93.5 116 GLU B CA 1
ATOM 2693 C C . GLU B 1 116 ? -2.99 15.289 15.586 1 93.5 116 GLU B C 1
ATOM 2695 O O . GLU B 1 116 ? -2.717 15.711 16.719 1 93.5 116 GLU B O 1
ATOM 2700 N N . VAL B 1 117 ? -2.605 15.906 14.469 1 94.06 117 VAL B N 1
ATOM 2701 C CA . VAL B 1 117 ? -1.963 17.219 14.516 1 94.06 117 VAL B CA 1
ATOM 2702 C C . VAL B 1 117 ? -2.881 18.219 15.211 1 94.06 117 VAL B C 1
ATOM 2704 O O . VAL B 1 117 ? -2.43 19.016 16.031 1 94.06 117 VAL B O 1
ATOM 2707 N N . GLU B 1 118 ? -4.133 18.172 14.93 1 93.31 118 GLU B N 1
ATOM 2708 C CA . GLU B 1 118 ? -5.113 19.078 15.516 1 93.31 118 GLU B CA 1
ATOM 2709 C C . GLU B 1 118 ? -5.23 18.859 17.031 1 93.31 118 GLU B C 1
ATOM 2711 O O . GLU B 1 118 ? -5.52 19.797 17.766 1 93.31 118 GLU B O 1
ATOM 2716 N N . LYS B 1 119 ? -4.961 17.719 17.438 1 90.5 119 LYS B N 1
ATOM 2717 C CA . LYS B 1 119 ? -5.16 17.359 18.844 1 90.5 119 LYS B CA 1
ATOM 2718 C C . LYS B 1 119 ? -3.873 17.547 19.641 1 90.5 119 LYS B C 1
ATOM 2720 O O . LYS B 1 119 ? -3.893 17.516 20.875 1 90.5 119 LYS B O 1
ATOM 2725 N N . SER B 1 120 ? -2.803 17.641 18.938 1 87.75 120 SER B N 1
ATOM 2726 C CA . SER B 1 120 ? -1.508 17.719 19.594 1 87.75 120 SER B CA 1
ATOM 2727 C C . SER B 1 120 ? -1.431 18.938 20.516 1 87.75 120 SER B C 1
ATOM 2729 O O . SER B 1 120 ? -1.925 20.016 20.188 1 87.75 120 SER B O 1
ATOM 2731 N N . PRO B 1 121 ? -0.831 18.688 21.672 1 87.06 121 PRO B N 1
ATOM 2732 C CA . PRO B 1 121 ? -0.7 19.812 22.594 1 87.06 121 PRO B CA 1
ATOM 2733 C C . PRO B 1 121 ? 0.113 20.969 22 1 87.06 121 PRO B C 1
ATOM 2735 O O . PRO B 1 121 ? 1.148 20.734 21.375 1 87.06 121 PRO B O 1
ATOM 2738 N N . ALA B 1 122 ? -0.394 22.219 22.016 1 87.75 122 ALA B N 1
ATOM 2739 C CA . ALA B 1 122 ? 0.258 23.422 21.531 1 87.75 122 ALA B CA 1
ATOM 2740 C C . ALA B 1 122 ? -0.207 24.656 22.312 1 87.75 122 ALA B C 1
ATOM 2742 O O . ALA B 1 122 ? -1.273 24.641 22.922 1 87.75 122 ALA B O 1
ATOM 2743 N N . PRO B 1 123 ? 0.68 25.656 22.359 1 89.69 123 PRO B N 1
ATOM 2744 C CA . PRO B 1 123 ? 0.24 26.906 22.984 1 89.69 123 PRO B CA 1
ATOM 2745 C C . PRO B 1 123 ? -1.097 27.406 22.438 1 89.69 123 PRO B C 1
ATOM 2747 O O . PRO B 1 123 ? -1.413 27.172 21.266 1 89.69 123 PRO B O 1
ATOM 2750 N N . PHE B 1 124 ? -1.856 28.047 23.281 1 89.06 124 PHE B N 1
ATOM 2751 C CA . PHE B 1 124 ? -3.229 28.453 22.984 1 89.06 124 PHE B CA 1
ATOM 2752 C C . PHE B 1 124 ? -3.295 29.297 21.719 1 89.06 124 PHE B C 1
ATOM 2754 O O . PHE B 1 124 ? -4.285 29.234 20.984 1 89.06 124 PHE B O 1
ATOM 2761 N N . PHE B 1 125 ? -2.227 30 21.422 1 88.5 125 PHE B N 1
ATOM 2762 C CA . PHE B 1 125 ? -2.258 30.891 20.266 1 88.5 125 PHE B CA 1
ATOM 2763 C C . PHE B 1 125 ? -1.859 30.156 19 1 88.5 125 PHE B C 1
ATOM 2765 O O . PHE B 1 125 ? -2.078 30.656 17.891 1 88.5 125 PHE B O 1
ATOM 2772 N N . VAL B 1 126 ? -1.257 28.984 19.094 1 89.44 126 VAL B N 1
ATOM 2773 C CA . VAL B 1 126 ? -0.811 28.188 17.969 1 89.44 126 VAL B CA 1
ATOM 2774 C C . VAL B 1 126 ? -1.93 27.234 17.531 1 89.44 126 VAL B C 1
ATOM 2776 O O . VAL B 1 126 ? -2.047 26.906 16.344 1 89.44 126 VAL B O 1
ATOM 2779 N N . ARG B 1 127 ? -2.773 26.906 18.406 1 92.25 127 ARG B N 1
ATOM 2780 C CA . ARG B 1 127 ? -3.779 25.875 18.219 1 92.25 127 ARG B CA 1
ATOM 2781 C C . ARG B 1 127 ? -4.73 26.234 17.078 1 92.25 127 ARG B C 1
ATOM 2783 O O . ARG B 1 127 ? -5.012 25.406 16.203 1 92.25 127 ARG B O 1
ATOM 2790 N N . PRO B 1 128 ? -5.191 27.422 17.078 1 92.38 128 PRO B N 1
ATOM 2791 C CA . PRO B 1 128 ? -6.102 27.766 15.984 1 92.38 128 PRO B CA 1
ATOM 2792 C C . PRO B 1 128 ? -5.422 27.719 14.617 1 92.38 128 PRO B C 1
ATOM 2794 O O . PRO B 1 128 ? -6.066 27.406 13.617 1 92.38 128 PRO B O 1
ATOM 2797 N N . ILE B 1 129 ? -4.242 28.016 14.586 1 92.06 129 ILE B N 1
ATOM 2798 C CA . ILE B 1 129 ? -3.502 28.016 13.328 1 92.06 129 ILE B CA 1
ATOM 2799 C C . ILE B 1 129 ? -3.256 26.578 12.867 1 92.06 129 ILE B C 1
ATOM 2801 O O . ILE B 1 129 ? -3.439 26.266 11.695 1 92.06 129 ILE B O 1
ATOM 2805 N N . ALA B 1 130 ? -2.869 25.75 13.797 1 92.56 130 ALA B N 1
ATOM 2806 C CA . ALA B 1 130 ? -2.697 24.328 13.5 1 92.56 130 ALA B CA 1
ATOM 2807 C C . ALA B 1 130 ? -3.99 23.719 12.961 1 92.56 130 ALA B C 1
ATOM 2809 O O . ALA B 1 130 ? -3.969 22.953 11.992 1 92.56 130 ALA B O 1
ATOM 2810 N N . LYS B 1 131 ? -5.031 24.031 13.562 1 95.5 131 LYS B N 1
ATOM 2811 C CA . LYS B 1 131 ? -6.336 23.547 13.125 1 95.5 131 LYS B CA 1
ATOM 2812 C C . LYS B 1 131 ? -6.672 24.062 11.727 1 95.5 131 LYS B C 1
ATOM 2814 O O . LYS B 1 131 ? -7.215 23.312 10.906 1 95.5 131 LYS B O 1
ATOM 2819 N N . ALA B 1 132 ? -6.387 25.25 11.469 1 94.25 132 ALA B N 1
ATOM 2820 C CA . ALA B 1 132 ? -6.684 25.844 10.172 1 94.25 132 ALA B CA 1
ATOM 2821 C C . ALA B 1 132 ? -5.883 25.188 9.062 1 94.25 132 ALA B C 1
ATOM 2823 O O . ALA B 1 132 ? -6.414 24.891 7.988 1 94.25 132 ALA B O 1
ATOM 2824 N N . ILE B 1 133 ? -4.664 24.969 9.32 1 93.81 133 ILE B N 1
ATOM 2825 C CA . ILE B 1 133 ? -3.789 24.328 8.344 1 93.81 133 ILE B CA 1
ATOM 2826 C C . ILE B 1 133 ? -4.277 22.906 8.078 1 93.81 133 ILE B C 1
ATOM 2828 O O . ILE B 1 133 ? -4.402 22.484 6.926 1 93.81 133 ILE B O 1
ATOM 2832 N N . SER B 1 134 ? -4.555 22.188 9.148 1 96.31 134 SER B N 1
ATOM 2833 C CA . SER B 1 134 ? -5.055 20.812 9.031 1 96.31 134 SER B CA 1
ATOM 2834 C C . SER B 1 134 ? -6.359 20.766 8.25 1 96.31 134 SER B C 1
ATOM 2836 O O . SER B 1 134 ? -6.523 19.938 7.352 1 96.31 134 SER B O 1
ATOM 2838 N N . ASN B 1 135 ? -7.234 21.641 8.586 1 96.06 135 ASN B N 1
ATOM 2839 C CA . ASN B 1 135 ? -8.531 21.688 7.91 1 96.06 135 ASN B CA 1
ATOM 2840 C C . ASN B 1 135 ? -8.375 21.984 6.426 1 96.06 135 ASN B C 1
ATOM 2842 O O . ASN B 1 135 ? -9.117 21.453 5.598 1 96.06 135 ASN B O 1
ATOM 2846 N N . LYS B 1 136 ? -7.469 22.828 6.125 1 94.56 136 LYS B N 1
ATOM 2847 C CA . LYS B 1 136 ? -7.242 23.172 4.727 1 94.56 136 LYS B CA 1
ATOM 2848 C C . LYS B 1 136 ? -6.754 21.969 3.93 1 94.56 136 LYS B C 1
ATOM 2850 O O . LYS B 1 136 ? -7.266 21.688 2.846 1 94.56 136 LYS B O 1
ATOM 2855 N N . VAL B 1 137 ? -5.781 21.25 4.441 1 95.5 137 VAL B N 1
ATOM 2856 C CA . VAL B 1 137 ? -5.258 20.062 3.77 1 95.5 137 VAL B CA 1
ATOM 2857 C C . VAL B 1 137 ? -6.352 19.016 3.652 1 95.5 137 VAL B C 1
ATOM 2859 O O . VAL B 1 137 ? -6.551 18.422 2.586 1 95.5 137 VAL B O 1
ATOM 2862 N N . LYS B 1 138 ? -7.051 18.781 4.73 1 97.56 138 LYS B N 1
ATOM 2863 C CA . LYS B 1 138 ? -8.109 17.781 4.734 1 97.56 138 LYS B CA 1
ATOM 2864 C C . LYS B 1 138 ? -9.195 18.125 3.723 1 97.56 138 LYS B C 1
ATOM 2866 O O . LYS B 1 138 ? -9.594 17.266 2.92 1 97.56 138 LYS B O 1
ATOM 2871 N N . SER B 1 139 ? -9.641 19.312 3.676 1 97 139 SER B N 1
ATOM 2872 C CA . SER B 1 139 ? -10.766 19.688 2.824 1 97 139 SER B CA 1
ATOM 2873 C C . SER B 1 139 ? -10.344 19.781 1.36 1 97 139 SER B C 1
ATOM 2875 O O . SER B 1 139 ? -11.141 19.5 0.463 1 97 139 SER B O 1
ATOM 2877 N N . SER B 1 140 ? -9.102 20.172 1.088 1 94.31 140 SER B N 1
ATOM 2878 C CA . SER B 1 140 ? -8.68 20.406 -0.287 1 94.31 140 SER B CA 1
ATOM 2879 C C . SER B 1 140 ? -8.172 19.125 -0.939 1 94.31 140 SER B C 1
ATOM 2881 O O . SER B 1 140 ? -8.203 19 -2.164 1 94.31 140 SER B O 1
ATOM 2883 N N . TYR B 1 141 ? -7.785 18.156 -0.137 1 95.12 141 TYR B N 1
ATOM 2884 C CA . TYR B 1 141 ? -7.137 17 -0.751 1 95.12 141 TYR B CA 1
ATOM 2885 C C . TYR B 1 141 ? -7.625 15.703 -0.124 1 95.12 141 TYR B C 1
ATOM 2887 O O . TYR B 1 141 ? -8.195 14.852 -0.81 1 95.12 141 TYR B O 1
ATOM 2895 N N . VAL B 1 142 ? -7.539 15.562 1.178 1 98.06 142 VAL B N 1
ATOM 2896 C CA . VAL B 1 142 ? -7.703 14.289 1.859 1 98.06 142 VAL B CA 1
ATOM 2897 C C . VAL B 1 142 ? -9.148 13.812 1.732 1 98.06 142 VAL B C 1
ATOM 2899 O O . VAL B 1 142 ? -9.406 12.711 1.252 1 98.06 142 VAL B O 1
ATOM 2902 N N . LEU B 1 143 ? -10.062 14.641 2.152 1 98.25 143 LEU B N 1
ATOM 2903 C CA . LEU B 1 143 ? -11.469 14.242 2.191 1 98.25 143 LEU B CA 1
ATOM 2904 C C . LEU B 1 143 ? -12.008 14.008 0.784 1 98.25 143 LEU B C 1
ATOM 2906 O O . LEU B 1 143 ? -12.75 13.055 0.55 1 98.25 143 LEU B O 1
ATOM 2910 N N . PRO B 1 144 ? -11.672 14.852 -0.199 1 97.31 144 PRO B N 1
ATOM 2911 C CA . PRO B 1 144 ? -12.086 14.539 -1.568 1 97.31 144 PRO B CA 1
ATOM 2912 C C . PRO B 1 144 ? -11.57 13.188 -2.053 1 97.31 144 PRO B C 1
ATOM 2914 O O . PRO B 1 144 ? -12.289 12.461 -2.736 1 97.31 144 PRO B O 1
ATOM 2917 N N . GLN B 1 145 ? -10.352 12.828 -1.71 1 97.81 145 GLN B N 1
ATOM 2918 C CA . GLN B 1 145 ? -9.812 11.523 -2.072 1 97.81 145 GLN B CA 1
ATOM 2919 C C . GLN B 1 145 ? -10.609 10.398 -1.414 1 97.81 145 GLN B C 1
ATOM 2921 O O . GLN B 1 145 ? -10.953 9.414 -2.066 1 97.81 145 GLN B O 1
ATOM 2926 N N . ILE B 1 146 ? -10.859 10.531 -0.123 1 98.69 146 ILE B N 1
ATOM 2927 C CA . ILE B 1 146 ? -11.609 9.508 0.589 1 98.69 146 ILE B CA 1
ATOM 2928 C C . ILE B 1 146 ? -12.977 9.32 -0.063 1 98.69 146 ILE B C 1
ATOM 2930 O O . ILE B 1 146 ? -13.406 8.195 -0.313 1 98.69 146 ILE B O 1
ATOM 2934 N N . ARG B 1 147 ? -13.656 10.406 -0.391 1 98.44 147 ARG B N 1
ATOM 2935 C CA . ARG B 1 147 ? -14.969 10.336 -1.025 1 98.44 147 ARG B CA 1
ATOM 2936 C C . ARG B 1 147 ? -14.883 9.641 -2.381 1 98.44 147 ARG B C 1
ATOM 2938 O O . ARG B 1 147 ? -15.766 8.852 -2.734 1 98.44 147 ARG B O 1
ATOM 2945 N N . GLN B 1 148 ? -13.891 9.945 -3.141 1 98.06 148 GLN B N 1
ATOM 2946 C CA . GLN B 1 148 ? -13.695 9.305 -4.438 1 98.06 148 GLN B CA 1
ATOM 2947 C C . GLN B 1 148 ? -13.531 7.793 -4.285 1 98.06 148 GLN B C 1
ATOM 2949 O O . GLN B 1 148 ? -14.102 7.023 -5.059 1 98.06 148 GLN B O 1
ATOM 2954 N N . HIS B 1 149 ? -12.766 7.383 -3.338 1 98.75 149 HIS B N 1
ATOM 2955 C CA . HIS B 1 149 ? -12.555 5.957 -3.109 1 98.75 149 HIS B CA 1
ATOM 2956 C C . HIS B 1 149 ? -13.828 5.281 -2.625 1 98.75 149 HIS B C 1
ATOM 2958 O O . HIS B 1 149 ? -14.148 4.164 -3.049 1 98.75 149 HIS B O 1
ATOM 2964 N N . LEU B 1 150 ? -14.516 5.93 -1.688 1 98.81 150 LEU B N 1
ATOM 2965 C CA . LEU B 1 150 ? -15.773 5.363 -1.215 1 98.81 150 LEU B CA 1
ATOM 2966 C C . LEU B 1 150 ? -16.766 5.23 -2.357 1 98.81 150 LEU B C 1
ATOM 2968 O O . LEU B 1 150 ? -17.453 4.211 -2.477 1 98.81 150 LEU B O 1
ATOM 2972 N N . ALA B 1 151 ? -16.844 6.215 -3.193 1 98.75 151 ALA B N 1
ATOM 2973 C CA . ALA B 1 151 ? -17.734 6.16 -4.348 1 98.75 151 ALA B CA 1
ATOM 2974 C C . ALA B 1 151 ? -17.344 5.02 -5.285 1 98.75 151 ALA B C 1
ATOM 2976 O O . ALA B 1 151 ? -18.219 4.301 -5.785 1 98.75 151 ALA B O 1
ATOM 2977 N N . TYR B 1 152 ? -16.109 4.887 -5.566 1 98.75 152 TYR B N 1
ATOM 2978 C CA . TYR B 1 152 ? -15.617 3.814 -6.422 1 98.75 152 TYR B CA 1
ATOM 2979 C C . TYR B 1 152 ? -16.016 2.451 -5.867 1 98.75 152 TYR B C 1
ATOM 2981 O O . TYR B 1 152 ? -16.594 1.629 -6.574 1 98.75 152 TYR B O 1
ATOM 2989 N N . LEU B 1 153 ? -15.727 2.215 -4.562 1 98.88 153 LEU B N 1
ATOM 2990 C CA . LEU B 1 153 ? -16.016 0.936 -3.922 1 98.88 153 LEU B CA 1
ATOM 2991 C C . LEU B 1 153 ? -17.516 0.679 -3.861 1 98.88 153 LEU B C 1
ATOM 2993 O O . LEU B 1 153 ? -17.969 -0.456 -4.039 1 98.88 153 LEU B O 1
ATOM 2997 N N . GLU B 1 154 ? -18.234 1.743 -3.576 1 98.88 154 GLU B N 1
ATOM 2998 C CA . GLU B 1 154 ? -19.703 1.649 -3.6 1 98.88 154 GLU B CA 1
ATOM 2999 C C . GLU B 1 154 ? -20.203 1.152 -4.953 1 98.88 154 GLU B C 1
ATOM 3001 O O . GLU B 1 154 ? -21.078 0.285 -5.02 1 98.88 154 GLU B O 1
ATOM 3006 N N . GLY B 1 155 ? -19.641 1.713 -6.012 1 98.62 155 GLY B N 1
ATOM 3007 C CA . GLY B 1 155 ? -19.984 1.294 -7.363 1 98.62 155 GLY B CA 1
ATOM 3008 C C . GLY B 1 155 ? -19.641 -0.153 -7.648 1 98.62 155 GLY B C 1
ATOM 3009 O O . GLY B 1 155 ? -20.406 -0.869 -8.297 1 98.62 155 GLY B O 1
ATOM 3010 N N . GLU B 1 156 ? -18.5 -0.613 -7.195 1 98.5 156 GLU B N 1
ATOM 3011 C CA . GLU B 1 156 ? -18.062 -1.99 -7.418 1 98.5 156 GLU B CA 1
ATOM 3012 C C . GLU B 1 156 ? -19.031 -2.982 -6.777 1 98.5 156 GLU B C 1
ATOM 3014 O O . GLU B 1 156 ? -19.359 -4.004 -7.379 1 98.5 156 GLU B O 1
ATOM 3019 N N . LEU B 1 157 ? -19.469 -2.689 -5.566 1 98.69 157 LEU B N 1
ATOM 3020 C CA . LEU B 1 157 ? -20.359 -3.592 -4.852 1 98.69 157 LEU B CA 1
ATOM 3021 C C . LEU B 1 157 ? -21.781 -3.504 -5.406 1 98.69 157 LEU B C 1
ATOM 3023 O O . LEU B 1 157 ? -22.641 -4.312 -5.055 1 98.69 157 LEU B O 1
ATOM 3027 N N . GLY B 1 158 ? -22.016 -2.484 -6.207 1 98.25 158 GLY B N 1
ATOM 3028 C CA . GLY B 1 158 ? -23.266 -2.439 -6.965 1 98.25 158 GLY B CA 1
ATOM 3029 C C . GLY B 1 158 ? -23.281 -3.41 -8.133 1 98.25 158 GLY B C 1
ATOM 3030 O O . GLY B 1 158 ? -24.359 -3.807 -8.594 1 98.25 158 GLY B O 1
ATOM 3031 N N . LYS B 1 159 ? -22.156 -3.854 -8.578 1 97.69 159 LYS B N 1
ATOM 3032 C CA . LYS B 1 159 ? -22.016 -4.719 -9.742 1 97.69 159 LYS B CA 1
ATOM 3033 C C . LYS B 1 159 ? -21.859 -6.18 -9.328 1 97.69 159 LYS B C 1
ATOM 3035 O O . LYS B 1 159 ? -22.219 -7.086 -10.086 1 97.69 159 LYS B O 1
ATOM 3040 N N . HIS B 1 160 ? -21.266 -6.418 -8.18 1 97.5 160 HIS B N 1
ATOM 3041 C CA . HIS B 1 160 ? -20.969 -7.762 -7.695 1 97.5 160 HIS B CA 1
ATOM 3042 C C . HIS B 1 160 ? -21.344 -7.91 -6.223 1 97.5 160 HIS B C 1
ATOM 3044 O O . HIS B 1 160 ? -21.344 -6.926 -5.48 1 97.5 160 HIS B O 1
ATOM 3050 N N . ALA B 1 161 ? -21.531 -9.148 -5.828 1 97.88 161 ALA B N 1
ATOM 3051 C CA . ALA B 1 161 ? -21.875 -9.414 -4.434 1 97.88 161 ALA B CA 1
ATOM 3052 C C . ALA B 1 161 ? -20.672 -9.211 -3.525 1 97.88 161 ALA B C 1
ATOM 3054 O O . ALA B 1 161 ? -20.812 -8.859 -2.352 1 97.88 161 ALA B O 1
ATOM 3055 N N . TRP B 1 162 ? -19.531 -9.508 -4.078 1 98.81 162 TRP B N 1
ATOM 3056 C CA . TRP B 1 162 ? -18.25 -9.359 -3.377 1 98.81 162 TRP B CA 1
ATOM 3057 C C . TRP B 1 162 ? -17.234 -8.656 -4.258 1 98.81 162 TRP B C 1
ATOM 3059 O O . TRP B 1 162 ? -17.484 -8.406 -5.438 1 98.81 162 TRP B O 1
ATOM 3069 N N . PHE B 1 163 ? -16.109 -8.273 -3.742 1 98.81 163 PHE B N 1
ATOM 3070 C CA . PHE B 1 163 ? -15.172 -7.414 -4.457 1 98.81 163 PHE B CA 1
ATOM 3071 C C . PHE B 1 163 ? -14.516 -8.172 -5.605 1 98.81 163 PHE B C 1
ATOM 3073 O O . PHE B 1 163 ? -14.219 -7.594 -6.652 1 98.81 163 PHE B O 1
ATOM 3080 N N . ALA B 1 164 ? -14.297 -9.461 -5.41 1 98.62 164 ALA B N 1
ATOM 3081 C CA . ALA B 1 164 ? -13.656 -10.219 -6.48 1 98.62 164 ALA B CA 1
ATOM 3082 C C . ALA B 1 164 ? -14.695 -10.891 -7.371 1 98.62 164 ALA B C 1
ATOM 3084 O O . ALA B 1 164 ? -14.352 -11.695 -8.242 1 98.62 164 ALA B O 1
ATOM 3085 N N . GLY B 1 165 ? -15.984 -10.633 -7.172 1 97.88 165 GLY B N 1
ATOM 3086 C CA . GLY B 1 165 ? -17.047 -11.25 -7.953 1 97.88 165 GLY B CA 1
ATOM 3087 C C . GLY B 1 165 ? -18.234 -11.695 -7.113 1 97.88 165 GLY B C 1
ATOM 3088 O O . GLY B 1 165 ? -18.609 -11.008 -6.164 1 97.88 165 GLY B O 1
ATOM 3089 N N . ASP B 1 166 ? -18.766 -12.82 -7.484 1 97.25 166 ASP B N 1
ATOM 3090 C CA . ASP B 1 166 ? -20.016 -13.234 -6.875 1 97.25 166 ASP B CA 1
ATOM 3091 C C . ASP B 1 166 ? -19.766 -14.094 -5.637 1 97.25 166 ASP B C 1
ATOM 3093 O O . ASP B 1 166 ? -20.688 -14.32 -4.84 1 97.25 166 ASP B O 1
ATOM 3097 N N . ASP B 1 167 ? -18.594 -14.562 -5.496 1 98.06 167 ASP B N 1
ATOM 3098 C CA . ASP B 1 167 ? -18.281 -15.406 -4.352 1 98.06 167 ASP B CA 1
ATOM 3099 C C . ASP B 1 167 ? -17.328 -14.688 -3.391 1 98.06 167 ASP B C 1
ATOM 3101 O O . ASP B 1 167 ? -16.469 -13.922 -3.818 1 98.06 167 ASP B O 1
ATOM 3105 N N . PHE B 1 168 ? -17.516 -15 -2.086 1 98.69 168 PHE B N 1
ATOM 3106 C CA . PHE B 1 168 ? -16.625 -14.516 -1.04 1 98.69 168 PHE B CA 1
ATOM 3107 C C . PHE B 1 168 ? -15.195 -14.992 -1.279 1 98.69 168 PHE B C 1
ATOM 3109 O O . PHE B 1 168 ? -14.977 -16.141 -1.662 1 98.69 168 PHE B O 1
ATOM 3116 N N . SER B 1 169 ? -14.273 -14.133 -1.145 1 98.88 169 SER B N 1
ATOM 3117 C CA . SER B 1 169 ? -12.859 -14.453 -1.27 1 98.88 169 SER B CA 1
ATOM 3118 C C . SER B 1 169 ? -12.023 -13.664 -0.269 1 98.88 169 SER B C 1
ATOM 3120 O O . SER B 1 169 ? -12.547 -12.82 0.455 1 98.88 169 SER B O 1
ATOM 3122 N N . ALA B 1 170 ? -10.727 -13.898 -0.253 1 98.94 170 ALA B N 1
ATOM 3123 C CA . ALA B 1 170 ? -9.828 -13.203 0.668 1 98.94 170 ALA B CA 1
ATOM 3124 C C . ALA B 1 170 ? -9.648 -11.742 0.262 1 98.94 170 ALA B C 1
ATOM 3126 O O . ALA B 1 170 ? -9.125 -10.938 1.035 1 98.94 170 ALA B O 1
ATOM 3127 N N . ALA B 1 171 ? -10.086 -11.344 -0.941 1 98.94 171 ALA B N 1
ATOM 3128 C CA . ALA B 1 171 ? -10.133 -9.93 -1.297 1 98.94 171 ALA B CA 1
ATOM 3129 C C . ALA B 1 171 ? -11.047 -9.156 -0.356 1 98.94 171 ALA B C 1
ATOM 3131 O O . ALA B 1 171 ? -10.758 -8.016 0.006 1 98.94 171 ALA B O 1
ATOM 3132 N N . ASP B 1 172 ? -12.133 -9.758 0.047 1 98.94 172 ASP B N 1
ATOM 3133 C CA . ASP B 1 172 ? -13.086 -9.133 0.953 1 98.94 172 ASP B CA 1
ATOM 3134 C C . ASP B 1 172 ? -12.5 -8.977 2.354 1 98.94 172 ASP B C 1
ATOM 3136 O O . ASP B 1 172 ? -12.773 -7.996 3.043 1 98.94 172 ASP B O 1
ATOM 3140 N N . ILE B 1 173 ? -11.695 -9.898 2.725 1 98.94 173 ILE B N 1
ATOM 3141 C CA . ILE B 1 173 ? -11 -9.828 4.008 1 98.94 173 ILE B CA 1
ATOM 3142 C C . ILE B 1 173 ? -9.969 -8.711 3.973 1 98.94 173 ILE B C 1
ATOM 3144 O O . ILE B 1 173 ? -9.883 -7.906 4.902 1 98.94 173 ILE B O 1
ATOM 3148 N N . GLN B 1 174 ? -9.273 -8.648 2.887 1 98.94 174 GLN B N 1
ATOM 3149 C CA . GLN B 1 174 ? -8.227 -7.637 2.725 1 98.94 174 GLN B CA 1
ATOM 3150 C C . GLN B 1 174 ? -8.812 -6.227 2.775 1 98.94 174 GLN B C 1
ATOM 3152 O O . GLN B 1 174 ? -8.25 -5.336 3.408 1 98.94 174 GLN B O 1
ATOM 3157 N N . ILE B 1 175 ? -9.961 -5.996 2.199 1 98.81 175 ILE B N 1
ATOM 3158 C CA . ILE B 1 175 ? -10.547 -4.668 2.057 1 98.81 175 ILE B CA 1
ATOM 3159 C C . ILE B 1 175 ? -11.297 -4.293 3.334 1 98.81 175 ILE B C 1
ATOM 3161 O O . ILE B 1 175 ? -11.656 -3.131 3.531 1 98.81 175 ILE B O 1
ATOM 3165 N N . SER B 1 176 ? -11.461 -5.211 4.23 1 98.75 176 SER B N 1
ATOM 3166 C CA . SER B 1 176 ? -12.273 -4.98 5.422 1 98.75 176 SER B CA 1
ATOM 3167 C C . SER B 1 176 ? -11.711 -3.85 6.273 1 98.75 176 SER B C 1
ATOM 3169 O O . SER B 1 176 ? -12.445 -2.953 6.691 1 98.75 176 SER B O 1
ATOM 3171 N N . PHE B 1 177 ? -10.43 -3.822 6.406 1 98.62 177 PHE B N 1
ATOM 3172 C CA . PHE B 1 177 ? -9.828 -2.869 7.332 1 98.62 177 PHE B CA 1
ATOM 3173 C C . PHE B 1 177 ? -9.984 -1.443 6.812 1 98.62 177 PHE B C 1
ATOM 3175 O O . PHE B 1 177 ? -10.438 -0.558 7.543 1 98.62 177 PHE B O 1
ATOM 3182 N N . PRO B 1 178 ? -9.641 -1.186 5.547 1 98.56 178 PRO B N 1
ATOM 3183 C CA . PRO B 1 178 ? -9.867 0.176 5.059 1 98.56 178 PRO B CA 1
ATOM 3184 C C . PRO B 1 178 ? -11.32 0.62 5.195 1 98.56 178 PRO B C 1
ATOM 3186 O O . PRO B 1 178 ? -11.586 1.783 5.508 1 98.56 178 PRO B O 1
ATOM 3189 N N . LEU B 1 179 ? -12.227 -0.246 4.977 1 98.75 179 LEU B N 1
ATOM 3190 C CA . LEU B 1 179 ? -13.633 0.132 5.055 1 98.75 179 LEU B CA 1
ATOM 3191 C C . LEU B 1 179 ? -14.047 0.369 6.5 1 98.75 179 LEU B C 1
ATOM 3193 O O . LEU B 1 179 ? -14.82 1.288 6.785 1 98.75 179 LEU B O 1
ATOM 3197 N N . GLU B 1 180 ? -13.562 -0.423 7.395 1 98.62 180 GLU B N 1
ATOM 3198 C CA . GLU B 1 180 ? -13.852 -0.213 8.812 1 98.62 180 GLU B CA 1
ATOM 3199 C C . GLU B 1 180 ? -13.219 1.082 9.312 1 98.62 180 GLU B C 1
ATOM 3201 O O . GLU B 1 180 ? -13.836 1.814 10.094 1 98.62 180 GLU B O 1
ATOM 3206 N N . ALA B 1 181 ? -12.016 1.33 8.867 1 98.12 181 ALA B N 1
ATOM 3207 C CA . ALA B 1 181 ? -11.367 2.598 9.195 1 98.12 181 ALA B CA 1
ATOM 3208 C C . ALA B 1 181 ? -12.172 3.779 8.656 1 98.12 181 ALA B C 1
ATOM 3210 O O . ALA B 1 181 ? -12.344 4.789 9.352 1 98.12 181 ALA B O 1
ATOM 3211 N N . ALA B 1 182 ? -12.656 3.664 7.414 1 98.44 182 ALA B N 1
ATOM 3212 C CA . ALA B 1 182 ? -13.453 4.723 6.805 1 98.44 182 ALA B CA 1
ATOM 3213 C C . ALA B 1 182 ? -14.75 4.938 7.574 1 98.44 182 ALA B C 1
ATOM 3215 O O . ALA B 1 182 ? -15.219 6.07 7.707 1 98.44 182 ALA B O 1
ATOM 3216 N N . ALA B 1 183 ? -15.305 3.865 8.055 1 98.12 183 ALA B N 1
ATOM 3217 C CA . ALA B 1 183 ? -16.531 3.967 8.844 1 98.12 183 ALA B CA 1
ATOM 3218 C C . ALA B 1 183 ? -16.266 4.641 10.188 1 98.12 183 ALA B C 1
ATOM 3220 O O . ALA B 1 183 ? -17.109 5.371 10.703 1 98.12 183 ALA B O 1
ATOM 3221 N N . SER B 1 184 ? -15.125 4.43 10.734 1 96.5 184 SER B N 1
ATOM 3222 C CA . SER B 1 184 ? -14.758 4.969 12.039 1 96.5 184 SER B CA 1
ATOM 3223 C C . SER B 1 184 ? -14.359 6.441 11.938 1 96.5 184 SER B C 1
ATOM 3225 O O . SER B 1 184 ? -14.711 7.242 12.805 1 96.5 184 SER B O 1
ATOM 3227 N N . ARG B 1 185 ? -13.719 6.793 10.758 1 93.31 185 ARG B N 1
ATOM 3228 C CA . ARG B 1 185 ? -13.156 8.141 10.773 1 93.31 185 ARG B CA 1
ATOM 3229 C C . ARG B 1 185 ? -13.188 8.766 9.383 1 93.31 185 ARG B C 1
ATOM 3231 O O . ARG B 1 185 ? -12.844 9.938 9.219 1 93.31 185 ARG B O 1
ATOM 3238 N N . GLY B 1 186 ? -13.68 8.023 8.383 1 92.69 186 GLY B N 1
ATOM 3239 C CA . GLY B 1 186 ? -13.492 8.5 7.023 1 92.69 186 GLY B CA 1
ATOM 3240 C C . GLY B 1 186 ? -14.797 8.844 6.328 1 92.69 186 GLY B C 1
ATOM 3241 O O . GLY B 1 186 ? -14.836 8.953 5.102 1 92.69 186 GLY B O 1
ATOM 3242 N N . GLY B 1 187 ? -15.828 8.773 7.043 1 94.62 187 GLY B N 1
ATOM 3243 C CA . GLY B 1 187 ? -17.062 9.273 6.453 1 94.62 187 GLY B CA 1
ATOM 3244 C C . GLY B 1 187 ? -17.891 8.195 5.777 1 94.62 187 GLY B C 1
ATOM 3245 O O . GLY B 1 187 ? -18.844 8.5 5.055 1 94.62 187 GLY B O 1
ATOM 3246 N N . LEU B 1 188 ? -17.469 6.969 5.902 1 97.69 188 LEU B N 1
ATOM 3247 C CA . LEU B 1 188 ? -18.344 5.906 5.43 1 97.69 188 LEU B CA 1
ATOM 3248 C C . LEU B 1 188 ? -19.594 5.801 6.301 1 97.69 188 LEU B C 1
ATOM 3250 O O . LEU B 1 188 ? -19.5 5.422 7.473 1 97.69 188 LEU B O 1
ATOM 3254 N N . ASP B 1 189 ? -20.719 6.094 5.652 1 96.88 189 ASP B N 1
ATOM 3255 C CA . ASP B 1 189 ? -22 6.102 6.359 1 96.88 189 ASP B CA 1
ATOM 3256 C C . ASP B 1 189 ? -23.156 5.746 5.422 1 96.88 189 ASP B C 1
ATOM 3258 O O . ASP B 1 189 ? -22.953 5.027 4.441 1 96.88 189 ASP B O 1
ATOM 3262 N N . GLY B 1 190 ? -24.344 6.184 5.801 1 96.94 190 GLY B N 1
ATOM 3263 C CA . GLY B 1 190 ? -25.547 5.785 5.086 1 96.94 190 GLY B CA 1
ATOM 3264 C C . GLY B 1 190 ? -25.594 6.297 3.658 1 96.94 190 GLY B C 1
ATOM 3265 O O . GLY B 1 190 ? -26.406 5.828 2.85 1 96.94 190 GLY B O 1
ATOM 3266 N N . GLN B 1 191 ? -24.734 7.211 3.264 1 97.94 191 GLN B N 1
ATOM 3267 C CA . GLN B 1 191 ? -24.641 7.695 1.892 1 97.94 191 GLN B CA 1
ATOM 3268 C C . GLN B 1 191 ? -24.109 6.609 0.962 1 97.94 191 GLN B C 1
ATOM 3270 O O . GLN B 1 191 ? -24.219 6.719 -0.26 1 97.94 191 GLN B O 1
ATOM 3275 N N . TYR B 1 192 ? -23.547 5.59 1.585 1 98.75 192 TYR B N 1
ATOM 3276 C CA . TYR B 1 192 ? -22.984 4.461 0.85 1 98.75 192 TYR B CA 1
ATOM 3277 C C . TYR B 1 192 ? -23.641 3.152 1.269 1 98.75 192 TYR B C 1
ATOM 3279 O O . TYR B 1 192 ? -23.016 2.309 1.907 1 98.75 192 TYR B O 1
ATOM 3287 N N . PRO B 1 193 ? -24.781 2.93 0.808 1 98.75 193 PRO B N 1
ATOM 3288 C CA . PRO B 1 193 ? -25.562 1.805 1.323 1 98.75 193 PRO B CA 1
ATOM 3289 C C . PRO B 1 193 ? -24.938 0.451 0.996 1 98.75 193 PRO B C 1
ATOM 3291 O O . PRO B 1 193 ? -25.047 -0.488 1.789 1 98.75 193 PRO B O 1
ATOM 3294 N N . ASN B 1 194 ? -24.344 0.261 -0.177 1 98.88 194 ASN B N 1
ATOM 3295 C CA . ASN B 1 194 ? -23.703 -1.008 -0.508 1 98.88 194 ASN B CA 1
ATOM 3296 C C . ASN B 1 194 ? -22.531 -1.304 0.423 1 98.88 194 ASN B C 1
ATOM 3298 O O . ASN B 1 194 ? -22.328 -2.447 0.837 1 98.88 194 ASN B O 1
ATOM 3302 N N . LEU B 1 195 ? -21.797 -0.274 0.744 1 98.88 195 LEU B N 1
ATOM 3303 C CA . LEU B 1 195 ? -20.641 -0.459 1.618 1 98.88 195 LEU B CA 1
ATOM 3304 C C . LEU B 1 195 ? -21.078 -0.755 3.047 1 98.88 195 LEU B C 1
ATOM 3306 O O . LEU B 1 195 ? -20.484 -1.585 3.73 1 98.88 195 LEU B O 1
ATOM 3310 N N . VAL B 1 196 ? -22.094 -0.022 3.486 1 98.56 196 VAL B N 1
ATOM 3311 C CA . VAL B 1 196 ? -22.641 -0.291 4.812 1 98.56 196 VAL B CA 1
ATOM 3312 C C . VAL B 1 196 ? -23.141 -1.729 4.883 1 98.56 196 VAL B C 1
ATOM 3314 O O . VAL B 1 196 ? -22.844 -2.455 5.832 1 98.56 196 VAL B O 1
ATOM 3317 N N . ALA B 1 197 ? -23.844 -2.154 3.891 1 98.69 197 ALA B N 1
ATOM 3318 C CA . ALA B 1 197 ? -24.359 -3.518 3.832 1 98.69 197 ALA B CA 1
ATOM 3319 C C . ALA B 1 197 ? -23.219 -4.535 3.816 1 98.69 197 ALA B C 1
ATOM 3321 O O . ALA B 1 197 ? -23.328 -5.602 4.43 1 98.69 197 ALA B O 1
ATOM 3322 N N . PHE B 1 198 ? -22.219 -4.258 3.111 1 98.81 198 PHE B N 1
ATOM 3323 C CA . PHE B 1 198 ? -21.047 -5.121 3.049 1 98.81 198 PHE B CA 1
ATOM 3324 C C . PHE B 1 198 ? -20.438 -5.301 4.434 1 98.81 198 PHE B C 1
ATOM 3326 O O . PHE B 1 198 ? -20.125 -6.426 4.84 1 98.81 198 PHE B O 1
ATOM 3333 N N . LEU B 1 199 ? -20.219 -4.152 5.133 1 98.69 199 LEU B N 1
ATOM 3334 C CA . LEU B 1 199 ? -19.656 -4.227 6.473 1 98.69 199 LEU B CA 1
ATOM 3335 C C . LEU B 1 199 ? -20.547 -5.047 7.398 1 98.69 199 LEU B C 1
ATOM 3337 O O . LEU B 1 199 ? -20.062 -5.887 8.156 1 98.69 199 LEU B O 1
ATOM 3341 N N . ASP B 1 200 ? -21.844 -4.816 7.332 1 98.38 200 ASP B N 1
ATOM 3342 C CA . ASP B 1 200 ? -22.781 -5.609 8.117 1 98.38 200 ASP B CA 1
ATOM 3343 C C . ASP B 1 200 ? -22.641 -7.098 7.793 1 98.38 200 ASP B C 1
ATOM 3345 O O . ASP B 1 200 ? -22.656 -7.938 8.695 1 98.38 200 ASP B O 1
ATOM 3349 N N . LYS B 1 201 ? -22.562 -7.375 6.551 1 98.5 201 LYS B N 1
ATOM 3350 C CA . LYS B 1 201 ? -22.484 -8.742 6.043 1 98.5 201 LYS B CA 1
ATOM 3351 C C . LYS B 1 201 ? -21.234 -9.445 6.566 1 98.5 201 LYS B C 1
ATOM 3353 O O . LYS B 1 201 ? -21.297 -10.594 7.008 1 98.5 201 LYS B O 1
ATOM 3358 N N . ILE B 1 202 ? -20.094 -8.789 6.527 1 98.56 202 ILE B N 1
ATOM 3359 C CA . ILE B 1 202 ? -18.859 -9.453 6.961 1 98.56 202 ILE B CA 1
ATOM 3360 C C . ILE B 1 202 ? -18.828 -9.539 8.484 1 98.56 202 ILE B C 1
ATOM 3362 O O . ILE B 1 202 ? -18.328 -10.516 9.047 1 98.56 202 ILE B O 1
ATOM 3366 N N . HIS B 1 203 ? -19.375 -8.547 9.195 1 98.38 203 HIS B N 1
ATOM 3367 C CA . HIS B 1 203 ? -19.375 -8.555 10.648 1 98.38 203 HIS B CA 1
ATOM 3368 C C . HIS B 1 203 ? -20.312 -9.633 11.188 1 98.38 203 HIS B C 1
ATOM 3370 O O . HIS B 1 203 ? -20.156 -10.086 12.328 1 98.38 203 HIS B O 1
ATOM 3376 N N . ALA B 1 204 ? -21.25 -10.055 10.414 1 98.31 204 ALA B N 1
ATOM 3377 C CA . ALA B 1 204 ? -22.234 -11.062 10.828 1 98.31 204 ALA B CA 1
ATOM 3378 C C . ALA B 1 204 ? -21.672 -12.477 10.641 1 98.31 204 ALA B C 1
ATOM 3380 O O . ALA B 1 204 ? -22.25 -13.445 11.141 1 98.31 204 ALA B O 1
ATOM 3381 N N . ARG B 1 205 ? -20.609 -12.648 9.922 1 98.62 205 ARG B N 1
ATOM 3382 C CA . ARG B 1 205 ? -20.047 -13.969 9.695 1 98.62 205 ARG B CA 1
ATOM 3383 C C . ARG B 1 205 ? -19.516 -14.562 11 1 98.62 205 ARG B C 1
ATOM 3385 O O . ARG B 1 205 ? -18.812 -13.891 11.75 1 98.62 205 ARG B O 1
ATOM 3392 N N . PRO B 1 206 ? -19.766 -15.836 11.25 1 98.75 206 PRO B N 1
ATOM 3393 C CA . PRO B 1 206 ? -19.328 -16.453 12.5 1 98.75 206 PRO B CA 1
ATOM 3394 C C . PRO B 1 206 ? -17.812 -16.406 12.68 1 98.75 206 PRO B C 1
ATOM 3396 O O . PRO B 1 206 ? -17.312 -16.172 13.789 1 98.75 206 PRO B O 1
ATOM 3399 N N . ALA B 1 207 ? -17.062 -16.625 11.641 1 98.81 207 ALA B N 1
ATOM 3400 C CA . ALA B 1 207 ? -15.609 -16.578 11.703 1 98.81 207 ALA B CA 1
ATOM 3401 C C . ALA B 1 207 ? -15.109 -15.203 12.109 1 98.81 207 ALA B C 1
ATOM 3403 O O . ALA B 1 207 ? -14.148 -15.078 12.875 1 98.81 207 ALA B O 1
ATOM 3404 N N . TYR B 1 208 ? -15.797 -14.18 11.633 1 98.75 208 TYR B N 1
ATOM 3405 C CA . TYR B 1 208 ? -15.438 -12.812 11.992 1 98.75 208 TYR B CA 1
ATOM 3406 C C . TYR B 1 208 ? -15.648 -12.57 13.484 1 98.75 208 TYR B C 1
ATOM 3408 O O . TYR B 1 208 ? -14.781 -11.992 14.148 1 98.75 208 TYR B O 1
ATOM 3416 N N . ARG B 1 209 ? -16.719 -12.992 13.961 1 98.38 209 ARG B N 1
ATOM 3417 C CA . ARG B 1 209 ? -17.047 -12.805 15.367 1 98.38 209 ARG B CA 1
ATOM 3418 C C . ARG B 1 209 ? -16.078 -13.539 16.281 1 98.38 209 ARG B C 1
ATOM 3420 O O . ARG B 1 209 ? -15.656 -13.008 17.312 1 98.38 209 ARG B O 1
ATOM 3427 N N . ARG B 1 210 ? -15.727 -14.734 15.867 1 98.62 210 ARG B N 1
ATOM 3428 C CA . ARG B 1 210 ? -1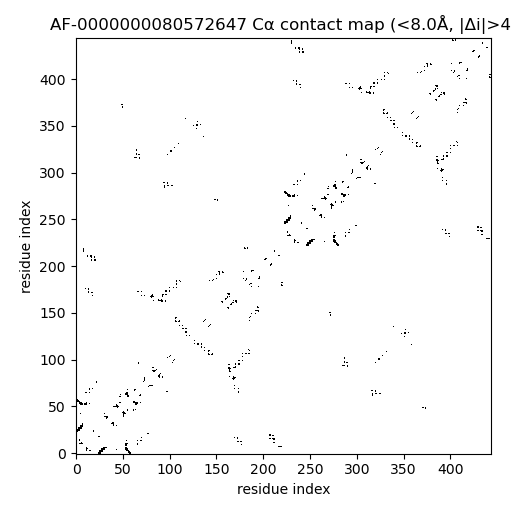4.734 -15.477 16.641 1 98.62 210 ARG B CA 1
ATOM 3429 C C . ARG B 1 210 ? -13.398 -14.742 16.672 1 98.62 210 ARG B C 1
ATOM 3431 O O . ARG B 1 210 ? -12.734 -14.695 17.703 1 98.62 210 ARG B O 1
ATOM 3438 N N . ALA B 1 211 ? -13.031 -14.195 15.531 1 98.75 211 ALA B N 1
ATOM 3439 C CA . ALA B 1 211 ? -11.773 -13.453 15.445 1 98.75 211 ALA B CA 1
ATOM 3440 C C . ALA B 1 211 ? -11.789 -12.234 16.359 1 98.75 211 ALA B C 1
ATOM 3442 O O . ALA B 1 211 ? -10.789 -11.93 17.016 1 98.75 211 ALA B O 1
ATOM 3443 N N . LEU B 1 212 ? -12.914 -11.523 16.391 1 97.88 212 LEU B N 1
ATOM 3444 C CA . LEU B 1 212 ? -13.047 -10.359 17.25 1 97.88 212 LEU B CA 1
ATOM 3445 C C . LEU B 1 212 ? -12.922 -10.766 18.719 1 97.88 212 LEU B C 1
ATOM 3447 O O . LEU B 1 212 ? -12.234 -10.094 19.5 1 97.88 212 LEU B O 1
ATOM 3451 N N . GLU B 1 213 ? -13.594 -11.805 19.016 1 97.56 213 GLU B N 1
ATOM 3452 C CA . GLU B 1 213 ? -13.555 -12.281 20.406 1 97.56 213 GLU B CA 1
ATOM 3453 C C . GLU B 1 213 ? -12.133 -12.656 20.812 1 97.56 213 GLU B C 1
ATOM 3455 O O . GLU B 1 213 ? -11.688 -12.289 21.906 1 97.56 213 GLU B O 1
ATOM 3460 N N . ARG B 1 214 ? -11.453 -13.305 20 1 98 214 ARG B N 1
ATOM 3461 C C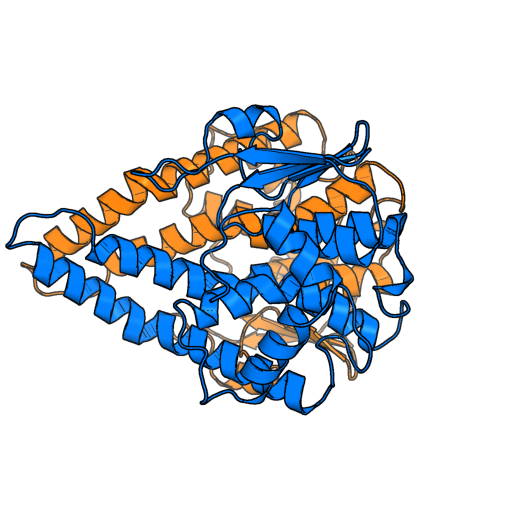A . ARG B 1 214 ? -10.109 -13.781 20.312 1 98 214 ARG B CA 1
ATOM 3462 C C . ARG B 1 214 ? -9.109 -12.633 20.297 1 98 214 ARG B C 1
ATOM 3464 O O . ARG B 1 214 ? -8.156 -12.617 21.078 1 98 214 ARG B O 1
ATOM 3471 N N . GLY B 1 215 ? -9.289 -11.711 19.359 1 97.44 215 GLY B N 1
ATOM 3472 C CA . GLY B 1 215 ? -8.352 -10.609 19.172 1 97.44 215 GLY B CA 1
ATOM 3473 C C . GLY B 1 215 ? -8.422 -9.578 20.281 1 97.44 215 GLY B C 1
ATOM 3474 O O . GLY B 1 215 ? -7.43 -8.898 20.562 1 97.44 215 GLY B O 1
ATOM 3475 N N . GLY B 1 216 ? -9.609 -9.422 20.844 1 94.94 216 GLY B N 1
ATOM 3476 C CA . GLY B 1 216 ? -9.781 -8.422 21.891 1 94.94 216 GLY B CA 1
ATOM 3477 C C . GLY B 1 216 ? -10.312 -7.102 21.359 1 94.94 216 GLY B C 1
ATOM 3478 O O . GLY B 1 216 ? -10.984 -7.062 20.328 1 94.94 216 GLY B O 1
ATOM 3479 N N . GLN B 1 217 ? -10.047 -6.043 22.188 1 88.94 217 GLN B N 1
ATOM 3480 C CA . GLN B 1 217 ? -10.586 -4.723 21.891 1 88.94 217 GLN B CA 1
ATOM 3481 C C . GLN B 1 217 ? -10.234 -4.293 20.469 1 88.94 217 GLN B C 1
ATOM 3483 O O . GLN B 1 217 ? -9.078 -4.406 20.047 1 88.94 217 GLN B O 1
ATOM 3488 N N . TYR B 1 218 ? -11.195 -3.887 19.734 1 94.56 218 TYR B N 1
ATOM 3489 C CA . TYR B 1 218 ? -11.078 -3.42 18.359 1 94.56 218 TYR B CA 1
ATOM 3490 C C . TYR B 1 218 ? -12.008 -2.236 18.109 1 94.56 218 TYR B C 1
ATOM 3492 O O . TYR B 1 218 ? -13.227 -2.402 18.031 1 94.56 218 TYR B O 1
ATOM 3500 N N . ASP B 1 219 ? -11.438 -1.074 17.891 1 92.44 219 ASP B N 1
ATOM 3501 C CA . ASP B 1 219 ? -12.18 0.181 17.938 1 92.44 219 ASP B CA 1
ATOM 3502 C C . ASP B 1 219 ? -12.914 0.437 16.625 1 92.44 219 ASP B C 1
ATOM 3504 O O . ASP B 1 219 ? -13.781 1.312 16.562 1 92.44 219 ASP B O 1
ATOM 3508 N N . PHE B 1 220 ? -12.664 -0.349 15.633 1 92.31 220 PHE B N 1
ATOM 3509 C CA . PHE B 1 220 ? -13.188 -0.029 14.305 1 92.31 220 PHE B CA 1
ATOM 3510 C C . PHE B 1 220 ? -14.508 -0.748 14.055 1 92.31 220 PHE B C 1
ATOM 3512 O O . PHE B 1 220 ? -15.141 -0.547 13.023 1 92.31 220 PHE B O 1
ATOM 3519 N N . VAL B 1 221 ? -14.781 -1.597 14.891 1 83.62 221 VAL B N 1
ATOM 3520 C CA . VAL B 1 221 ? -16.078 -2.246 14.828 1 83.62 221 VAL B CA 1
ATOM 3521 C C . VAL B 1 221 ? -16.922 -1.834 16.031 1 83.62 221 VAL B C 1
ATOM 3523 O O . VAL B 1 221 ? -16.516 -2.016 17.172 1 83.62 221 VAL B O 1
ATOM 3526 N N . LYS B 1 222 ? -17.938 -1.036 15.703 1 68 222 LYS B N 1
ATOM 3527 C CA . LYS B 1 222 ? -18.812 -0.604 16.797 1 68 222 LYS B CA 1
ATOM 3528 C C . LYS B 1 222 ? -20.031 -1.517 16.922 1 68 222 LYS B C 1
ATOM 3530 O O . LYS B 1 222 ? -20.5 -2.066 15.914 1 68 222 LYS B O 1
#

Organism: Ricinus communis (NCBI:txid3988)

Radius of gyration: 21.18 Å; Cα contacts (8 Å, |Δi|>4): 675; chains: 2; bounding box: 51×60×53 Å

Solvent-accessible surface area (backbone atoms only — not comparable to full-atom values): 23526 Å² total; per-residue (Å²): 113,36,34,37,42,34,38,58,75,41,63,25,5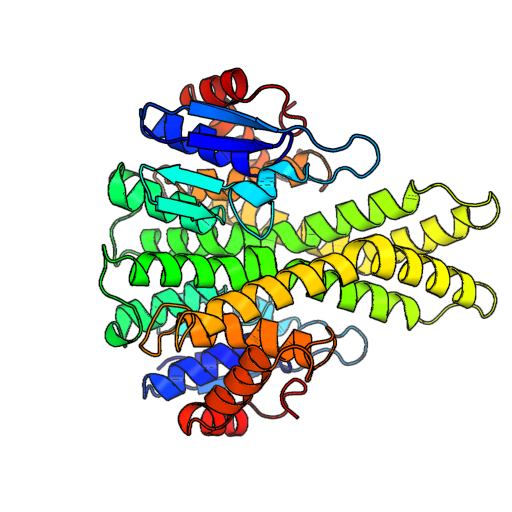6,45,53,43,23,50,36,40,68,60,70,51,75,69,44,79,47,80,47,61,49,37,87,86,76,64,39,66,45,74,71,42,34,77,78,39,85,80,27,62,53,32,32,35,33,53,74,91,46,73,40,44,48,64,49,30,38,50,50,52,50,28,69,74,70,33,56,80,37,48,58,58,84,92,38,73,36,24,52,37,27,46,30,36,39,38,32,31,43,57,54,57,33,53,39,54,49,52,46,51,54,40,54,48,57,53,66,47,91,61,60,83,82,48,42,62,54,47,38,49,53,35,50,48,51,35,66,74,45,31,50,56,49,40,52,53,51,52,50,51,52,32,53,50,47,71,77,24,81,26,78,31,30,80,52,81,36,53,30,50,46,52,37,42,54,49,52,29,48,23,47,67,74,53,73,52,43,83,92,33,56,53,49,49,50,48,52,52,55,54,60,65,34,68,35,37,47,53,22,45,65,72,70,44,78,48,82,53,63,130,112,36,34,36,42,33,38,57,76,41,64,24,55,46,52,42,23,50,35,41,67,62,69,51,75,69,45,78,46,78,46,60,50,38,87,86,77,65,40,66,46,75,72,43,34,77,78,38,88,81,26,64,53,30,32,35,34,52,73,90,45,73,40,45,46,64,49,28,37,51,52,53,48,28,69,75,71,31,56,78,37,47,58,59,83,93,37,74,36,25,52,37,28,47,32,35,40,39,33,31,42,58,54,57,33,53,39,55,50,52,47,49,53,41,53,49,57,53,65,46,91,62,60,80,82,49,42,63,55,47,38,50,53,36,50,48,50,35,65,74,45,31,51,55,49,40,50,51,51,52,51,50,54,31,53,50,47,70,76,24,82,26,77,29,31,80,53,80,37,54,29,49,46,51,38,42,56,50,53,29,48,23,47,67,75,54,74,52,44,83,93,33,56,53,49,49,50,48,53,53,55,54,61,65,34,67,33,38,46,52,25,46,63,73,69,44,78,49,80,52,62,128

Foldseek 3Di:
DKEWAFEAQDLSLLVLLLCLVLVHDYHYDYWYADPVPSDTDPVLCVLPVVSDDGWMDDPPDIDDDSLRSLCVCCVVRNVVQADDPPDQLNVLLVVLSCCQPVQLCVLLVLLVVLVVQLVDDDPPVCNVVSVVVSVVCCVVPSLVSNVVVLVVVLVCCVVAVARSHPDHHCSLSSNLSSLLSCVQGRPPDPVRVSSVVSNVVSCPDPSSVVSDVVSDDHRSPD/DKEWAFEAQDLSLLVLLLCLVLVHDYHYDYWYADPVPRDTDPVLCVLPVVSDDGWMDDPPDIDDDSLRSLCVCCVVRNVVQADDPPDQLNVLLVCLSCCQPVQLCVLLVLLVVLVVQLVDDDPPVCNVVSVVVSVVCCVVPSLVSNVVVLVVVLVCCVVAVARSHPDHHCSLSSNLSSLLSCVQGRPPDPVRVSSVVSNVVSCPDPSSVVSDVVSDDHRSPD

Nearest PDB structures (foldseek):
  4hz4-assembly1_A-2  TM=8.715E-01  e=1.896E-15  Actinobacillus pleuropneumoniae
  4kdx-assembly2_B  TM=7.722E-01  e=2.258E-10  Paraburkholderia graminis C4D1M
  6nv6-assembly2_B  TM=8.176E-01  e=3.892E-09  Xanthomonas citri pv. citri str. 306
  1axd-assembly1_B  TM=7.341E-01  e=7.871E-10  Zea mays
  3qav-assembly1_A  TM=7.823E-01  e=1.568E-07  Laternula elliptica

pLDDT: mean 96.86, std 3.48, range [67.94, 98.94]